Protein AF-A0A518DNT8-F1 (afdb_monomer)

Organism: NCBI:txid2528010

Foldseek 3Di:
DDDDDDWDWFADPPPRDIDTDGLVQAQPWDADPPPRDIDGGHHPPDPPPPDPDDDDDDDDDDDDDDDDDDDDDDDDDDDDDDDDDDDDDDDDLVVVQVVLVVCVVPPPFDLPPPPQDPVNVVVLVVVVVVVVVVVVVPDDDDDDDDDDDDDDDDDDDDDDDDDDDDDDDDDDDDDDDDDDDDDDDDDDDDDDDDDDDDDDDDDDDDDDDDDDDDDDDDDDDDDDDDDDDDDDDDDDDDDDDDDDDDDDDDDDDDDDDDDDDDDDDDDDDDDDDDDDDDDPPCVVVVVVVVVVVCVVPVPDPPVPDPAFWFKEWEPDDLVQCVVKWKDKQNRTDDDDSDDIDIDTHHFDWIWIWIGTPQWFIFTDIDGGDGPYYDYHYGDTHGPPPPPPPPPPDPPPPPPPPPLPDLPAPVQAAAALVVQLVVCVVVVAWAWEKEAESDPVRSVQVNVCRPCVNVVVNVVHHRHYYYYCDDPDPRNVVVVLLCLLQQDDPPVPRFMKIFIGHSVSQTQAIDGHDDDNVVVVVVSVVSVVLQVVLVVQCVPDDAVSNLSSLLSNLSSCVSSNNLLRCLVVLVVSLVVCCVRVVACPVVSNLSSVLSNLVSVLSCCLPPNVSCLVVSVVVVVVCVVRYDHPALQSLLVSLLSNLVSCVVVLVLVVSVVSLVVCVVRPHPDVSSVVSSSVSVVSSVVSVVVVVD

Structure (mmCIF, N/CA/C/O backbone):
data_AF-A0A518DNT8-F1
#
_entry.id   AF-A0A518DNT8-F1
#
loop_
_atom_site.group_PDB
_atom_site.id
_atom_site.type_symbol
_atom_site.label_atom_id
_atom_site.label_alt_id
_atom_site.label_comp_id
_atom_site.label_asym_id
_atom_site.label_entity_id
_atom_site.label_seq_id
_atom_site.pdbx_PDB_ins_code
_atom_site.Cartn_x
_atom_site.Cartn_y
_atom_site.Cartn_z
_atom_site.occupancy
_atom_site.B_iso_or_equiv
_atom_site.auth_seq_id
_atom_site.auth_comp_id
_atom_site.auth_asym_id
_atom_site.auth_atom_id
_atom_site.pdbx_PDB_model_num
ATOM 1 N N . MET A 1 1 ? 15.825 -54.892 6.677 1.00 40.75 1 MET A N 1
ATOM 2 C CA . MET A 1 1 ? 15.238 -53.640 7.204 1.00 40.75 1 MET A CA 1
ATOM 3 C C . MET A 1 1 ? 14.253 -53.142 6.165 1.00 40.75 1 MET A C 1
ATOM 5 O O . MET A 1 1 ? 14.609 -53.164 4.993 1.00 40.75 1 MET A O 1
ATOM 9 N N . SER A 1 2 ? 13.022 -52.812 6.550 1.00 39.59 2 SER A N 1
ATOM 10 C CA . SER A 1 2 ? 11.952 -52.527 5.584 1.00 39.59 2 SER A CA 1
ATOM 11 C C . SER A 1 2 ? 12.104 -51.141 4.963 1.00 39.59 2 SER A C 1
ATOM 13 O O . SER A 1 2 ? 12.266 -50.152 5.673 1.00 39.59 2 SER A O 1
ATOM 15 N N . THR A 1 3 ? 12.029 -51.069 3.637 1.00 53.88 3 THR A N 1
ATOM 16 C CA . THR A 1 3 ? 11.913 -49.817 2.890 1.00 53.88 3 THR A CA 1
ATOM 17 C C . THR A 1 3 ? 10.472 -49.321 2.957 1.00 53.88 3 THR A C 1
ATOM 19 O O . THR A 1 3 ? 9.574 -49.969 2.426 1.00 53.88 3 THR A O 1
ATOM 22 N N . THR A 1 4 ? 10.250 -48.161 3.581 1.00 45.34 4 THR A N 1
ATOM 23 C CA . THR A 1 4 ? 8.914 -47.553 3.720 1.00 45.34 4 THR A CA 1
ATOM 24 C C . THR A 1 4 ? 8.772 -46.290 2.857 1.00 45.34 4 THR A C 1
ATOM 26 O O . THR A 1 4 ? 8.894 -45.175 3.365 1.00 45.34 4 THR A O 1
ATOM 29 N N . PRO A 1 5 ? 8.511 -46.417 1.543 1.00 63.22 5 PRO A N 1
ATOM 30 C CA . PRO A 1 5 ? 7.794 -45.390 0.794 1.00 63.22 5 PRO A CA 1
ATOM 31 C C . PRO A 1 5 ? 6.286 -45.495 1.160 1.00 63.22 5 PRO A C 1
ATOM 33 O O . PRO A 1 5 ? 5.864 -46.462 1.787 1.00 63.22 5 PRO A O 1
ATOM 36 N N . THR A 1 6 ? 5.383 -44.567 0.847 1.00 72.50 6 THR A N 1
ATOM 37 C CA . THR A 1 6 ? 5.487 -43.307 0.094 1.00 72.50 6 THR A CA 1
ATOM 38 C C . THR A 1 6 ? 4.447 -42.314 0.640 1.00 72.50 6 THR A C 1
ATOM 40 O O . THR A 1 6 ? 3.620 -42.674 1.472 1.00 72.50 6 THR A O 1
ATOM 43 N N . LYS A 1 7 ? 4.464 -41.076 0.127 1.00 92.31 7 LYS A N 1
ATOM 44 C CA . LYS A 1 7 ? 3.457 -40.016 0.334 1.00 92.31 7 LYS A CA 1
ATOM 45 C C . LYS A 1 7 ? 2.012 -40.534 0.491 1.00 92.31 7 LYS A C 1
ATOM 47 O O . LYS A 1 7 ? 1.521 -41.235 -0.394 1.00 92.31 7 LYS A O 1
ATOM 52 N N . ILE A 1 8 ? 1.319 -40.113 1.552 1.00 94.06 8 ILE A N 1
ATOM 53 C CA . ILE A 1 8 ? -0.119 -40.362 1.748 1.00 94.06 8 ILE A CA 1
ATOM 54 C C . ILE A 1 8 ? -0.958 -39.355 0.949 1.00 94.06 8 ILE A C 1
ATOM 56 O O . ILE A 1 8 ? -0.511 -38.239 0.680 1.00 94.06 8 ILE A O 1
ATOM 60 N N . GLN A 1 9 ? -2.178 -39.738 0.569 1.00 95.94 9 GLN A N 1
ATOM 61 C CA . GLN A 1 9 ? -3.121 -38.867 -0.137 1.00 95.94 9 GLN A CA 1
ATOM 62 C C . GLN A 1 9 ? -4.184 -38.333 0.831 1.00 95.94 9 GLN A C 1
ATOM 64 O O . GLN A 1 9 ? -4.777 -39.096 1.589 1.00 95.94 9 GLN A O 1
ATOM 69 N N . VAL A 1 10 ? -4.411 -37.021 0.796 1.00 96.62 10 VAL A N 1
ATOM 70 C CA . VAL A 1 10 ? -5.258 -36.269 1.732 1.00 96.62 10 VAL A CA 1
ATOM 71 C C . VAL A 1 10 ? -6.164 -35.340 0.930 1.00 96.62 10 VAL A C 1
ATOM 73 O O . VAL A 1 10 ? -5.711 -34.749 -0.047 1.00 96.62 10 VAL A O 1
ATOM 76 N N . ALA A 1 11 ? -7.430 -35.202 1.326 1.00 97.00 11 ALA A N 1
ATOM 77 C CA . ALA A 1 11 ? -8.359 -34.233 0.747 1.00 97.00 11 ALA A CA 1
ATOM 78 C C . ALA A 1 11 ? -8.498 -33.000 1.651 1.00 97.00 11 ALA A C 1
ATOM 80 O O . ALA A 1 11 ? -8.465 -33.120 2.875 1.00 97.00 11 ALA A O 1
ATOM 81 N N . CYS A 1 12 ? -8.671 -31.819 1.056 1.00 97.00 12 CYS A N 1
ATOM 82 C CA . CYS A 1 12 ? -9.056 -30.619 1.798 1.00 97.00 12 CYS A CA 1
ATOM 83 C C . CYS A 1 12 ? -10.515 -30.733 2.284 1.00 97.00 12 CYS A C 1
ATOM 85 O O . CYS A 1 12 ? -11.381 -30.995 1.446 1.00 97.00 12 CYS A O 1
ATOM 87 N N . PRO A 1 13 ? -10.818 -30.481 3.573 1.00 96.44 13 PRO A N 1
ATOM 88 C CA . PRO A 1 13 ? -12.187 -30.558 4.087 1.00 96.44 13 PRO A CA 1
ATOM 89 C C . PRO A 1 13 ? -13.112 -29.469 3.519 1.00 96.44 13 PRO A C 1
ATOM 91 O O . PRO A 1 13 ? -14.302 -29.714 3.390 1.00 96.44 13 PRO A O 1
ATOM 94 N N . GLN A 1 14 ? -12.583 -28.299 3.130 1.00 96.50 14 GLN A N 1
ATOM 95 C CA . GLN A 1 14 ? -13.395 -27.192 2.600 1.00 96.50 14 GLN A CA 1
ATOM 96 C C . GLN A 1 14 ? -13.733 -27.334 1.103 1.00 96.50 14 GLN A C 1
ATOM 98 O O . GLN A 1 14 ? -14.835 -26.989 0.697 1.00 96.50 14 GLN A O 1
ATOM 103 N N . CYS A 1 15 ? -12.804 -27.811 0.261 1.00 96.00 15 CYS A N 1
ATOM 104 C CA . CYS A 1 15 ? -12.986 -27.817 -1.206 1.00 96.00 15 CYS A CA 1
ATOM 105 C C . CYS A 1 15 ? -12.768 -29.179 -1.894 1.00 96.00 15 CYS A C 1
ATOM 107 O O . CYS A 1 15 ? -12.677 -29.248 -3.122 1.00 96.00 15 CYS A O 1
ATOM 109 N N . GLY A 1 16 ? -12.601 -30.259 -1.124 1.00 97.06 16 GLY A N 1
ATOM 110 C CA . GLY A 1 16 ? -12.441 -31.631 -1.623 1.00 97.06 16 GLY A CA 1
ATOM 111 C C . GLY A 1 16 ? -11.143 -31.930 -2.390 1.00 97.06 16 GLY A C 1
ATOM 112 O O . GLY A 1 16 ? -10.883 -33.089 -2.707 1.00 97.06 16 GLY A O 1
ATOM 113 N N . SER A 1 17 ? -10.299 -30.931 -2.685 1.00 95.12 17 SER A N 1
ATOM 114 C CA . SER A 1 17 ? -9.087 -31.112 -3.496 1.00 95.12 17 SER A CA 1
ATOM 115 C C . SER A 1 17 ? -8.127 -32.121 -2.857 1.00 95.12 17 SER A C 1
ATOM 117 O O . SER A 1 17 ? -7.672 -31.902 -1.730 1.00 95.12 17 SER A O 1
ATOM 119 N N . ALA A 1 18 ? -7.786 -33.190 -3.578 1.00 95.62 18 ALA A N 1
ATOM 120 C CA . ALA A 1 18 ? -6.855 -34.206 -3.102 1.00 95.62 18 ALA A CA 1
ATOM 121 C C . ALA A 1 18 ? -5.400 -33.877 -3.472 1.00 95.62 18 ALA A C 1
ATOM 123 O O . ALA A 1 18 ? -5.093 -33.598 -4.629 1.00 95.62 18 ALA A O 1
ATOM 124 N N . PHE A 1 19 ? -4.492 -33.970 -2.502 1.00 93.88 19 PHE A N 1
ATOM 125 C CA . PHE A 1 19 ? -3.053 -33.761 -2.672 1.00 93.88 19 PHE A CA 1
ATOM 126 C C . PHE A 1 19 ? -2.235 -34.811 -1.898 1.00 93.88 19 PHE A C 1
ATOM 128 O O . PHE A 1 19 ? -2.777 -35.590 -1.113 1.00 93.88 19 PHE A O 1
ATOM 135 N N . ARG A 1 20 ? -0.925 -34.898 -2.174 1.00 96.12 20 ARG A N 1
ATOM 136 C CA . ARG A 1 20 ? -0.024 -35.927 -1.621 1.00 96.12 20 ARG A CA 1
ATOM 137 C C . ARG A 1 20 ? 1.029 -35.314 -0.693 1.00 96.12 20 ARG A C 1
ATOM 139 O O . ARG A 1 20 ? 1.917 -34.614 -1.173 1.00 96.12 20 ARG A O 1
ATOM 146 N N . VAL A 1 21 ? 0.957 -35.630 0.599 1.00 96.38 21 VAL A N 1
ATOM 147 C CA . VAL A 1 21 ? 1.889 -35.184 1.662 1.00 96.38 21 VAL A CA 1
ATOM 148 C C . VAL A 1 21 ? 2.762 -36.349 2.136 1.00 96.38 21 VAL A C 1
ATOM 150 O O . VAL A 1 21 ? 2.456 -37.504 1.837 1.00 96.38 21 VAL A O 1
ATOM 153 N N . MET A 1 22 ? 3.861 -36.104 2.851 1.00 95.00 22 MET A N 1
ATOM 154 C CA . MET A 1 22 ? 4.663 -37.202 3.401 1.00 95.00 22 MET A CA 1
ATOM 155 C C . MET A 1 22 ? 3.954 -37.833 4.608 1.00 95.00 22 MET A C 1
ATOM 157 O O . MET A 1 22 ? 3.210 -37.177 5.334 1.00 95.00 22 MET A O 1
ATOM 161 N N . ALA A 1 23 ? 4.208 -39.118 4.869 1.00 93.75 23 ALA A N 1
ATOM 162 C CA . ALA A 1 23 ? 3.662 -39.795 6.051 1.00 93.75 23 ALA A CA 1
ATOM 163 C C . ALA A 1 23 ? 4.170 -39.187 7.383 1.00 93.75 23 ALA A C 1
ATOM 165 O O . ALA A 1 23 ? 3.515 -39.329 8.411 1.00 93.75 23 ALA A O 1
ATOM 166 N N . SER A 1 24 ? 5.297 -38.464 7.351 1.00 93.69 24 SER A N 1
ATOM 167 C CA . SER A 1 24 ? 5.845 -37.655 8.453 1.00 93.69 24 SER A CA 1
ATOM 168 C C . SER A 1 24 ? 5.007 -36.427 8.825 1.00 93.69 24 SER A C 1
ATOM 170 O O . SER A 1 24 ? 5.237 -35.824 9.875 1.00 93.69 24 SER A O 1
ATOM 172 N N . ASP A 1 25 ? 4.075 -36.030 7.957 1.00 95.75 25 ASP A N 1
ATOM 173 C CA . ASP A 1 25 ? 3.344 -34.768 8.083 1.00 95.75 25 ASP A CA 1
ATOM 174 C C . ASP A 1 25 ? 1.993 -34.957 8.796 1.00 95.75 25 ASP A C 1
ATOM 176 O O . ASP A 1 25 ? 1.304 -33.986 9.102 1.00 95.75 25 ASP A O 1
ATOM 180 N N . VAL A 1 26 ? 1.631 -36.206 9.116 1.00 95.56 26 VAL A N 1
ATOM 181 C CA . VAL A 1 26 ? 0.451 -36.566 9.913 1.00 95.56 26 VAL A CA 1
ATOM 182 C C . VAL A 1 26 ? 0.424 -35.786 11.233 1.00 95.56 26 VAL A C 1
ATOM 184 O O . VAL A 1 26 ? 1.421 -35.685 11.944 1.00 95.56 26 VAL A O 1
ATOM 187 N N . GLY A 1 27 ? -0.735 -35.208 11.555 1.00 94.69 27 GLY A N 1
ATOM 188 C CA . GLY A 1 27 ? -0.961 -34.378 12.740 1.00 94.69 27 GLY A CA 1
ATOM 189 C C . GLY A 1 27 ? -0.485 -32.921 12.625 1.00 94.69 27 GLY A C 1
ATOM 190 O O . GLY A 1 27 ? -0.942 -32.083 13.413 1.00 94.69 27 GLY A O 1
ATOM 191 N N . ARG A 1 28 ? 0.372 -32.584 11.647 1.00 97.00 28 ARG A N 1
ATOM 192 C CA . ARG A 1 28 ? 0.832 -31.205 11.390 1.00 97.00 28 ARG A CA 1
ATOM 193 C C . ARG A 1 28 ? -0.261 -30.373 10.707 1.00 97.00 28 ARG A C 1
ATOM 195 O O . ARG A 1 28 ? -1.159 -30.921 10.066 1.00 97.00 28 ARG A O 1
ATOM 202 N N . LYS A 1 29 ? -0.175 -29.042 10.826 1.00 97.00 29 LYS A N 1
ATOM 203 C CA . LYS A 1 29 ? -0.981 -28.104 10.023 1.00 97.00 29 LYS A CA 1
ATOM 204 C C . LYS A 1 29 ? -0.502 -28.159 8.563 1.00 97.00 29 LYS A C 1
ATOM 206 O O . LYS A 1 29 ? 0.684 -27.972 8.310 1.00 97.00 29 LYS A O 1
ATOM 211 N N . GLY A 1 30 ? -1.414 -28.385 7.623 1.00 95.81 30 GLY A N 1
ATOM 212 C CA . GLY A 1 30 ? -1.196 -28.268 6.181 1.00 95.81 30 GLY A CA 1
ATOM 213 C C . GLY A 1 30 ? -2.120 -27.209 5.575 1.00 95.81 30 GLY A C 1
ATOM 214 O O . GLY A 1 30 ? -3.232 -27.005 6.061 1.00 95.81 30 GLY A O 1
ATOM 215 N N . ARG A 1 31 ? -1.663 -26.536 4.513 1.00 97.19 31 ARG A N 1
ATOM 216 C CA . ARG A 1 31 ? -2.423 -25.516 3.771 1.00 97.19 31 ARG A CA 1
ATOM 217 C C . ARG A 1 31 ? -2.900 -26.097 2.439 1.00 97.19 31 ARG A C 1
ATOM 219 O O . ARG A 1 31 ? -2.105 -26.677 1.704 1.00 97.19 31 ARG A O 1
ATOM 226 N N . CYS A 1 32 ? -4.182 -25.949 2.116 1.00 96.62 32 CYS A N 1
ATOM 227 C CA . CYS A 1 32 ? -4.719 -26.351 0.817 1.00 96.62 32 CYS A CA 1
ATOM 228 C C . CYS A 1 32 ? -4.175 -25.444 -0.298 1.00 96.62 32 CYS A C 1
ATOM 230 O O . CYS A 1 32 ? -4.311 -24.225 -0.229 1.00 96.62 32 CYS A O 1
ATOM 232 N N . ASN A 1 33 ? -3.634 -26.037 -1.364 1.00 94.25 33 ASN A N 1
ATOM 233 C CA . ASN A 1 33 ? -3.120 -25.308 -2.528 1.00 94.25 33 ASN A CA 1
ATOM 234 C C . ASN A 1 33 ? -4.211 -24.747 -3.466 1.00 94.25 33 ASN A C 1
ATOM 236 O O . ASN A 1 33 ? -3.873 -24.009 -4.382 1.00 94.25 33 ASN A O 1
ATOM 240 N N . ARG A 1 34 ? -5.491 -25.097 -3.263 1.00 94.69 34 ARG A N 1
ATOM 241 C CA . ARG A 1 34 ? -6.626 -24.626 -4.083 1.00 94.69 34 ARG A CA 1
ATOM 242 C C . ARG A 1 34 ? -7.471 -23.532 -3.420 1.00 94.69 34 ARG A C 1
ATOM 244 O O . ARG A 1 34 ? -7.990 -22.680 -4.123 1.00 94.69 34 ARG A O 1
ATOM 251 N N . CYS A 1 35 ? -7.639 -23.568 -2.096 1.00 95.19 35 CYS A N 1
ATOM 252 C CA . CYS A 1 35 ? -8.507 -22.632 -1.357 1.00 95.19 35 CYS A CA 1
ATOM 253 C C . CYS A 1 35 ? -7.843 -22.011 -0.116 1.00 95.19 35 CYS A C 1
ATOM 255 O O . CYS A 1 35 ? -8.533 -21.478 0.744 1.00 95.19 35 CYS A O 1
ATOM 257 N N . ALA A 1 36 ? -6.519 -22.138 0.028 1.00 93.62 36 ALA A N 1
ATOM 258 C CA . ALA A 1 36 ? -5.724 -21.647 1.160 1.00 93.62 36 ALA A CA 1
ATOM 259 C C . ALA A 1 36 ? -6.092 -22.166 2.572 1.00 93.62 36 ALA A C 1
ATOM 261 O O . ALA A 1 36 ? -5.316 -21.921 3.494 1.00 93.62 36 ALA A O 1
ATOM 262 N N . HIS A 1 37 ? -7.189 -22.914 2.749 1.00 97.25 37 HIS A N 1
ATOM 263 C CA . HIS A 1 37 ? -7.656 -23.456 4.032 1.00 97.25 37 HIS A CA 1
ATOM 264 C C . HIS A 1 37 ? -6.570 -24.237 4.790 1.00 97.25 37 HIS A C 1
ATOM 266 O O . HIS A 1 37 ? -5.903 -25.105 4.213 1.00 97.25 37 HIS A O 1
ATOM 272 N N . ILE A 1 38 ? -6.422 -23.963 6.090 1.00 96.50 38 ILE A N 1
ATOM 273 C CA . ILE A 1 38 ? -5.419 -24.582 6.968 1.00 96.50 38 ILE A CA 1
ATOM 274 C C . ILE A 1 38 ? -6.094 -25.624 7.863 1.00 96.50 38 ILE A C 1
ATOM 276 O O . ILE A 1 38 ? -6.949 -25.288 8.675 1.00 96.50 38 ILE A O 1
ATOM 280 N N . PHE A 1 39 ? -5.670 -26.883 7.765 1.00 97.12 39 PHE A N 1
ATOM 281 C CA . PHE A 1 39 ? -6.229 -27.997 8.539 1.00 97.12 39 PHE A CA 1
ATOM 282 C C . PHE A 1 39 ? -5.137 -28.962 9.014 1.00 97.12 39 PHE A C 1
ATOM 284 O O . PHE A 1 39 ? -4.021 -28.953 8.494 1.00 97.12 39 PHE A O 1
ATOM 291 N N . ARG A 1 40 ? -5.420 -29.799 10.021 1.00 97.31 40 ARG A N 1
ATOM 292 C CA . ARG A 1 40 ? -4.478 -30.854 10.435 1.00 97.31 40 ARG A CA 1
ATOM 293 C C . ARG A 1 40 ? -4.553 -32.043 9.481 1.00 97.31 40 ARG A C 1
ATOM 295 O O . ARG A 1 40 ? -5.641 -32.518 9.168 1.00 97.31 40 ARG A O 1
ATOM 302 N N . ILE A 1 41 ? -3.397 -32.554 9.064 1.00 97.19 41 ILE A N 1
ATOM 303 C CA . ILE A 1 41 ? -3.302 -33.747 8.214 1.00 97.19 41 ILE A CA 1
ATOM 304 C C . ILE A 1 41 ? -3.763 -34.978 9.023 1.00 97.19 41 ILE A C 1
ATOM 306 O O . ILE A 1 41 ? -3.150 -35.277 10.054 1.00 97.19 41 ILE A O 1
ATOM 310 N N . PRO A 1 42 ? -4.816 -35.703 8.598 1.00 94.69 42 PRO A N 1
ATOM 311 C CA . PRO A 1 42 ? -5.334 -36.851 9.337 1.00 94.69 42 PRO A CA 1
ATOM 312 C C . PRO A 1 42 ? -4.388 -38.057 9.261 1.00 94.69 42 PRO A C 1
ATOM 314 O O . PRO A 1 42 ? -3.653 -38.238 8.289 1.00 94.69 42 PRO A O 1
ATOM 317 N N . ALA A 1 43 ? -4.434 -38.917 10.280 1.00 91.88 43 ALA A N 1
ATOM 318 C CA . ALA A 1 43 ? -3.731 -40.196 10.252 1.00 91.88 43 ALA A CA 1
ATOM 319 C C . ALA A 1 43 ? -4.387 -41.155 9.236 1.00 91.88 43 ALA A C 1
ATOM 321 O O . ALA A 1 43 ? -5.615 -41.192 9.156 1.00 91.88 43 ALA A O 1
ATOM 322 N N . PRO A 1 44 ? -3.615 -41.977 8.497 1.00 83.62 44 PRO A N 1
ATOM 323 C CA . PRO A 1 44 ? -4.146 -42.809 7.409 1.00 83.62 44 PRO A CA 1
ATOM 324 C C . PRO A 1 44 ? -5.155 -43.886 7.849 1.00 83.62 44 PRO A C 1
ATOM 326 O O . PRO A 1 44 ? -5.904 -44.376 7.011 1.00 83.62 44 PRO A O 1
ATOM 329 N N . ASN A 1 45 ? -5.203 -44.216 9.146 1.00 79.31 45 ASN A N 1
ATOM 330 C CA . ASN A 1 45 ? -6.163 -45.155 9.740 1.00 79.31 45 ASN A CA 1
ATOM 331 C C . ASN A 1 45 ? -7.233 -44.463 10.611 1.00 79.31 45 ASN A C 1
ATOM 333 O O . ASN A 1 45 ? -7.935 -45.139 11.360 1.00 79.31 45 ASN A O 1
ATOM 337 N N . ALA A 1 46 ? -7.364 -43.132 10.556 1.00 71.38 46 ALA A N 1
ATOM 338 C CA . ALA A 1 46 ? -8.502 -42.464 11.181 1.00 71.38 46 ALA A CA 1
ATOM 339 C C . ALA A 1 46 ? -9.799 -42.950 10.498 1.00 71.38 46 ALA A C 1
ATOM 341 O O . ALA A 1 46 ? -9.861 -42.937 9.263 1.00 71.38 46 ALA A O 1
ATOM 342 N N . PRO A 1 47 ? -10.829 -43.393 11.246 1.00 66.06 47 PRO A N 1
ATOM 343 C CA . PRO A 1 47 ? -12.088 -43.801 10.636 1.00 66.06 47 PRO A CA 1
ATOM 344 C C . PRO A 1 47 ? -12.666 -42.619 9.855 1.00 66.06 47 PRO A C 1
ATOM 346 O O . PRO A 1 47 ? -12.686 -41.493 10.358 1.00 66.06 47 PRO A O 1
ATOM 349 N N . ARG A 1 48 ? -13.123 -42.862 8.618 1.00 56.41 48 ARG A N 1
ATOM 350 C CA . ARG A 1 48 ? -13.781 -41.822 7.816 1.00 56.41 48 ARG A CA 1
ATOM 351 C C . ARG A 1 48 ? -14.957 -41.269 8.613 1.00 56.41 48 ARG A C 1
ATOM 353 O O . ARG A 1 48 ? -15.935 -41.981 8.824 1.00 56.41 48 ARG A O 1
ATOM 360 N N . GLN A 1 49 ? -14.875 -39.999 9.001 1.00 52.28 49 GLN A N 1
ATOM 361 C CA . GLN A 1 49 ? -16.038 -39.259 9.467 1.00 52.28 49 GLN A CA 1
ATOM 362 C C . GLN A 1 49 ? -17.016 -39.172 8.293 1.00 52.28 49 GLN A C 1
ATOM 364 O O . GLN A 1 49 ? -16.775 -38.469 7.312 1.00 52.28 49 GLN A O 1
ATOM 369 N N . THR A 1 50 ? -18.086 -39.960 8.359 1.00 43.66 50 THR A N 1
ATOM 370 C CA . THR A 1 50 ? -19.217 -39.871 7.436 1.00 43.66 50 THR A CA 1
ATOM 371 C C . THR A 1 50 ? -19.857 -38.505 7.627 1.00 43.66 50 THR A C 1
ATOM 373 O O . THR A 1 50 ? -20.393 -38.236 8.703 1.00 43.66 50 THR A O 1
ATOM 376 N N . MET A 1 51 ? -19.765 -37.631 6.622 1.00 45.44 51 MET A N 1
ATOM 377 C CA . MET A 1 51 ? -20.337 -36.290 6.734 1.00 45.44 51 MET A CA 1
ATOM 378 C C . MET A 1 51 ? -21.864 -36.396 6.890 1.00 45.44 51 MET A C 1
ATOM 380 O O . MET A 1 51 ? -22.501 -37.088 6.092 1.00 45.44 51 MET A O 1
ATOM 384 N N . PRO A 1 52 ? -22.467 -35.751 7.903 1.00 42.16 52 PRO A N 1
ATOM 385 C CA . PRO A 1 52 ? -23.910 -35.784 8.085 1.00 42.16 52 PRO A CA 1
ATOM 386 C C . PRO A 1 52 ? -24.577 -34.901 7.022 1.00 42.16 52 PRO A C 1
ATOM 388 O O . PRO A 1 52 ? -24.469 -33.680 7.088 1.00 42.16 52 PRO A O 1
ATOM 391 N N . GLY A 1 53 ? -25.266 -35.502 6.045 1.00 44.72 53 GLY A N 1
ATOM 392 C CA . GLY A 1 53 ? -26.084 -34.730 5.098 1.00 44.72 53 GLY A CA 1
ATOM 393 C C . GLY A 1 53 ? -26.383 -35.346 3.729 1.00 44.72 53 GLY A C 1
ATOM 394 O O . GLY A 1 53 ? -27.242 -34.812 3.036 1.00 44.72 53 GLY A O 1
ATOM 395 N N . GLU A 1 54 ? -25.734 -36.438 3.311 1.00 37.16 54 GLU A N 1
ATOM 396 C CA . GLU A 1 54 ? -25.998 -37.032 1.988 1.00 37.16 54 GLU A CA 1
ATOM 397 C C . GLU A 1 54 ? -27.186 -38.025 2.042 1.00 37.16 54 GLU A C 1
ATOM 399 O O . GLU A 1 54 ? -27.102 -39.031 2.755 1.00 37.16 54 GLU A O 1
ATOM 404 N N . PRO A 1 55 ? -28.314 -37.763 1.346 1.00 49.72 55 PRO A N 1
ATOM 405 C CA . PRO A 1 55 ? -29.480 -38.647 1.362 1.00 49.72 55 PRO A CA 1
ATOM 406 C C . PRO A 1 55 ? -29.226 -39.939 0.560 1.00 49.72 55 PRO A C 1
ATOM 408 O O . PRO A 1 55 ? -28.456 -39.930 -0.403 1.00 49.72 55 PRO A O 1
ATOM 411 N N . PRO A 1 56 ? -29.873 -41.065 0.917 1.00 48.59 56 PRO A N 1
ATOM 412 C CA . PRO A 1 56 ? -29.576 -42.364 0.320 1.00 48.59 56 PRO A CA 1
ATOM 413 C C . PRO A 1 56 ? -29.934 -42.425 -1.172 1.00 48.59 56 PRO A C 1
ATOM 415 O O . PRO A 1 56 ? -31.069 -42.162 -1.569 1.00 48.59 56 PRO A O 1
ATOM 418 N N . PHE A 1 57 ? -28.964 -42.836 -1.991 1.00 42.91 57 PHE A N 1
ATOM 419 C CA . PHE A 1 57 ? -29.150 -43.058 -3.425 1.00 42.91 57 PHE A CA 1
ATOM 420 C C . PHE A 1 57 ? -29.983 -44.323 -3.681 1.00 42.91 57 PHE A C 1
ATOM 422 O O . PHE A 1 57 ? -29.608 -45.426 -3.281 1.00 42.91 57 PHE A O 1
ATOM 429 N N . ASP A 1 58 ? -31.109 -44.161 -4.372 1.00 44.25 58 ASP A N 1
ATOM 430 C CA . ASP A 1 58 ? -32.112 -45.211 -4.562 1.00 44.25 58 ASP A CA 1
ATOM 431 C C . ASP A 1 58 ? -31.646 -46.260 -5.597 1.00 44.25 58 ASP A C 1
ATOM 433 O O . ASP A 1 58 ? -31.505 -45.980 -6.794 1.00 44.25 58 ASP A O 1
ATOM 437 N N . ALA A 1 59 ? -31.378 -47.488 -5.144 1.00 43.84 59 ALA A N 1
ATOM 438 C CA . ALA A 1 59 ? -30.774 -48.543 -5.960 1.00 43.84 59 ALA A CA 1
ATOM 439 C C . ALA A 1 59 ? -31.791 -49.207 -6.912 1.00 43.84 59 ALA A C 1
ATOM 441 O O . ALA A 1 59 ? -32.385 -50.243 -6.604 1.00 43.84 59 ALA A O 1
ATOM 442 N N . ARG A 1 60 ? -31.981 -48.636 -8.108 1.00 39.12 60 ARG A N 1
ATOM 443 C CA . ARG A 1 60 ? -32.827 -49.243 -9.151 1.00 39.12 60 ARG A CA 1
ATOM 444 C C . ARG A 1 60 ? -32.122 -50.397 -9.871 1.00 39.12 60 ARG A C 1
ATOM 446 O O . ARG A 1 60 ? -31.119 -50.199 -10.550 1.00 39.12 60 ARG A O 1
ATOM 453 N N . SER A 1 61 ? -32.706 -51.591 -9.769 1.00 36.25 61 SER A N 1
ATOM 454 C CA . SER A 1 61 ? -32.299 -52.787 -10.521 1.00 36.25 61 SER A CA 1
ATOM 455 C C . SER A 1 61 ? -32.427 -52.612 -12.045 1.00 36.25 61 SER A C 1
ATOM 457 O O . SER A 1 61 ? -33.307 -51.875 -12.503 1.00 36.25 61 SER A O 1
ATOM 459 N N . PRO A 1 62 ? -31.610 -53.324 -12.847 1.00 50.19 62 PRO A N 1
ATOM 460 C CA . PRO A 1 62 ? -31.695 -53.288 -14.305 1.00 50.19 62 PRO A CA 1
ATOM 461 C C . PRO A 1 62 ? -32.987 -53.932 -14.836 1.00 50.19 62 PRO A C 1
ATOM 463 O O . PRO A 1 62 ? -33.601 -54.777 -14.181 1.00 50.19 62 PRO A O 1
ATOM 466 N N . ARG A 1 63 ? -33.370 -53.561 -16.064 1.00 38.19 63 ARG A N 1
ATOM 467 C CA . ARG A 1 63 ? -34.367 -54.268 -16.882 1.00 38.19 63 ARG A CA 1
ATOM 468 C C . ARG A 1 63 ? -33.785 -54.579 -18.258 1.00 38.19 63 ARG A C 1
ATOM 470 O O . ARG A 1 63 ? -33.174 -53.708 -18.873 1.00 38.19 63 ARG A O 1
ATOM 477 N N . ASP A 1 64 ? -34.025 -55.801 -18.717 1.00 36.38 64 ASP A N 1
ATOM 478 C CA . ASP A 1 64 ? -33.624 -56.302 -20.032 1.00 36.38 64 ASP A CA 1
ATOM 479 C C . ASP A 1 64 ? -34.504 -55.766 -21.188 1.00 36.38 64 ASP A C 1
ATOM 481 O O . ASP A 1 64 ? -35.607 -55.265 -20.940 1.00 36.38 64 ASP A O 1
ATOM 485 N N . PRO A 1 65 ? -34.034 -55.846 -22.453 1.00 57.09 65 PRO A N 1
ATOM 486 C CA . PRO A 1 65 ? -34.649 -55.143 -23.579 1.00 57.09 65 PRO A CA 1
ATOM 487 C C . PRO A 1 65 ? -35.633 -55.981 -24.419 1.00 57.09 65 PRO A C 1
ATOM 489 O O . PRO A 1 65 ? -35.304 -57.061 -24.905 1.00 57.09 65 PRO A O 1
ATOM 492 N N . ALA A 1 66 ? -36.805 -55.400 -24.685 1.00 36.75 66 ALA A N 1
ATOM 493 C CA . ALA A 1 66 ? -37.742 -55.705 -25.777 1.00 36.75 66 ALA A CA 1
ATOM 494 C C . ALA A 1 66 ? -38.810 -54.585 -25.815 1.00 36.75 66 ALA A C 1
ATOM 496 O O . ALA A 1 66 ? -39.077 -53.993 -24.772 1.00 36.75 66 ALA A O 1
ATOM 497 N N . ALA A 1 67 ? -39.511 -54.256 -26.901 1.00 41.41 67 ALA A N 1
ATOM 498 C CA . ALA A 1 67 ? -39.301 -54.391 -28.347 1.00 41.41 67 ALA A CA 1
ATOM 499 C C . ALA A 1 67 ? -40.386 -53.516 -29.039 1.00 41.41 67 ALA A C 1
ATOM 501 O O . ALA A 1 67 ? -41.282 -53.012 -28.366 1.00 41.41 67 ALA A O 1
ATOM 502 N N . ASP A 1 68 ? -40.316 -53.389 -30.364 1.00 37.31 68 ASP A N 1
ATOM 503 C CA . ASP A 1 68 ? -41.395 -52.971 -31.278 1.00 37.31 68 ASP A CA 1
ATOM 504 C C . ASP A 1 68 ? -41.977 -51.531 -31.247 1.00 37.31 68 ASP A C 1
ATOM 506 O O . ASP A 1 68 ? -42.461 -50.975 -30.266 1.00 37.31 68 ASP A O 1
ATOM 510 N N . SER A 1 69 ? -41.960 -50.959 -32.454 1.00 42.75 69 SER A N 1
ATOM 511 C CA . SER A 1 69 ? -42.716 -49.801 -32.975 1.00 42.75 69 SER A CA 1
ATOM 512 C C . SER A 1 69 ? -44.126 -50.268 -33.453 1.00 42.75 69 SER A C 1
ATOM 514 O O . SER A 1 69 ? -44.296 -51.486 -33.534 1.00 42.75 69 SER A O 1
ATOM 516 N N . PRO A 1 70 ? -45.126 -49.415 -33.841 1.00 56.19 70 PRO A N 1
ATOM 517 C CA . PRO A 1 70 ? -44.917 -48.173 -34.607 1.00 56.19 70 PRO A CA 1
ATOM 518 C C . PRO A 1 70 ? -45.916 -46.983 -34.508 1.00 56.19 70 PRO A C 1
ATOM 520 O O . PRO A 1 70 ? -47.013 -47.048 -33.968 1.00 56.19 70 PRO A O 1
ATOM 523 N N . ALA A 1 71 ? -45.463 -45.894 -35.142 1.00 38.28 71 ALA A N 1
ATOM 524 C CA . ALA A 1 71 ? -46.140 -44.756 -35.787 1.00 38.28 71 ALA A CA 1
ATOM 525 C C . ALA A 1 71 ? -47.679 -44.551 -35.733 1.00 38.28 71 ALA A C 1
ATOM 527 O O . ALA A 1 71 ? -48.456 -45.332 -36.274 1.00 38.28 71 ALA A O 1
ATOM 528 N N . SER A 1 72 ? -48.077 -43.343 -35.309 1.00 34.78 72 SER A N 1
ATOM 529 C CA . SER A 1 72 ? -48.866 -42.355 -36.093 1.00 34.78 72 SER A CA 1
ATOM 530 C C . SER A 1 72 ? -48.716 -40.984 -35.394 1.00 34.78 72 SER A C 1
ATOM 532 O O . SER A 1 72 ? -48.703 -40.933 -34.170 1.00 34.78 72 SER A O 1
ATOM 534 N N . GLU A 1 73 ? -48.349 -39.856 -36.009 1.00 33.06 73 GLU A N 1
ATOM 535 C CA . GLU A 1 73 ? -48.760 -39.162 -37.247 1.00 33.06 73 GLU A CA 1
ATOM 536 C C . GLU A 1 73 ? -49.816 -38.055 -37.006 1.00 33.06 73 GLU A C 1
ATOM 538 O O . GLU A 1 73 ? -51.015 -38.297 -36.925 1.00 33.06 73 GLU A O 1
ATOM 543 N N . SER A 1 74 ? -49.332 -36.805 -37.008 1.00 37.47 74 SER A N 1
ATOM 544 C CA . SER A 1 74 ? -50.066 -35.536 -37.185 1.00 37.47 74 SER A CA 1
ATOM 545 C C . SER A 1 74 ? -51.113 -35.082 -36.141 1.00 37.47 74 SER A C 1
ATOM 547 O O . SER A 1 74 ? -52.168 -35.685 -35.955 1.00 37.47 74 SER A O 1
ATOM 549 N N . LYS A 1 75 ? -50.913 -33.861 -35.617 1.00 33.97 75 LYS A N 1
ATOM 550 C CA . LYS A 1 75 ? -51.889 -32.766 -35.801 1.00 33.97 75 LYS A CA 1
ATOM 551 C C . LYS A 1 75 ? -51.304 -31.381 -35.521 1.00 33.97 75 LYS A C 1
ATOM 553 O O . LYS A 1 75 ? -50.376 -31.225 -34.738 1.00 33.97 75 LYS A O 1
ATOM 558 N N . SER A 1 76 ? -51.868 -30.391 -36.206 1.00 42.84 76 SER A N 1
ATOM 559 C CA . SER A 1 76 ? -51.510 -28.973 -36.162 1.00 42.84 76 SER A CA 1
ATOM 560 C C . SER A 1 76 ? -52.435 -28.164 -35.246 1.00 42.84 76 SER A C 1
ATOM 562 O O . SER A 1 76 ? -53.633 -28.435 -35.189 1.00 42.84 76 SER A O 1
ATOM 564 N N . GLY A 1 77 ? -51.887 -27.121 -34.624 1.00 32.16 77 GLY A N 1
ATOM 565 C CA . GLY A 1 77 ? -52.590 -26.063 -33.885 1.00 32.16 77 GLY A CA 1
ATOM 566 C C . GLY A 1 77 ? -51.532 -25.221 -33.164 1.00 32.16 77 GLY A C 1
ATOM 567 O O . GLY A 1 77 ? -50.846 -25.733 -32.292 1.00 32.16 77 GLY A O 1
ATOM 568 N N . GLU A 1 78 ? -51.153 -24.037 -33.642 1.00 37.47 78 GLU A N 1
ATOM 569 C CA . GLU A 1 78 ? -51.936 -22.790 -33.650 1.00 37.47 78 GLU A CA 1
ATOM 570 C C . GLU A 1 78 ? -52.268 -22.289 -32.234 1.00 37.47 78 GLU A C 1
ATOM 572 O O . GLU A 1 78 ? -53.277 -22.670 -31.644 1.00 37.47 78 GLU A O 1
ATOM 577 N N . SER A 1 79 ? -51.445 -21.369 -31.715 1.00 33.41 79 SER A N 1
ATOM 578 C CA . SER A 1 79 ? -51.880 -20.342 -30.757 1.00 33.41 79 SER A CA 1
ATOM 579 C C . SER A 1 79 ? -50.888 -19.179 -30.644 1.00 33.41 79 SER A C 1
ATOM 581 O O . SER A 1 79 ? -49.794 -19.327 -30.118 1.00 33.41 79 SER A O 1
ATOM 583 N N . LYS A 1 80 ? -51.344 -18.022 -31.137 1.00 33.72 80 LYS A N 1
ATOM 584 C CA . LYS A 1 80 ? -51.162 -16.650 -30.619 1.00 33.72 80 LYS A CA 1
ATOM 585 C C . LYS A 1 80 ? -49.820 -16.256 -29.977 1.00 33.72 80 LYS A C 1
ATOM 587 O O . LYS A 1 80 ? -49.494 -16.640 -28.860 1.00 33.72 80 LYS A O 1
ATOM 592 N N . SER A 1 81 ? -49.175 -15.287 -30.623 1.00 33.25 81 SER A N 1
ATOM 593 C CA . SER A 1 81 ? -48.225 -14.350 -30.017 1.00 33.25 81 SER A CA 1
ATOM 594 C C . SER A 1 81 ? -48.815 -13.632 -28.793 1.00 33.25 81 SER A C 1
ATOM 596 O O . SER A 1 81 ? -49.867 -12.996 -28.903 1.00 33.25 81 SER A O 1
ATOM 598 N N . GLY A 1 82 ? -48.110 -13.677 -27.662 1.00 31.16 82 GLY A N 1
ATOM 599 C CA . GLY A 1 82 ? -48.310 -12.770 -26.530 1.00 31.16 82 GLY A CA 1
ATOM 600 C C . GLY A 1 82 ? -47.268 -11.653 -26.566 1.00 31.16 82 GLY A C 1
ATOM 601 O O . GLY A 1 82 ? -46.073 -11.934 -26.547 1.00 31.16 82 GLY A O 1
ATOM 602 N N . GLU A 1 83 ? -47.712 -10.401 -26.655 1.00 35.56 83 GLU A N 1
ATOM 603 C CA . GLU A 1 83 ? -46.836 -9.226 -26.643 1.00 35.56 83 GLU A CA 1
ATOM 604 C C . GLU A 1 83 ? -46.417 -8.902 -25.200 1.00 35.56 83 GLU A C 1
ATOM 606 O O . GLU A 1 83 ? -47.252 -8.515 -24.383 1.00 35.56 83 GLU A O 1
ATOM 611 N N . SER A 1 84 ? -45.127 -9.051 -24.889 1.00 32.66 84 SER A N 1
ATOM 612 C CA . SER A 1 84 ? -44.560 -8.733 -23.573 1.00 32.66 84 SER A CA 1
ATOM 613 C C . SER A 1 84 ? -43.582 -7.572 -23.691 1.00 32.66 84 SER A C 1
ATOM 615 O O . SER A 1 84 ? -42.510 -7.712 -24.274 1.00 32.66 84 SER A O 1
ATOM 617 N N . LYS A 1 85 ? -43.943 -6.423 -23.113 1.00 35.59 85 LYS A N 1
ATOM 618 C CA . LYS A 1 85 ? -43.058 -5.257 -23.017 1.00 35.59 85 LYS A CA 1
ATOM 619 C C . LYS A 1 85 ? -42.020 -5.481 -21.920 1.00 35.59 85 LYS A C 1
ATOM 621 O O . LYS A 1 85 ? -42.358 -5.424 -20.740 1.00 35.59 85 LYS A O 1
ATOM 626 N N . SER A 1 86 ? -40.763 -5.683 -22.300 1.00 32.81 86 SER A N 1
ATOM 627 C CA . SER A 1 86 ? -39.629 -5.446 -21.406 1.00 32.81 86 SER A CA 1
ATOM 628 C C . SER A 1 86 ? -39.494 -3.940 -21.174 1.00 32.81 86 SER A C 1
ATOM 630 O O . SER A 1 86 ? -39.315 -3.190 -22.133 1.00 32.81 86 SER A O 1
ATOM 632 N N . GLY A 1 87 ? -39.607 -3.496 -19.921 1.00 30.91 87 GLY A N 1
ATOM 633 C CA . GLY A 1 87 ? -39.255 -2.127 -19.545 1.00 30.91 87 GLY A CA 1
ATOM 634 C C . GLY A 1 87 ? -37.745 -1.918 -19.656 1.00 30.91 87 GLY A C 1
ATOM 635 O O . GLY A 1 87 ? -36.974 -2.812 -19.313 1.00 30.91 87 GLY A O 1
ATOM 636 N N . GLU A 1 88 ? -37.333 -0.758 -20.155 1.00 35.72 88 GLU A N 1
ATOM 637 C CA . GLU A 1 88 ? -35.930 -0.427 -20.401 1.00 35.72 88 GLU A CA 1
ATOM 638 C C . GLU A 1 88 ? -35.405 0.468 -19.271 1.00 35.72 88 GLU A C 1
ATOM 640 O O . GLU A 1 88 ? -35.810 1.622 -19.146 1.00 35.72 88 GLU A O 1
ATOM 645 N N . SER A 1 89 ? -34.529 -0.078 -18.425 1.00 39.50 89 SER A N 1
ATOM 646 C CA . SER A 1 89 ? -33.861 0.638 -17.332 1.00 39.50 89 SER A CA 1
ATOM 647 C C . SER A 1 89 ? -32.349 0.672 -17.575 1.00 39.50 89 SER A C 1
ATOM 649 O O . SER A 1 89 ? -31.588 -0.104 -16.997 1.00 39.50 89 SER A O 1
ATOM 651 N N . LYS A 1 90 ? -31.930 1.558 -18.484 1.00 40.62 90 LYS A N 1
ATOM 652 C CA . LYS A 1 90 ? -30.531 1.924 -18.738 1.00 40.62 90 LYS A CA 1
ATOM 653 C C . LYS A 1 90 ? -30.407 3.449 -18.728 1.00 40.62 90 LYS A C 1
ATOM 655 O O . LYS A 1 90 ? -30.737 4.098 -19.714 1.00 40.62 90 LYS A O 1
ATOM 660 N N . SER A 1 91 ? -29.917 4.000 -17.624 1.00 42.53 91 SER A N 1
ATOM 661 C CA . SER A 1 91 ? -29.628 5.437 -17.484 1.00 42.53 91 SER A CA 1
ATOM 662 C C . SER A 1 91 ? -28.389 5.704 -16.630 1.00 42.53 91 SER A C 1
ATOM 664 O O . SER A 1 91 ? -27.567 6.538 -16.995 1.00 42.53 91 SER A O 1
ATOM 666 N N . ASP A 1 92 ? -28.218 4.960 -15.538 1.00 44.88 92 ASP A N 1
ATOM 667 C CA . ASP A 1 92 ? -27.385 5.445 -14.431 1.00 44.88 92 ASP A CA 1
ATOM 668 C C . ASP A 1 92 ? -25.898 5.062 -14.568 1.00 44.88 92 ASP A C 1
ATOM 670 O O . ASP A 1 92 ? -25.022 5.842 -14.203 1.00 44.88 92 ASP A O 1
ATOM 674 N N . ALA A 1 93 ? -25.592 3.912 -15.183 1.00 40.88 93 ALA A N 1
ATOM 675 C CA . ALA A 1 93 ? -24.212 3.451 -15.387 1.00 40.88 93 ALA A CA 1
ATOM 676 C C . ALA A 1 93 ? -23.414 4.308 -16.393 1.00 40.88 93 ALA A C 1
ATOM 678 O O . ALA A 1 93 ? -22.209 4.483 -16.238 1.00 40.88 93 ALA A O 1
ATOM 679 N N . ALA A 1 94 ? -24.072 4.881 -17.410 1.00 39.59 94 ALA A N 1
ATOM 680 C CA . ALA A 1 94 ? -23.393 5.674 -18.442 1.00 39.59 94 ALA A CA 1
ATOM 681 C C . ALA A 1 94 ? -22.791 6.978 -17.884 1.00 39.59 94 ALA A C 1
ATOM 683 O O . ALA A 1 94 ? -21.718 7.398 -18.310 1.00 39.59 94 ALA A O 1
ATOM 684 N N . ALA A 1 95 ? -23.436 7.572 -16.873 1.00 43.97 95 ALA A N 1
ATOM 685 C CA . ALA A 1 95 ? -22.964 8.790 -16.217 1.00 43.97 95 ALA A CA 1
ATOM 686 C C . ALA A 1 95 ? -21.644 8.604 -15.441 1.00 43.97 95 ALA A C 1
ATOM 688 O O . ALA A 1 95 ? -20.994 9.591 -15.102 1.00 43.97 95 ALA A O 1
ATOM 689 N N . ALA A 1 96 ? -21.229 7.360 -15.167 1.00 43.62 96 ALA A N 1
ATOM 690 C CA . ALA A 1 96 ? -19.926 7.078 -14.572 1.00 43.62 96 ALA A CA 1
ATOM 691 C C . ALA A 1 96 ? -18.774 7.206 -15.585 1.00 43.62 96 ALA A C 1
ATOM 693 O O . ALA A 1 96 ? -17.681 7.602 -15.192 1.00 43.62 96 ALA A O 1
ATOM 694 N N . ALA A 1 97 ? -19.006 6.905 -16.870 1.00 39.84 97 ALA A N 1
ATOM 695 C CA . ALA A 1 97 ? -17.960 6.883 -17.896 1.00 39.84 97 ALA A CA 1
ATOM 696 C C . ALA A 1 97 ? -17.571 8.292 -18.378 1.00 39.84 97 ALA A C 1
ATOM 698 O O . ALA A 1 97 ? -16.390 8.640 -18.339 1.00 39.84 97 ALA A O 1
ATOM 699 N N . ASP A 1 98 ? -18.558 9.127 -18.734 1.00 38.84 98 ASP A N 1
ATOM 700 C CA . ASP A 1 98 ? -18.347 10.511 -19.206 1.00 38.84 98 ASP A CA 1
ATOM 701 C C . ASP A 1 98 ? -17.611 11.396 -18.172 1.00 38.84 98 ASP A C 1
ATOM 703 O O . ASP A 1 98 ? -17.023 12.419 -18.519 1.00 38.84 98 ASP A O 1
ATOM 707 N N . GLY A 1 99 ? -17.618 11.009 -16.890 1.00 42.34 99 GLY A N 1
ATOM 708 C CA . GLY A 1 99 ? -16.888 11.704 -15.829 1.00 42.34 99 GLY A CA 1
ATOM 709 C C . GLY A 1 99 ? -15.379 11.426 -15.789 1.00 42.34 99 GLY A C 1
ATOM 710 O O . GLY A 1 99 ? -14.626 12.278 -15.312 1.00 42.34 99 GLY A O 1
ATOM 711 N N . VAL A 1 100 ? -14.903 10.268 -16.269 1.00 40.75 100 VAL A N 1
ATOM 712 C CA . VAL A 1 100 ? -13.489 9.871 -16.092 1.00 40.75 100 VAL A CA 1
ATOM 713 C C . VAL A 1 100 ? -12.562 10.620 -17.048 1.00 40.75 100 VAL A C 1
ATOM 715 O O . VAL A 1 100 ? -11.509 11.085 -16.619 1.00 40.75 100 VAL A O 1
ATOM 718 N N . GLU A 1 101 ? -12.965 10.813 -18.307 1.00 38.00 101 GLU A N 1
ATOM 719 C CA . GLU A 1 101 ? -12.153 11.529 -19.306 1.00 38.00 101 GLU A CA 1
ATOM 720 C C . GLU A 1 101 ? -11.918 12.996 -18.889 1.00 38.00 101 GLU A C 1
ATOM 722 O O . GLU A 1 101 ? -10.800 13.496 -18.978 1.00 38.00 101 GLU A O 1
ATOM 727 N N . ALA A 1 102 ? -12.926 13.645 -18.291 1.00 37.53 102 ALA A N 1
ATOM 728 C CA . ALA A 1 102 ? -12.787 14.978 -17.698 1.00 37.53 102 ALA A CA 1
ATOM 729 C C . ALA A 1 102 ? -11.978 14.998 -16.382 1.00 37.53 102 ALA A C 1
ATOM 731 O O . ALA A 1 102 ? -11.360 16.009 -16.060 1.00 37.53 102 ALA A O 1
ATOM 732 N N . THR A 1 103 ? -11.964 13.902 -15.615 1.00 44.69 103 THR A N 1
ATOM 733 C CA . THR A 1 103 ? -11.186 13.803 -14.362 1.00 44.69 103 THR A CA 1
ATOM 734 C C . THR A 1 103 ? -9.690 13.594 -14.635 1.00 44.69 103 THR A C 1
ATOM 736 O O . THR A 1 103 ? -8.853 14.039 -13.849 1.00 44.69 103 THR A O 1
ATOM 739 N N . LEU A 1 104 ? -9.346 12.958 -15.761 1.00 40.19 104 LEU A N 1
ATOM 740 C CA . LEU A 1 104 ? -7.971 12.681 -16.185 1.00 40.19 104 LEU A CA 1
ATOM 741 C 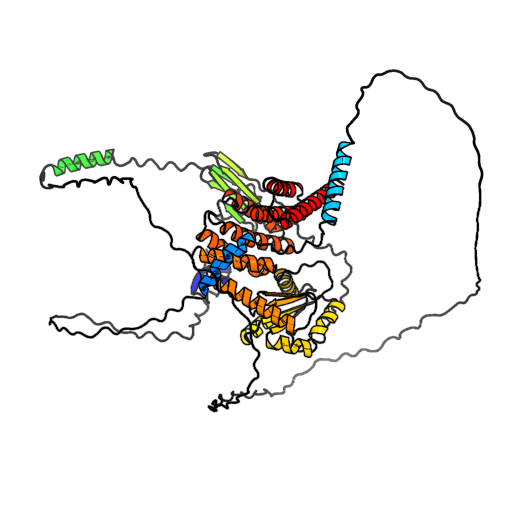C . LEU A 1 104 ? -7.151 13.950 -16.475 1.00 40.19 104 LEU A C 1
ATOM 743 O O . LEU A 1 104 ? -6.001 14.029 -16.046 1.00 40.19 104 LEU A O 1
ATOM 747 N N . GLU A 1 105 ? -7.725 14.961 -17.140 1.00 38.69 105 GLU A N 1
ATOM 748 C CA . GLU A 1 105 ? -7.003 16.212 -17.451 1.00 38.69 105 GLU A CA 1
ATOM 749 C C . GLU A 1 105 ? -6.775 17.125 -16.228 1.00 38.69 105 GLU A C 1
ATOM 751 O O . GLU A 1 105 ? -5.945 18.033 -16.291 1.00 38.69 105 GLU A O 1
ATOM 756 N N . THR A 1 106 ? -7.470 16.896 -15.105 1.00 41.03 106 THR A N 1
ATOM 757 C CA . THR A 1 106 ? -7.392 17.747 -13.898 1.00 41.03 106 THR A CA 1
ATOM 758 C C . THR A 1 106 ? -7.063 16.978 -12.613 1.00 41.03 106 THR A C 1
ATOM 760 O O . THR A 1 106 ? -7.475 17.391 -11.526 1.00 41.03 106 THR A O 1
ATOM 763 N N . TYR A 1 107 ? -6.330 15.860 -12.692 1.00 37.38 107 TYR A N 1
ATOM 764 C CA . TYR A 1 107 ? -5.888 15.133 -11.495 1.00 37.38 107 TYR A CA 1
ATOM 765 C C . TYR A 1 107 ? -4.715 15.836 -10.780 1.00 37.38 107 TYR A C 1
ATOM 767 O O . TYR A 1 107 ? -3.549 15.441 -10.864 1.00 37.38 107 TYR A O 1
ATOM 775 N N . GLU A 1 108 ? -5.044 16.874 -10.013 1.00 41.66 108 GLU A N 1
ATOM 776 C CA . GLU A 1 108 ? -4.204 17.379 -8.925 1.00 41.66 108 GLU A CA 1
ATOM 777 C C . GLU A 1 108 ? -4.289 16.398 -7.739 1.00 41.66 108 GLU A C 1
ATOM 779 O O . GLU A 1 108 ? -5.140 16.514 -6.854 1.00 41.66 108 GLU A O 1
ATOM 784 N N . GLY A 1 109 ? -3.435 15.368 -7.757 1.00 33.50 109 GLY A N 1
ATOM 785 C CA . GLY A 1 109 ? -3.324 14.403 -6.659 1.00 33.50 109 GLY A CA 1
ATOM 786 C C . GLY A 1 109 ? -2.882 15.066 -5.343 1.00 33.50 109 GLY A C 1
ATOM 787 O O . GLY A 1 109 ? -2.138 16.050 -5.378 1.00 33.50 109 GLY A O 1
ATOM 788 N N . PRO A 1 110 ? -3.308 14.555 -4.170 1.00 32.84 110 PRO A N 1
ATOM 789 C CA . PRO A 1 110 ? -3.028 15.201 -2.890 1.00 32.84 110 PRO A CA 1
ATOM 790 C C . PRO A 1 110 ? -1.551 15.070 -2.496 1.00 32.84 110 PRO A C 1
ATOM 792 O O . PRO A 1 110 ? -1.117 14.074 -1.920 1.00 32.84 110 PRO A O 1
ATOM 795 N N . GLY A 1 111 ? -0.776 16.118 -2.765 1.00 34.47 111 GLY A N 1
ATOM 796 C CA . GLY A 1 111 ? 0.574 16.263 -2.236 1.00 34.47 111 GLY A CA 1
ATOM 797 C C . GLY A 1 111 ? 0.555 16.560 -0.737 1.00 34.47 111 GLY A C 1
ATOM 798 O O . GLY A 1 111 ? 0.593 17.722 -0.347 1.00 34.47 111 GLY A O 1
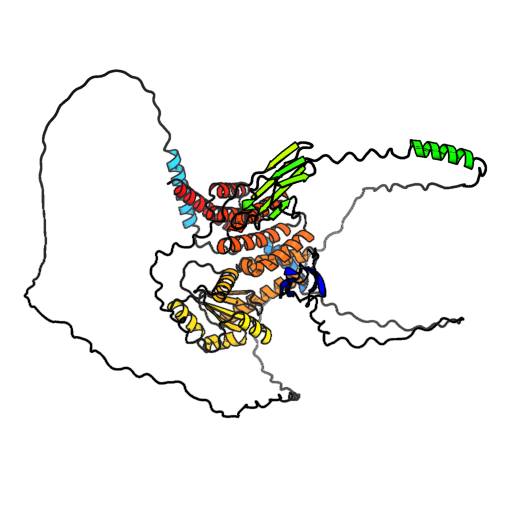ATOM 799 N N . PHE A 1 112 ? 0.581 15.527 0.111 1.00 32.38 112 PHE A N 1
ATOM 800 C CA . PHE A 1 112 ? 0.660 15.647 1.583 1.00 32.38 112 PHE A CA 1
ATOM 801 C C . PHE A 1 112 ? 1.979 16.282 2.105 1.00 32.38 112 PHE A C 1
ATOM 803 O O . PHE A 1 112 ? 2.235 16.308 3.302 1.00 32.38 112 PHE A O 1
ATOM 810 N N . LEU A 1 113 ? 2.828 16.807 1.213 1.00 34.62 113 LEU A N 1
ATOM 811 C CA . LEU A 1 113 ? 4.125 17.426 1.520 1.00 34.62 113 LEU A CA 1
ATOM 812 C C . LEU A 1 113 ? 4.187 18.933 1.184 1.00 34.62 113 LEU A C 1
ATOM 814 O O . LEU A 1 113 ? 5.179 19.592 1.490 1.00 34.62 113 LEU A O 1
ATOM 818 N N . SER A 1 114 ? 3.142 19.524 0.587 1.00 38.97 114 SER A N 1
ATOM 819 C CA . SER A 1 114 ? 3.180 20.917 0.108 1.00 38.97 114 SER A CA 1
ATOM 820 C C . SER A 1 114 ? 2.867 21.981 1.182 1.00 38.97 114 SER A C 1
ATOM 822 O O . SER A 1 114 ? 2.000 22.830 0.976 1.00 38.97 114 SER A O 1
ATOM 824 N N . GLU A 1 115 ? 3.601 21.986 2.302 1.00 39.56 115 GLU A N 1
ATOM 825 C CA . GLU A 1 115 ? 3.684 23.152 3.215 1.00 39.56 115 GLU A CA 1
ATOM 826 C C . GLU A 1 115 ? 4.878 24.085 2.903 1.00 39.56 115 GLU A C 1
ATOM 828 O O . GLU A 1 115 ? 5.086 25.106 3.564 1.00 39.56 115 GLU A O 1
ATOM 833 N N . LEU A 1 116 ? 5.656 23.793 1.853 1.00 40.09 116 LEU A N 1
ATOM 834 C CA . LEU A 1 116 ? 6.625 24.742 1.302 1.00 40.09 116 LEU A CA 1
ATOM 835 C C . LEU A 1 116 ? 5.928 25.719 0.350 1.00 40.09 116 LEU A C 1
ATOM 837 O O . LEU A 1 116 ? 5.558 25.376 -0.771 1.00 40.09 116 LEU A O 1
ATOM 841 N N . SER A 1 117 ? 5.784 26.969 0.787 1.00 61.56 117 SER A N 1
ATOM 842 C CA . SER A 1 117 ? 5.293 28.047 -0.070 1.00 61.56 117 SER A CA 1
ATOM 843 C C . SER A 1 117 ? 6.221 28.300 -1.265 1.00 61.56 117 SER A C 1
ATOM 845 O O . SER A 1 117 ? 7.430 28.051 -1.226 1.00 61.56 117 SER A O 1
ATOM 847 N N . ALA A 1 118 ? 5.678 28.938 -2.303 1.00 49.69 118 ALA A N 1
ATOM 848 C CA . ALA A 1 118 ? 6.457 29.432 -3.438 1.00 49.69 118 ALA A CA 1
ATOM 849 C C . ALA A 1 118 ? 7.494 30.521 -3.064 1.00 49.69 118 ALA A C 1
ATOM 851 O O . ALA A 1 118 ? 8.202 31.002 -3.946 1.00 49.69 118 ALA A O 1
ATOM 852 N N . GLU A 1 119 ? 7.579 30.952 -1.798 1.00 48.78 119 GLU A N 1
ATOM 853 C CA . GLU A 1 119 ? 8.686 31.749 -1.242 1.00 48.78 119 GLU A CA 1
ATOM 854 C C . GLU A 1 119 ? 9.828 30.822 -0.785 1.00 48.78 119 GLU A C 1
ATOM 856 O O . GLU A 1 119 ? 10.941 30.931 -1.291 1.00 48.78 119 GLU A O 1
ATOM 861 N N . GLN A 1 120 ? 9.524 29.821 0.053 1.00 52.28 120 GLN A N 1
ATOM 862 C CA . GLN A 1 120 ? 10.496 28.831 0.548 1.00 52.28 120 GLN A CA 1
ATOM 863 C C . GLN A 1 120 ? 11.181 28.058 -0.590 1.00 52.28 120 GLN A C 1
ATOM 865 O O . GLN A 1 120 ? 12.382 27.810 -0.519 1.00 52.28 120 GLN A O 1
ATOM 870 N N . LEU A 1 121 ? 10.457 27.728 -1.667 1.00 46.34 121 LEU A N 1
ATOM 871 C CA . LEU A 1 121 ? 11.047 27.094 -2.856 1.00 46.34 121 LEU A CA 1
ATOM 872 C C . LEU A 1 121 ? 12.033 28.014 -3.601 1.00 46.34 121 LEU A C 1
ATOM 874 O O . LEU A 1 121 ? 13.040 27.535 -4.122 1.00 46.34 121 LEU A O 1
ATOM 878 N N . ARG A 1 122 ? 11.793 29.335 -3.621 1.00 62.75 122 ARG A N 1
ATOM 879 C CA . ARG A 1 122 ? 12.736 30.311 -4.198 1.00 62.75 122 ARG A CA 1
ATOM 880 C C . ARG A 1 122 ? 13.990 30.455 -3.338 1.00 62.75 122 ARG A C 1
ATOM 882 O O . ARG A 1 122 ? 15.084 30.522 -3.895 1.00 62.75 122 ARG A O 1
ATOM 889 N N . ASP A 1 123 ? 13.846 30.440 -2.015 1.00 62.28 123 ASP A N 1
ATOM 890 C CA . ASP A 1 123 ? 14.980 30.490 -1.087 1.00 62.28 123 ASP A CA 1
ATOM 891 C 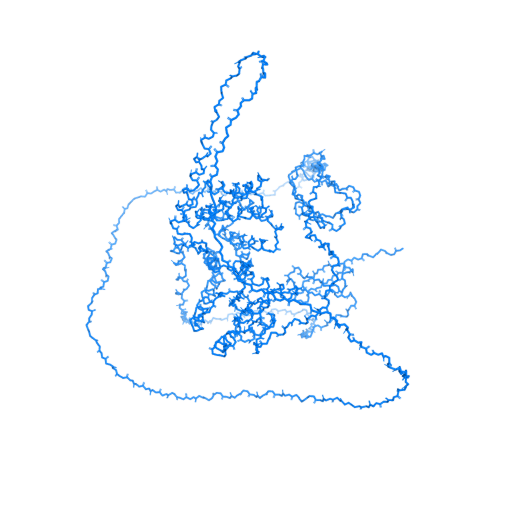C . ASP A 1 123 ? 15.840 29.213 -1.163 1.00 62.28 123 ASP A C 1
ATOM 893 O O . ASP A 1 123 ? 17.071 29.296 -1.186 1.00 62.28 123 ASP A O 1
ATOM 897 N N . LEU A 1 124 ? 15.213 28.033 -1.294 1.00 49.28 124 LEU A N 1
ATOM 898 C CA . LEU A 1 124 ? 15.916 26.759 -1.493 1.00 49.28 124 LEU A CA 1
ATOM 899 C C . LEU A 1 124 ? 16.736 26.771 -2.795 1.00 49.28 124 LEU A C 1
ATOM 901 O O . LEU A 1 124 ? 17.932 26.468 -2.786 1.00 49.28 124 LEU A O 1
ATOM 905 N N . GLN A 1 125 ? 16.107 27.190 -3.899 1.00 56.94 125 GLN A N 1
ATOM 906 C CA . GLN A 1 125 ? 16.744 27.310 -5.211 1.00 56.94 125 GLN A CA 1
ATOM 907 C C . GLN A 1 125 ? 17.926 28.294 -5.175 1.00 56.94 125 GLN A C 1
ATOM 909 O O . GLN A 1 125 ? 19.015 27.969 -5.652 1.00 56.94 125 GLN A O 1
ATOM 914 N N . ALA A 1 126 ? 17.752 29.463 -4.547 1.00 71.25 126 ALA A N 1
ATOM 915 C CA . ALA A 1 126 ? 18.813 30.458 -4.396 1.00 71.25 126 ALA A CA 1
ATOM 916 C C . ALA A 1 126 ? 20.016 29.918 -3.599 1.00 71.25 126 ALA A C 1
ATOM 918 O O . ALA A 1 126 ? 21.163 30.140 -3.993 1.00 71.25 126 ALA A O 1
ATOM 919 N N . GLY A 1 127 ? 19.773 29.154 -2.526 1.00 68.06 127 GLY A N 1
ATOM 920 C CA . GLY A 1 127 ? 20.830 28.492 -1.754 1.00 68.06 127 GLY A CA 1
ATOM 921 C C . GLY A 1 127 ? 21.597 27.427 -2.553 1.00 68.06 127 GLY A C 1
ATOM 922 O O . GLY A 1 127 ? 22.817 27.297 -2.405 1.00 68.06 127 GLY A O 1
ATOM 923 N N . MET A 1 128 ? 20.917 26.696 -3.444 1.00 53.75 128 MET A N 1
ATOM 924 C CA . MET A 1 128 ? 21.561 25.745 -4.362 1.00 53.75 128 MET A CA 1
ATOM 925 C C . MET A 1 128 ? 22.421 26.458 -5.416 1.00 53.75 128 MET A C 1
ATOM 927 O O . MET A 1 128 ? 23.560 26.043 -5.658 1.00 53.75 128 MET A O 1
ATOM 931 N N . ASP A 1 129 ? 21.931 27.557 -5.993 1.00 63.06 129 ASP A N 1
ATOM 932 C CA . ASP A 1 129 ? 22.680 28.362 -6.964 1.00 63.06 129 ASP A CA 1
ATOM 933 C C . ASP A 1 129 ? 23.908 29.046 -6.335 1.00 63.06 129 ASP A C 1
ATOM 935 O O . ASP A 1 129 ? 24.991 29.033 -6.931 1.00 63.06 129 ASP A O 1
ATOM 939 N N . GLU A 1 130 ? 23.805 29.559 -5.102 1.00 62.47 130 GLU A N 1
ATOM 940 C CA . GLU A 1 130 ? 24.943 30.134 -4.369 1.00 62.47 130 GLU A CA 1
ATOM 941 C C . GLU A 1 130 ? 25.999 29.066 -4.025 1.00 62.47 130 GLU A C 1
ATOM 943 O O . GLU A 1 130 ? 27.196 29.269 -4.261 1.00 62.47 130 GLU A O 1
ATOM 948 N N . ALA A 1 131 ? 25.581 27.872 -3.586 1.00 43.44 131 ALA A N 1
ATOM 949 C CA . ALA A 1 131 ? 26.488 26.738 -3.394 1.00 43.44 131 ALA A CA 1
ATOM 950 C C . ALA A 1 131 ? 27.157 26.290 -4.715 1.00 43.44 131 ALA A C 1
ATOM 952 O O . ALA A 1 131 ? 28.343 25.938 -4.736 1.00 43.44 131 ALA A O 1
ATOM 953 N N . GLY A 1 132 ? 26.428 26.346 -5.834 1.00 48.62 132 GLY A N 1
ATOM 954 C CA . GLY A 1 132 ? 26.939 26.087 -7.184 1.00 48.62 132 GLY A CA 1
ATOM 955 C C . GLY A 1 132 ? 27.865 27.186 -7.726 1.00 48.62 132 GLY A C 1
ATOM 956 O O . GLY A 1 132 ? 28.713 26.914 -8.585 1.00 48.62 132 GLY A O 1
ATOM 957 N N . ALA A 1 133 ? 27.746 28.421 -7.239 1.00 53.22 133 ALA A N 1
ATOM 958 C CA . ALA A 1 133 ? 28.678 29.513 -7.518 1.00 53.22 133 ALA A CA 1
ATOM 959 C C . ALA A 1 133 ? 29.968 29.366 -6.692 1.00 53.22 133 ALA A C 1
ATOM 961 O O . ALA A 1 133 ? 31.065 29.451 -7.247 1.00 53.22 133 ALA A O 1
ATOM 962 N N . ALA A 1 134 ? 29.853 29.035 -5.401 1.00 46.41 134 ALA A N 1
ATOM 963 C CA . ALA A 1 134 ? 30.988 28.820 -4.500 1.00 46.41 134 ALA A CA 1
ATOM 964 C C . ALA A 1 134 ? 31.918 27.673 -4.949 1.00 46.41 134 ALA A C 1
ATOM 966 O O . ALA A 1 134 ? 33.129 27.749 -4.757 1.00 46.41 134 ALA A O 1
ATOM 967 N N . ARG A 1 135 ? 31.392 26.634 -5.618 1.00 47.09 135 ARG A N 1
ATOM 968 C CA . ARG A 1 135 ? 32.226 25.576 -6.228 1.00 47.09 135 ARG A CA 1
ATOM 969 C C . ARG A 1 135 ? 33.003 26.035 -7.473 1.00 47.09 135 ARG A C 1
ATOM 971 O O . ARG A 1 135 ? 33.991 25.399 -7.825 1.00 47.09 135 ARG A O 1
ATOM 978 N N . ARG A 1 136 ? 32.591 27.121 -8.142 1.00 47.22 136 ARG A N 1
ATOM 979 C CA . ARG A 1 136 ? 33.220 27.626 -9.382 1.00 47.22 136 ARG A CA 1
ATOM 980 C C . ARG A 1 136 ? 34.333 28.656 -9.151 1.00 47.22 136 ARG A C 1
ATOM 982 O O . ARG A 1 136 ? 35.088 28.927 -10.079 1.00 47.22 136 ARG A O 1
ATOM 989 N N . SER A 1 137 ? 34.481 29.190 -7.937 1.00 43.06 137 SER A N 1
ATOM 990 C CA . SER A 1 137 ? 35.565 30.124 -7.584 1.00 43.06 137 SER A CA 1
ATOM 991 C C . SER A 1 137 ? 36.876 29.441 -7.165 1.00 43.06 137 SER A C 1
ATOM 993 O O . SER A 1 137 ? 37.918 30.093 -7.151 1.00 43.06 137 SER A O 1
ATOM 995 N N . VAL A 1 138 ? 36.872 28.132 -6.883 1.00 42.19 138 VAL A N 1
ATOM 996 C CA . VAL A 1 138 ? 38.074 27.361 -6.502 1.00 42.19 138 VAL A CA 1
ATOM 997 C C . VAL A 1 138 ? 38.760 26.768 -7.744 1.00 42.19 138 VAL A C 1
ATOM 999 O O . VAL A 1 138 ? 38.880 25.555 -7.906 1.00 42.19 138 VAL A O 1
ATOM 1002 N N . SER A 1 139 ? 39.201 27.644 -8.652 1.00 34.84 139 SER A N 1
ATOM 1003 C CA . SER A 1 139 ? 39.995 27.276 -9.834 1.00 34.84 139 SER A CA 1
ATOM 1004 C C . SER A 1 139 ? 41.484 27.526 -9.579 1.00 34.84 139 SER A C 1
ATOM 1006 O O . SER A 1 139 ? 41.878 28.612 -9.163 1.00 34.84 139 SER A O 1
ATOM 1008 N N . VAL A 1 140 ? 42.314 26.504 -9.792 1.00 40.84 140 VAL A N 1
ATOM 1009 C CA . VAL A 1 140 ? 43.722 26.474 -9.362 1.00 40.84 140 VAL A CA 1
ATOM 1010 C C . VAL A 1 140 ? 44.621 27.377 -10.214 1.00 40.84 140 VAL A C 1
ATOM 1012 O O . VAL A 1 140 ? 44.935 27.039 -11.355 1.00 40.84 140 VAL A O 1
ATOM 1015 N N . ASP A 1 141 ? 45.168 28.432 -9.607 1.00 34.53 141 ASP A N 1
ATOM 1016 C CA . ASP A 1 141 ? 46.380 29.089 -10.108 1.00 34.53 141 ASP A CA 1
ATOM 1017 C C . ASP A 1 141 ? 47.607 28.184 -9.888 1.00 34.53 141 ASP A C 1
ATOM 1019 O O . ASP A 1 141 ? 47.947 27.808 -8.763 1.00 34.53 141 ASP A O 1
ATOM 1023 N N . ARG A 1 142 ? 48.298 27.832 -10.978 1.00 41.03 142 ARG A N 1
ATOM 1024 C CA . ARG A 1 142 ? 49.528 27.021 -10.966 1.00 41.03 142 ARG A CA 1
ATOM 1025 C C . ARG A 1 142 ? 50.611 27.681 -11.818 1.00 41.03 142 ARG A C 1
ATOM 1027 O O . ARG A 1 142 ? 50.697 27.443 -13.020 1.00 41.03 142 ARG A O 1
ATOM 1034 N N . HIS A 1 143 ? 51.477 28.464 -11.176 1.00 33.97 143 HIS A N 1
ATOM 1035 C CA . HIS A 1 143 ? 52.742 28.914 -11.768 1.00 33.97 143 HIS A CA 1
ATOM 1036 C C . HIS A 1 143 ? 53.909 27.964 -11.400 1.00 33.97 143 HIS A C 1
ATOM 1038 O O . HIS A 1 143 ? 53.858 27.313 -10.354 1.00 33.97 143 HIS A O 1
ATOM 1044 N N . PRO A 1 144 ? 54.937 27.819 -12.262 1.00 47.06 144 PRO A N 1
ATOM 1045 C CA . PRO A 1 144 ? 55.943 26.759 -12.149 1.00 47.06 144 PRO A CA 1
ATOM 1046 C C . PRO A 1 144 ? 57.142 27.119 -11.255 1.00 47.06 144 PRO A C 1
ATOM 1048 O O . PRO A 1 144 ? 57.439 28.287 -11.015 1.00 47.06 144 PRO A O 1
ATOM 1051 N N . LEU A 1 145 ? 57.871 26.088 -10.809 1.00 39.25 145 LEU A N 1
ATOM 1052 C CA . LEU A 1 145 ? 59.031 26.208 -9.920 1.00 39.25 145 LEU A CA 1
ATOM 1053 C C . LEU A 1 145 ? 60.374 26.322 -10.664 1.00 39.25 145 LEU A C 1
ATOM 1055 O O . LEU A 1 145 ? 60.763 25.419 -11.400 1.00 39.25 145 LEU A O 1
ATOM 1059 N N . ALA A 1 146 ? 61.123 27.376 -10.339 1.00 36.78 146 ALA A N 1
ATOM 1060 C CA . ALA A 1 146 ? 62.586 27.477 -10.372 1.00 36.78 146 ALA A CA 1
ATOM 1061 C C . ALA A 1 146 ? 62.992 28.628 -9.419 1.00 36.78 146 ALA A C 1
ATOM 1063 O O . ALA A 1 146 ? 62.271 29.618 -9.349 1.00 36.78 146 ALA A O 1
ATOM 1064 N N . GLY A 1 147 ? 64.085 28.589 -8.654 1.00 32.44 147 GLY A N 1
ATOM 1065 C CA . GLY A 1 147 ? 65.058 27.524 -8.396 1.00 32.44 147 GLY A CA 1
ATOM 1066 C C . GLY A 1 147 ? 66.112 27.994 -7.367 1.00 32.44 147 GLY A C 1
ATOM 1067 O O . GLY A 1 147 ? 66.104 29.154 -6.979 1.00 32.44 147 GLY A O 1
ATOM 1068 N N . GLU A 1 148 ? 67.020 27.092 -6.980 1.00 31.56 148 GLU A N 1
ATOM 1069 C CA . GLU A 1 148 ? 68.324 27.353 -6.323 1.00 31.56 148 GLU A CA 1
ATOM 1070 C C . GLU A 1 148 ? 68.428 27.936 -4.878 1.00 31.56 148 GLU A C 1
ATOM 1072 O O . GLU A 1 148 ? 67.890 28.971 -4.515 1.00 31.56 148 GLU A O 1
ATOM 1077 N N . SER A 1 149 ? 69.319 27.291 -4.104 1.00 31.50 149 SER A N 1
ATOM 1078 C CA . SER A 1 149 ? 70.371 27.901 -3.256 1.00 31.50 149 SER A CA 1
ATOM 1079 C C . SER A 1 149 ? 70.067 28.695 -1.954 1.00 31.50 149 SER A C 1
ATOM 1081 O O . SER A 1 149 ? 70.205 29.912 -1.907 1.00 31.50 149 SER A O 1
ATOM 1083 N N . ALA A 1 150 ? 70.019 27.935 -0.847 1.00 33.59 150 ALA A N 1
ATOM 1084 C CA . ALA A 1 150 ? 70.944 28.040 0.311 1.00 33.59 150 ALA A CA 1
ATOM 1085 C C . ALA A 1 150 ? 70.892 29.206 1.348 1.00 33.59 150 ALA A C 1
ATOM 1087 O O . ALA A 1 150 ? 70.327 30.268 1.147 1.00 33.59 150 ALA A O 1
ATOM 1088 N N . ALA A 1 151 ? 71.604 28.946 2.463 1.00 32.88 151 ALA A N 1
ATOM 1089 C CA . ALA A 1 151 ? 72.094 29.854 3.520 1.00 32.88 151 ALA A CA 1
ATOM 1090 C C . ALA A 1 151 ? 71.113 30.451 4.567 1.00 32.88 151 ALA A C 1
ATOM 1092 O O . ALA A 1 151 ? 70.494 31.488 4.381 1.00 32.88 151 ALA A O 1
ATOM 1093 N N . SER A 1 152 ? 71.112 29.819 5.750 1.00 33.59 152 SER A N 1
ATOM 1094 C CA . SER A 1 152 ? 71.370 30.427 7.077 1.00 33.59 152 SER A CA 1
ATOM 1095 C C . SER A 1 152 ? 71.230 31.953 7.258 1.00 33.59 152 SER A C 1
ATOM 1097 O O . SER A 1 152 ? 72.083 32.683 6.767 1.00 33.59 152 SER A O 1
ATOM 1099 N N . GLU A 1 153 ? 70.420 32.375 8.243 1.00 31.11 153 GLU A N 1
ATOM 1100 C CA . GLU A 1 153 ? 70.986 32.991 9.464 1.00 31.11 153 GLU A CA 1
ATOM 1101 C C . GLU A 1 153 ? 70.053 32.952 10.693 1.00 31.11 153 GLU A C 1
ATOM 1103 O O . GLU A 1 153 ? 68.876 32.604 10.602 1.00 31.11 153 GLU A O 1
ATOM 1108 N N . LYS A 1 154 ? 70.611 33.271 11.872 1.00 42.19 154 LYS A N 1
ATOM 1109 C CA . LYS A 1 154 ? 69.874 33.511 13.125 1.00 42.19 154 LYS A CA 1
ATOM 1110 C C . LYS A 1 154 ? 69.835 35.010 13.409 1.00 42.19 154 LYS A C 1
ATOM 1112 O O . LYS A 1 154 ? 70.859 35.674 13.288 1.00 42.19 154 LYS A O 1
ATOM 1117 N N . THR A 1 155 ? 68.741 35.509 13.976 1.00 30.86 155 THR A N 1
ATOM 1118 C CA . THR A 1 155 ? 68.779 36.713 14.829 1.00 30.86 155 THR A CA 1
ATOM 1119 C C . THR A 1 155 ? 67.620 36.697 15.827 1.00 30.86 155 THR A C 1
ATOM 1121 O O . THR A 1 155 ? 66.732 35.849 15.741 1.00 30.86 155 THR A O 1
ATOM 1124 N N . SER A 1 156 ? 67.672 37.559 16.842 1.00 36.38 156 SER A N 1
ATOM 1125 C CA . SER A 1 156 ? 66.790 37.520 18.014 1.00 36.38 156 SER A CA 1
ATOM 1126 C C . SER A 1 156 ? 66.525 38.922 18.579 1.00 36.38 156 SER A C 1
ATOM 1128 O O . SER A 1 156 ? 67.270 39.848 18.268 1.00 36.38 156 SER A O 1
ATOM 1130 N N . LEU A 1 157 ? 65.527 39.024 19.478 1.00 34.06 157 LEU A N 1
ATOM 1131 C CA . LEU A 1 157 ? 65.146 40.226 20.257 1.00 34.06 157 LEU A CA 1
ATOM 1132 C C . LEU A 1 157 ? 64.410 41.308 19.403 1.00 34.06 157 LEU A C 1
ATOM 1134 O O . LEU A 1 157 ? 64.513 41.295 18.185 1.00 34.06 157 LEU A O 1
ATOM 1138 N N . THR A 1 158 ? 63.582 42.232 19.932 1.00 30.39 158 THR A N 1
ATOM 1139 C CA . THR A 1 158 ? 63.342 42.654 21.337 1.00 30.39 158 THR A CA 1
ATOM 1140 C C . THR A 1 158 ? 61.942 43.295 21.557 1.00 30.39 158 THR A C 1
ATOM 1142 O O . THR A 1 158 ? 61.448 43.965 20.663 1.00 30.39 158 THR A O 1
ATOM 1145 N N . SER A 1 159 ? 61.393 43.172 22.783 1.00 31.22 159 SER A N 1
ATOM 1146 C CA . SER A 1 159 ? 60.569 44.145 23.574 1.00 31.22 159 SER A CA 1
ATOM 1147 C C . SER A 1 159 ? 59.312 44.889 23.041 1.00 31.22 159 SER A C 1
ATOM 1149 O O . SER A 1 159 ? 59.349 45.528 21.999 1.00 31.22 159 SER A O 1
ATOM 1151 N N . GLY A 1 160 ? 58.288 44.988 23.916 1.00 29.08 160 GLY A N 1
ATOM 1152 C CA . GLY A 1 160 ? 57.160 45.953 23.888 1.00 29.08 160 GLY A CA 1
ATOM 1153 C C . GLY A 1 160 ? 55.893 45.391 24.578 1.00 29.08 160 GLY A C 1
ATOM 1154 O O . GLY A 1 160 ? 55.189 44.599 23.971 1.00 29.08 160 GLY A O 1
ATOM 1155 N N . GLU A 1 161 ? 55.716 45.481 25.907 1.00 30.94 161 GLU A N 1
ATOM 1156 C CA . GLU A 1 161 ? 55.040 46.576 26.663 1.00 30.94 161 GLU A CA 1
ATOM 1157 C C . GLU A 1 161 ? 53.494 46.582 26.462 1.00 30.94 161 GLU A C 1
ATOM 1159 O O . GLU A 1 161 ? 53.023 46.752 25.348 1.00 30.94 161 GLU A O 1
ATOM 1164 N N . LYS A 1 162 ? 52.666 46.102 27.418 1.00 35.44 162 LYS A N 1
ATOM 1165 C CA . LYS A 1 162 ? 52.014 46.812 28.566 1.00 35.44 162 LYS A CA 1
ATOM 1166 C C . LYS A 1 162 ? 51.178 48.053 28.140 1.00 35.44 162 LYS A C 1
ATOM 1168 O O . LYS A 1 162 ? 51.606 48.798 27.279 1.00 35.44 162 LYS A O 1
ATOM 1173 N N . THR A 1 163 ? 49.987 48.357 28.691 1.00 32.50 163 THR A N 1
ATOM 1174 C CA . THR A 1 163 ? 49.463 48.092 30.057 1.00 32.50 163 THR A CA 1
ATOM 1175 C C . THR A 1 163 ? 47.916 48.174 30.159 1.00 32.50 163 THR A C 1
ATOM 1177 O O . THR A 1 163 ? 47.378 49.204 29.777 1.00 32.50 163 THR A O 1
ATOM 1180 N N . SER A 1 164 ? 47.252 47.202 30.827 1.00 34.28 164 SER A N 1
ATOM 1181 C CA . SER A 1 164 ? 45.997 47.335 31.646 1.00 34.28 164 SER A CA 1
ATOM 1182 C C . SER A 1 164 ? 44.756 48.054 31.025 1.00 34.28 164 SER A C 1
ATOM 1184 O O . SER A 1 164 ? 44.761 48.283 29.827 1.00 34.28 164 SER A O 1
ATOM 1186 N N . LEU A 1 165 ? 43.608 48.391 31.661 1.00 32.44 165 LEU A N 1
ATOM 1187 C CA . LEU A 1 165 ? 42.910 48.181 32.973 1.00 32.44 165 LEU A CA 1
ATOM 1188 C C . LEU A 1 165 ? 41.444 47.688 32.653 1.00 32.44 165 LEU A C 1
ATOM 1190 O O . LEU A 1 165 ? 41.166 47.477 31.479 1.00 32.44 165 LEU A O 1
ATOM 1194 N N . THR A 1 166 ? 40.420 47.468 33.508 1.00 31.08 166 THR A N 1
ATOM 1195 C CA . THR A 1 166 ? 40.142 47.592 34.970 1.00 31.08 166 THR A CA 1
ATOM 1196 C C . THR A 1 166 ? 39.016 46.594 35.386 1.00 31.08 166 THR A C 1
ATOM 1198 O O . THR A 1 166 ? 38.492 45.868 34.548 1.00 31.08 166 THR A O 1
ATOM 1201 N N . SER A 1 167 ? 38.610 46.575 36.665 1.00 34.41 167 SER A N 1
ATOM 1202 C CA . SER A 1 167 ? 37.384 45.955 37.236 1.00 34.41 167 SER A CA 1
ATOM 1203 C C . SER A 1 167 ? 36.243 47.006 37.416 1.00 34.41 167 SER A C 1
ATOM 1205 O O . SER A 1 167 ? 36.399 48.096 36.878 1.00 34.41 167 SER A O 1
ATOM 1207 N N . SER A 1 168 ? 35.105 46.867 38.133 1.00 37.22 168 SER A N 1
ATOM 1208 C CA . SER A 1 168 ? 34.535 45.899 39.117 1.00 37.22 168 SER A CA 1
ATOM 1209 C C . SER A 1 168 ? 33.090 46.296 39.507 1.00 37.22 168 SER A C 1
ATOM 1211 O O . SER A 1 168 ? 32.855 47.491 39.582 1.00 37.22 168 SER A O 1
ATOM 1213 N N . GLU A 1 169 ? 32.225 45.346 39.915 1.00 32.97 169 GLU A N 1
ATOM 1214 C CA . GLU A 1 169 ? 31.299 45.351 41.097 1.00 32.97 169 GLU A CA 1
ATOM 1215 C C . GLU A 1 169 ? 30.409 44.074 41.035 1.00 32.97 169 GLU A C 1
ATOM 1217 O O . GLU A 1 169 ? 30.103 43.637 39.932 1.00 32.97 169 GLU A O 1
ATOM 1222 N N . LYS A 1 170 ? 30.037 43.275 42.057 1.00 43.03 170 LYS A N 1
ATOM 1223 C CA . LYS A 1 170 ? 29.901 43.290 43.542 1.00 43.03 170 LYS A CA 1
ATOM 1224 C C . LYS A 1 170 ? 28.577 43.794 44.154 1.00 43.03 170 LYS A C 1
ATOM 1226 O O . LYS A 1 170 ? 28.392 44.981 44.369 1.00 43.03 170 LYS A O 1
ATOM 1231 N N . SER A 1 171 ? 27.801 42.848 44.695 1.00 31.84 171 SER A N 1
ATOM 1232 C CA . SER A 1 171 ? 27.040 42.997 45.951 1.00 31.84 171 SER A CA 1
ATOM 1233 C C . SER A 1 171 ? 27.077 41.670 46.746 1.00 31.84 171 SER A C 1
ATOM 1235 O O . SER A 1 171 ? 27.527 40.652 46.216 1.00 31.84 171 SER A O 1
ATOM 1237 N N . SER A 1 172 ? 26.743 41.674 48.046 1.00 33.69 172 SER A N 1
ATOM 1238 C CA . SER A 1 172 ? 26.893 40.501 48.935 1.00 33.69 172 SER A CA 1
ATOM 1239 C C . SER A 1 172 ? 26.149 40.673 50.268 1.00 33.69 172 SER A C 1
ATOM 1241 O O . SER A 1 172 ? 26.230 41.746 50.865 1.00 33.69 172 SER A O 1
ATOM 1243 N N . VAL A 1 173 ? 25.506 39.610 50.782 1.00 34.81 173 VAL A N 1
ATOM 1244 C CA . VAL A 1 173 ? 25.002 39.528 52.171 1.00 34.81 173 VAL A CA 1
ATOM 1245 C C . VAL A 1 173 ? 25.276 38.134 52.778 1.00 34.81 173 VAL A C 1
ATOM 1247 O O . VAL A 1 173 ? 25.288 37.125 52.080 1.00 34.81 173 VAL A O 1
ATOM 1250 N N . LYS A 1 174 ? 25.556 38.121 54.089 1.00 39.34 174 LYS A N 1
ATOM 1251 C CA . LYS A 1 174 ? 25.923 36.990 54.980 1.00 39.34 174 LYS A CA 1
ATOM 1252 C C . LYS A 1 174 ? 24.675 36.194 55.438 1.00 39.34 174 LYS A C 1
ATOM 1254 O O . LYS A 1 174 ? 23.580 36.727 55.332 1.00 39.34 174 LYS A O 1
ATOM 1259 N N . GLY A 1 175 ? 24.740 34.997 56.043 1.00 30.81 175 GLY A N 1
ATOM 1260 C CA . GLY A 1 175 ? 25.859 34.115 56.447 1.00 30.81 175 GLY A CA 1
ATOM 1261 C C . GLY A 1 175 ? 25.638 33.490 57.853 1.00 30.81 175 GLY A C 1
ATOM 1262 O O . GLY A 1 175 ? 24.690 33.885 58.520 1.00 30.81 175 GLY A O 1
ATOM 1263 N N . SER A 1 176 ? 26.558 32.622 58.332 1.00 31.77 176 SER A N 1
ATOM 1264 C CA . SER A 1 176 ? 26.643 32.045 59.713 1.00 31.77 176 SER A CA 1
ATOM 1265 C C . SER A 1 176 ? 25.591 30.970 60.108 1.00 31.77 176 SER A C 1
ATOM 1267 O O . SER A 1 176 ? 24.439 31.113 59.730 1.00 31.77 176 SER A O 1
ATOM 1269 N N . SER A 1 177 ? 25.842 29.919 60.922 1.00 33.22 177 SER A N 1
ATOM 1270 C CA . SER A 1 177 ? 27.062 29.200 61.399 1.00 33.22 177 SER A CA 1
ATOM 1271 C C . SER A 1 177 ? 26.675 27.882 62.132 1.00 33.22 177 SER A C 1
ATOM 1273 O O . SER A 1 177 ? 25.527 27.734 62.537 1.00 33.22 177 SER A O 1
ATOM 1275 N N . ALA A 1 178 ? 27.685 27.049 62.450 1.00 32.97 178 ALA A N 1
ATOM 1276 C CA . ALA A 1 178 ? 27.785 26.123 63.605 1.00 32.97 178 ALA A CA 1
ATOM 1277 C C . ALA A 1 178 ? 27.297 24.652 63.505 1.00 32.97 178 ALA A C 1
ATOM 1279 O O . ALA A 1 178 ? 26.441 24.274 62.713 1.00 32.97 178 ALA A O 1
ATOM 1280 N N . GLU A 1 179 ? 27.938 23.815 64.333 1.00 35.81 179 GLU A N 1
ATOM 1281 C CA . GLU A 1 179 ? 27.901 22.342 64.380 1.00 35.81 179 GLU A CA 1
ATOM 1282 C C . GLU A 1 179 ? 26.728 21.765 65.210 1.00 35.81 179 GLU A C 1
ATOM 1284 O O . GLU A 1 179 ? 26.372 22.362 66.227 1.00 35.81 179 GLU A O 1
ATOM 1289 N N . LYS A 1 180 ? 26.286 20.516 64.936 1.00 32.50 180 LYS A N 1
ATOM 1290 C CA . LYS A 1 180 ? 26.587 19.369 65.840 1.00 32.50 180 LYS A CA 1
ATOM 1291 C C . LYS A 1 180 ? 26.114 17.962 65.413 1.00 32.50 180 LYS A C 1
ATOM 1293 O O . LYS A 1 180 ? 25.036 17.741 64.888 1.00 32.50 180 LYS A O 1
ATOM 1298 N N . THR A 1 181 ? 26.979 17.023 65.790 1.00 33.00 181 THR A N 1
ATOM 1299 C CA . THR A 1 181 ? 26.879 15.573 66.062 1.00 33.00 181 THR A CA 1
ATOM 1300 C C . THR A 1 181 ? 25.521 14.862 66.317 1.00 33.00 181 THR A C 1
ATOM 1302 O O . THR A 1 181 ? 24.735 15.313 67.144 1.00 33.00 181 THR A O 1
ATOM 1305 N N . LEU A 1 182 ? 25.475 13.588 65.871 1.00 33.81 182 LEU A N 1
ATOM 1306 C CA . LEU A 1 182 ? 24.924 12.373 66.542 1.00 33.81 182 LEU A CA 1
ATOM 1307 C C . LEU A 1 182 ? 23.424 11.967 66.425 1.00 33.81 182 LEU A C 1
ATOM 1309 O O . LEU A 1 182 ? 22.590 12.457 67.176 1.00 33.81 182 LEU A O 1
ATOM 1313 N N . ALA A 1 183 ? 23.143 10.907 65.641 1.00 32.56 183 ALA A N 1
ATOM 1314 C CA . ALA A 1 183 ? 22.267 9.741 65.948 1.00 32.56 183 ALA A CA 1
ATOM 1315 C C . ALA A 1 183 ? 22.307 8.757 64.745 1.00 32.56 183 ALA A C 1
ATOM 1317 O O . ALA A 1 183 ? 22.098 9.184 63.619 1.00 32.56 183 ALA A O 1
ATOM 1318 N N . LYS A 1 184 ? 22.795 7.508 64.839 1.00 33.47 184 LYS A N 1
ATOM 1319 C CA . LYS A 1 184 ? 22.188 6.274 65.402 1.00 33.47 184 LYS A CA 1
ATOM 1320 C C . LYS A 1 184 ? 20.868 5.822 64.746 1.00 33.47 184 LYS A C 1
ATOM 1322 O O . LYS A 1 184 ? 19.803 6.320 65.087 1.00 33.47 184 LYS A O 1
ATOM 1327 N N . SER A 1 185 ? 20.963 4.795 63.897 1.00 36.66 185 SER A N 1
ATOM 1328 C CA . SER A 1 185 ? 19.839 4.047 63.313 1.00 36.66 185 SER A CA 1
ATOM 1329 C C . SER A 1 185 ? 19.100 3.174 64.349 1.00 36.66 185 SER A C 1
ATOM 1331 O O . SER A 1 185 ? 19.746 2.669 65.274 1.00 36.66 185 SER A O 1
ATOM 1333 N N . PRO A 1 186 ? 17.784 2.932 64.191 1.00 48.34 186 PRO A N 1
ATOM 1334 C CA . PRO A 1 186 ? 17.033 1.962 64.991 1.00 48.34 186 PRO A CA 1
ATOM 1335 C C . PRO A 1 186 ? 17.200 0.515 64.466 1.00 48.34 186 PRO A C 1
ATOM 1337 O O . PRO A 1 186 ? 17.377 0.326 63.262 1.00 48.34 186 PRO A O 1
ATOM 1340 N N . PRO A 1 187 ? 17.121 -0.517 65.330 1.00 49.59 187 PRO A N 1
ATOM 1341 C CA . PRO A 1 187 ? 17.124 -1.923 64.920 1.00 49.59 187 PRO A CA 1
ATOM 1342 C C . PRO A 1 187 ? 15.706 -2.479 64.681 1.00 49.59 187 PRO A C 1
ATOM 1344 O O . PRO A 1 187 ? 14.786 -2.196 65.448 1.00 49.59 187 PRO A O 1
ATOM 1347 N N . GLY A 1 188 ? 15.551 -3.334 63.665 1.00 36.38 188 GLY A N 1
ATOM 1348 C CA . GLY A 1 188 ? 14.386 -4.218 63.506 1.00 36.38 188 GLY A CA 1
ATOM 1349 C C . GLY A 1 188 ? 14.523 -5.511 64.338 1.00 36.38 188 GLY A C 1
ATOM 1350 O O . GLY A 1 188 ? 15.653 -5.921 64.618 1.00 36.38 188 GLY A O 1
ATOM 1351 N N . PRO A 1 189 ? 13.413 -6.140 64.774 1.00 52.19 189 PRO A N 1
ATOM 1352 C CA . PRO A 1 189 ? 13.434 -7.273 65.704 1.00 52.19 189 PRO A CA 1
ATOM 1353 C C . PRO A 1 189 ? 13.700 -8.636 65.037 1.00 52.19 189 PRO A C 1
ATOM 1355 O O . PRO A 1 189 ? 13.774 -8.762 63.818 1.00 52.19 189 PRO A O 1
ATOM 1358 N N . LYS A 1 190 ? 13.834 -9.662 65.884 1.00 43.38 190 LYS A N 1
ATOM 1359 C CA . LYS A 1 190 ? 14.217 -11.042 65.558 1.00 43.38 190 LYS A CA 1
ATOM 1360 C C . LYS A 1 190 ? 13.153 -12.063 65.980 1.00 43.38 190 LYS A C 1
ATOM 1362 O O . LYS A 1 190 ? 12.484 -11.866 66.988 1.00 43.38 190 LYS A O 1
ATOM 1367 N N . ASP A 1 191 ? 13.146 -13.181 65.257 1.00 41.59 191 ASP A N 1
ATOM 1368 C CA . ASP A 1 191 ? 12.899 -14.559 65.712 1.00 41.59 191 ASP A CA 1
ATOM 1369 C C . ASP A 1 191 ? 11.608 -14.884 66.508 1.00 41.59 191 ASP A C 1
ATOM 1371 O O . ASP A 1 191 ? 11.598 -14.940 67.737 1.00 41.59 191 ASP A O 1
ATOM 1375 N N . SER A 1 192 ? 10.567 -15.304 65.782 1.00 36.62 192 SER A N 1
ATOM 1376 C CA . SER A 1 192 ? 9.677 -16.431 66.133 1.00 36.62 192 SER A CA 1
ATOM 1377 C C . SER A 1 192 ? 9.008 -16.950 64.845 1.00 36.62 192 SER A C 1
ATOM 1379 O O . SER A 1 192 ? 8.918 -16.216 63.866 1.00 36.62 192 SER A O 1
ATOM 1381 N N . GLY A 1 193 ? 8.556 -18.197 64.717 1.00 32.53 193 GLY A N 1
ATOM 1382 C CA . GLY A 1 193 ? 8.698 -19.391 65.553 1.00 32.53 193 GLY A CA 1
ATOM 1383 C C . GLY A 1 193 ? 8.030 -20.550 64.800 1.00 32.53 193 GLY A C 1
ATOM 1384 O O . GLY A 1 193 ? 6.912 -20.391 64.322 1.00 32.53 193 GLY A O 1
ATOM 1385 N N . GLY A 1 194 ? 8.727 -21.669 64.589 1.00 36.69 194 GLY A N 1
ATOM 1386 C CA . GLY A 1 194 ? 8.275 -22.689 63.633 1.00 36.69 194 GLY A CA 1
ATOM 1387 C C . GLY A 1 194 ? 7.104 -23.548 64.121 1.00 36.69 194 GLY A C 1
ATOM 1388 O O . GLY A 1 194 ? 7.013 -23.858 65.306 1.00 36.69 194 GLY A O 1
ATOM 1389 N N . HIS A 1 195 ? 6.278 -24.019 63.183 1.00 36.56 195 HIS A N 1
ATOM 1390 C CA . HIS A 1 195 ? 5.429 -25.192 63.383 1.00 36.56 195 HIS A CA 1
ATOM 1391 C C . HIS A 1 195 ? 5.410 -26.066 62.125 1.00 36.56 195 HIS A C 1
ATOM 1393 O O . HIS A 1 195 ? 5.226 -25.573 61.016 1.00 36.56 195 HIS A O 1
ATOM 1399 N N . VAL A 1 196 ? 5.603 -27.369 62.324 1.00 41.53 196 VAL A N 1
ATOM 1400 C CA . VAL A 1 196 ? 5.370 -28.420 61.327 1.00 41.53 196 VAL A CA 1
ATOM 1401 C C . VAL A 1 196 ? 4.039 -29.081 61.674 1.00 41.53 196 VAL A C 1
ATOM 1403 O O . VAL A 1 196 ? 3.763 -29.292 62.857 1.00 41.53 196 VAL A O 1
ATOM 1406 N N . LEU A 1 197 ? 3.241 -29.420 60.662 1.00 38.25 197 LEU A N 1
ATOM 1407 C CA . LEU A 1 197 ? 2.097 -30.325 60.769 1.00 38.25 197 LEU A CA 1
ATOM 1408 C C . LEU A 1 197 ? 2.093 -31.289 59.577 1.00 38.25 197 LEU A C 1
ATOM 1410 O O . LEU A 1 197 ? 2.644 -30.981 58.519 1.00 38.25 197 LEU A O 1
ATOM 1414 N N . HIS A 1 198 ? 1.521 -32.469 59.797 1.00 39.31 198 HIS A N 1
ATOM 1415 C CA . HIS A 1 198 ? 1.371 -33.530 58.803 1.00 39.31 198 HIS A CA 1
ATOM 1416 C C . HIS A 1 198 ? 0.178 -33.269 57.866 1.00 39.31 198 HIS A C 1
ATOM 1418 O O . HIS A 1 198 ? -0.772 -32.597 58.272 1.00 39.31 198 HIS A O 1
ATOM 1424 N N . PRO A 1 199 ? 0.188 -33.848 56.654 1.00 47.12 199 PRO A N 1
ATOM 1425 C CA . PRO A 1 199 ? -1.016 -34.231 55.933 1.00 47.12 199 PRO A CA 1
ATOM 1426 C C . PRO A 1 199 ? -1.397 -35.683 56.280 1.00 47.12 199 PRO A C 1
ATOM 1428 O O . PRO A 1 199 ? -0.610 -36.593 56.029 1.00 47.12 199 PRO A O 1
ATOM 1431 N N . ASP A 1 200 ? -2.604 -35.894 56.795 1.00 38.62 200 ASP A N 1
ATOM 1432 C CA . ASP A 1 200 ? -3.233 -37.209 56.973 1.00 38.62 200 ASP A CA 1
ATOM 1433 C C . ASP A 1 200 ? -4.708 -37.102 56.527 1.00 38.62 200 ASP A C 1
ATOM 1435 O O . ASP A 1 200 ? -5.316 -36.063 56.776 1.00 38.62 200 ASP A O 1
ATOM 1439 N N . GLU A 1 201 ? -5.217 -38.167 55.886 1.00 40.53 201 GLU A N 1
ATOM 1440 C CA . GLU A 1 201 ? -6.637 -38.558 55.663 1.00 40.53 201 GLU A CA 1
ATOM 1441 C C . GLU A 1 201 ? -7.550 -37.530 54.921 1.00 40.53 201 GLU A C 1
ATOM 1443 O O . GLU A 1 201 ? -7.643 -36.356 55.261 1.00 40.53 201 GLU A O 1
ATOM 1448 N N . GLU A 1 202 ? -8.141 -37.822 53.753 1.00 44.25 202 GLU A N 1
ATOM 1449 C CA . GLU A 1 202 ? -9.167 -38.845 53.433 1.00 44.25 202 GLU A CA 1
ATOM 1450 C C . GLU A 1 202 ? -10.451 -38.736 54.277 1.00 44.25 202 GLU A C 1
ATOM 1452 O O . GLU A 1 202 ? -10.507 -39.271 55.376 1.00 44.25 202 GLU A O 1
ATOM 1457 N N . GLU A 1 203 ? -11.499 -38.108 53.723 1.00 40.06 203 GLU A N 1
ATOM 1458 C CA . GLU A 1 203 ? -12.841 -38.712 53.575 1.00 40.06 203 GLU A CA 1
ATOM 1459 C C . GLU A 1 203 ? -13.716 -37.889 52.596 1.00 40.06 203 GLU A C 1
ATOM 1461 O O . GLU A 1 203 ? -13.317 -36.806 52.153 1.00 40.06 203 GLU A O 1
ATOM 1466 N N . ASP A 1 204 ? -14.845 -38.467 52.174 1.00 46.81 204 ASP A N 1
ATOM 1467 C CA . ASP A 1 204 ? -15.705 -38.007 51.071 1.00 46.81 204 ASP A CA 1
ATOM 1468 C C . ASP A 1 204 ? -16.587 -36.782 51.401 1.00 46.81 204 ASP A C 1
ATOM 1470 O O . ASP A 1 204 ? -16.894 -36.517 52.560 1.00 46.81 204 ASP A O 1
ATOM 1474 N N . ASP A 1 205 ? -17.113 -36.120 50.361 1.00 42.69 205 ASP A N 1
ATOM 1475 C CA . ASP A 1 205 ? -18.521 -35.684 50.359 1.00 42.69 205 ASP A CA 1
ATOM 1476 C C . ASP A 1 205 ? -19.056 -35.528 48.918 1.00 42.69 205 ASP A C 1
ATOM 1478 O O . ASP A 1 205 ? -18.311 -35.205 47.987 1.00 42.69 205 ASP A O 1
ATOM 1482 N N . ASP A 1 206 ? -20.348 -35.807 48.736 1.00 40.91 206 ASP A N 1
ATOM 1483 C CA . ASP A 1 206 ? -21.035 -35.932 47.437 1.00 40.91 206 ASP A CA 1
ATOM 1484 C C . ASP A 1 206 ? -21.871 -34.670 47.087 1.00 40.91 206 ASP A C 1
ATOM 1486 O O . ASP A 1 206 ? -22.014 -33.762 47.901 1.00 40.91 206 ASP A O 1
ATOM 1490 N N . GLU A 1 207 ? -22.484 -34.639 45.892 1.00 41.66 207 GLU A N 1
ATOM 1491 C CA . GLU A 1 207 ? -23.401 -33.580 45.386 1.00 41.66 207 GLU A CA 1
ATOM 1492 C C . GLU A 1 207 ? -22.766 -32.175 45.158 1.00 41.66 207 GLU A C 1
ATOM 1494 O O . GLU A 1 207 ? -22.185 -31.542 46.028 1.00 41.66 207 GLU A O 1
ATOM 1499 N N . ASN A 1 208 ? -22.874 -31.537 43.985 1.00 37.47 208 ASN A N 1
ATOM 1500 C CA . ASN A 1 208 ? -24.098 -30.875 43.513 1.00 37.47 208 ASN A CA 1
ATOM 1501 C C . ASN A 1 208 ? -23.844 -30.260 42.112 1.00 37.47 208 ASN A C 1
ATOM 1503 O O . ASN A 1 208 ? -22.970 -29.404 41.958 1.00 37.47 208 ASN A O 1
ATOM 1507 N N . ILE A 1 209 ? -24.606 -30.664 41.086 1.00 35.34 209 ILE A N 1
ATOM 1508 C CA . ILE A 1 209 ? -24.499 -30.116 39.718 1.00 35.34 209 ILE A CA 1
ATOM 1509 C C . ILE A 1 209 ? -25.690 -29.177 39.447 1.00 35.34 209 ILE A C 1
ATOM 1511 O O . ILE A 1 209 ? -26.816 -29.665 39.314 1.00 35.34 209 ILE A O 1
ATOM 1515 N N . PRO A 1 210 ? -25.485 -27.853 39.294 1.00 38.34 210 PRO A N 1
ATOM 1516 C CA . PRO A 1 210 ? -26.573 -26.927 38.998 1.00 38.34 210 PRO A CA 1
ATOM 1517 C C . PRO A 1 210 ? -27.049 -27.061 37.542 1.00 38.34 210 PRO A C 1
ATOM 1519 O O . PRO A 1 210 ? -26.338 -26.724 36.593 1.00 38.34 210 PRO A O 1
ATOM 1522 N N . THR A 1 211 ? -28.286 -27.518 37.353 1.00 34.00 211 THR A N 1
ATOM 1523 C CA . THR A 1 211 ? -28.966 -27.513 36.051 1.00 34.00 211 THR A CA 1
ATOM 1524 C C . THR A 1 211 ? -29.355 -26.096 35.630 1.00 34.00 211 THR A C 1
ATOM 1526 O O . THR A 1 211 ? -30.174 -25.439 36.272 1.00 34.00 211 THR A O 1
ATOM 1529 N N . PHE A 1 212 ? -28.824 -25.637 34.496 1.00 40.62 212 PHE A N 1
ATOM 1530 C CA . PHE A 1 212 ? -29.264 -24.393 33.860 1.00 40.62 212 PHE A CA 1
ATOM 1531 C C . PHE A 1 212 ? -30.626 -24.582 33.160 1.00 40.62 212 PHE A C 1
ATOM 1533 O O . PHE A 1 212 ? -30.799 -25.564 32.430 1.00 40.62 212 PHE A O 1
ATOM 1540 N N . PRO A 1 213 ? -31.594 -23.660 33.324 1.00 41.06 213 PRO A N 1
ATOM 1541 C CA . PRO A 1 213 ? -32.864 -23.715 32.607 1.00 41.06 213 PRO A CA 1
ATOM 1542 C C . PRO A 1 213 ? -32.693 -23.292 31.140 1.00 41.06 213 PRO A C 1
ATOM 1544 O O . PRO A 1 213 ? -32.109 -22.252 30.839 1.00 41.06 213 PRO A O 1
ATOM 1547 N N . ILE A 1 214 ? -33.252 -24.078 30.217 1.00 35.25 214 ILE A N 1
ATOM 1548 C CA . ILE A 1 214 ? -33.286 -23.742 28.786 1.00 35.25 214 ILE A CA 1
ATOM 1549 C C . ILE A 1 214 ? -34.332 -22.645 28.560 1.00 35.25 214 ILE A C 1
ATOM 1551 O O . ILE A 1 214 ? -35.525 -22.872 28.763 1.00 35.25 214 ILE A O 1
ATOM 1555 N N . VAL A 1 215 ? -33.897 -21.470 28.102 1.00 40.66 215 VAL A N 1
ATOM 1556 C CA . VAL A 1 215 ? -34.790 -20.369 27.712 1.00 40.66 215 VAL A CA 1
ATOM 1557 C C . VAL A 1 215 ? -35.160 -20.513 26.236 1.00 40.66 215 VAL A C 1
ATOM 1559 O O . VAL A 1 215 ? -34.325 -20.326 25.354 1.00 40.66 215 VAL A O 1
ATOM 1562 N N . THR A 1 216 ? -36.423 -20.827 25.952 1.00 41.72 216 THR A N 1
ATOM 1563 C CA . THR A 1 216 ? -36.982 -20.763 24.592 1.00 41.72 216 THR A CA 1
ATOM 1564 C C . THR A 1 216 ? -37.393 -19.326 24.244 1.00 41.72 216 THR A C 1
ATOM 1566 O O . THR A 1 216 ? -38.096 -18.710 25.051 1.00 41.72 216 THR A O 1
ATOM 1569 N N . PRO A 1 217 ? -37.033 -18.788 23.064 1.00 46.53 217 PRO A N 1
ATOM 1570 C CA . PRO A 1 217 ? -37.450 -17.449 22.653 1.00 46.53 217 PRO A CA 1
ATOM 1571 C C . PRO A 1 217 ? -38.962 -17.384 22.349 1.00 46.53 217 PRO A C 1
ATOM 1573 O O . PRO A 1 217 ? -39.544 -18.384 21.917 1.00 46.53 217 PRO A O 1
ATOM 1576 N N . PRO A 1 218 ? -39.614 -16.222 22.544 1.00 51.50 218 PRO A N 1
ATOM 1577 C CA . PRO A 1 218 ? -41.010 -16.021 22.163 1.00 51.50 218 PRO A CA 1
ATOM 1578 C C . PRO A 1 218 ? -41.176 -15.923 20.631 1.00 51.50 218 PRO A C 1
ATOM 1580 O O . PRO A 1 218 ? -40.253 -15.487 19.940 1.00 51.50 218 PRO A O 1
ATOM 1583 N N . PRO A 1 219 ? -42.349 -16.290 20.078 1.00 44.53 219 PRO A N 1
ATOM 1584 C CA . PRO A 1 219 ? -42.644 -16.116 18.656 1.00 44.53 219 PRO A CA 1
ATOM 1585 C C . PRO A 1 219 ? -42.830 -14.629 18.285 1.00 44.53 219 PRO A C 1
ATOM 1587 O O . PRO A 1 219 ? -43.226 -13.833 19.140 1.00 44.53 219 PRO A O 1
ATOM 1590 N N . PRO A 1 220 ? -42.586 -14.241 17.018 1.00 44.03 220 PRO A N 1
ATOM 1591 C CA . PRO A 1 220 ? -42.746 -12.861 16.563 1.00 44.03 220 PRO A CA 1
ATOM 1592 C C . PRO A 1 220 ? -44.220 -12.430 16.518 1.00 44.03 220 PRO A C 1
ATOM 1594 O O . PRO A 1 220 ? -45.086 -13.180 16.066 1.00 44.03 220 PRO A O 1
ATOM 1597 N N . SER A 1 221 ? -44.493 -11.198 16.950 1.00 43.56 221 SER A N 1
ATOM 1598 C CA . SER A 1 221 ? -45.829 -10.591 16.915 1.00 43.56 221 SER A CA 1
ATOM 1599 C C . SER A 1 221 ? -46.238 -10.156 15.504 1.00 43.56 221 SER A C 1
ATOM 1601 O O . SER A 1 221 ? -45.434 -9.595 14.760 1.00 43.56 221 SER A O 1
ATOM 1603 N N . GLU A 1 222 ? -47.514 -10.338 15.160 1.00 32.66 222 GLU A N 1
ATOM 1604 C CA . GLU A 1 222 ? -48.094 -9.836 13.909 1.00 32.66 222 GLU A CA 1
ATOM 1605 C C . GLU A 1 222 ? -48.116 -8.297 13.870 1.00 32.66 222 GLU A C 1
ATOM 1607 O O . GLU A 1 222 ? -48.575 -7.639 14.807 1.00 32.66 222 GLU A O 1
ATOM 1612 N N . VAL A 1 223 ? -47.670 -7.709 12.755 1.00 38.69 223 VAL A N 1
ATOM 1613 C CA . VAL A 1 223 ? -47.769 -6.262 12.515 1.00 38.69 223 VAL A CA 1
ATOM 1614 C C . VAL A 1 223 ? -49.155 -5.938 11.958 1.00 38.69 223 VAL A C 1
ATOM 1616 O O . VAL A 1 223 ? -49.466 -6.243 10.807 1.00 38.69 223 VAL A O 1
ATOM 1619 N N . ALA A 1 224 ? -49.996 -5.302 12.772 1.00 35.09 224 ALA A N 1
ATOM 1620 C CA . ALA A 1 224 ? -51.321 -4.856 12.353 1.00 35.09 224 ALA A CA 1
ATOM 1621 C C . ALA A 1 224 ? -51.243 -3.657 11.388 1.00 35.09 224 ALA A C 1
ATOM 1623 O O . ALA A 1 224 ? -50.531 -2.684 11.637 1.00 35.09 224 ALA A O 1
ATOM 1624 N N . ALA A 1 225 ? -52.026 -3.693 10.307 1.00 40.28 225 ALA A N 1
ATOM 1625 C CA . ALA A 1 225 ? -52.130 -2.579 9.366 1.00 40.28 225 ALA A CA 1
ATOM 1626 C C . ALA A 1 225 ? -52.924 -1.401 9.969 1.00 40.28 225 ALA A C 1
ATOM 1628 O O . ALA A 1 225 ? -54.070 -1.568 10.390 1.00 40.28 225 ALA A O 1
ATOM 1629 N N . GLY A 1 226 ? -52.335 -0.200 9.964 1.00 30.88 226 GLY A N 1
ATOM 1630 C CA . GLY A 1 226 ? -52.960 1.048 10.417 1.00 30.88 226 GLY A CA 1
ATOM 1631 C C . GLY A 1 226 ? -53.073 2.073 9.286 1.00 30.88 226 GLY A C 1
ATOM 1632 O O . GLY A 1 226 ? -52.102 2.322 8.577 1.00 30.88 226 GLY A O 1
ATOM 1633 N N . SER A 1 227 ? -54.259 2.660 9.100 1.00 33.94 227 SER A N 1
ATOM 1634 C CA . SER A 1 227 ? -54.514 3.648 8.037 1.00 33.94 227 SER A CA 1
ATOM 1635 C C . SER A 1 227 ? -54.078 5.062 8.441 1.00 33.94 227 SER A C 1
ATOM 1637 O O . SER A 1 227 ? -54.206 5.445 9.603 1.00 33.94 227 SER A O 1
ATOM 1639 N N . GLY A 1 228 ? -53.566 5.833 7.478 1.00 32.91 228 GLY A N 1
ATOM 1640 C CA . GLY A 1 228 ? -52.923 7.129 7.714 1.00 32.91 228 GLY A CA 1
ATOM 1641 C C . GLY A 1 228 ? -53.860 8.326 7.930 1.00 32.91 228 GLY A C 1
ATOM 1642 O O . GLY A 1 228 ? -55.086 8.226 7.875 1.00 32.91 228 GLY A O 1
ATOM 1643 N N . ILE A 1 229 ? -53.242 9.495 8.129 1.00 34.81 229 ILE A N 1
ATOM 1644 C CA . ILE A 1 229 ? -53.893 10.804 8.287 1.00 34.81 229 ILE A CA 1
ATOM 1645 C C . ILE A 1 229 ? -53.239 11.812 7.327 1.00 34.81 229 ILE A C 1
ATOM 1647 O O . ILE A 1 229 ? -52.017 11.847 7.194 1.00 34.81 229 ILE A O 1
ATOM 1651 N N . ARG A 1 230 ? -54.058 12.641 6.666 1.00 38.78 230 ARG A N 1
ATOM 1652 C CA . ARG A 1 230 ? -53.621 13.853 5.948 1.00 38.78 230 ARG A CA 1
ATOM 1653 C C . ARG A 1 230 ? -53.480 15.027 6.917 1.00 38.78 230 ARG A C 1
ATOM 1655 O O . ARG A 1 230 ? -54.347 15.184 7.771 1.00 38.78 230 ARG A O 1
ATOM 1662 N N . SER A 1 231 ? -52.542 15.929 6.632 1.00 36.53 231 SER A N 1
ATOM 1663 C CA . SER A 1 231 ? -52.619 17.334 7.055 1.00 36.53 231 SER A CA 1
ATOM 1664 C C . SER A 1 231 ? -52.124 18.250 5.936 1.00 36.53 231 SER A C 1
ATOM 1666 O O . SER A 1 231 ? -50.952 18.199 5.572 1.00 36.53 231 SER A O 1
ATOM 1668 N N . ASP A 1 232 ? -53.012 19.086 5.402 1.00 35.75 232 ASP A N 1
ATOM 1669 C CA . ASP A 1 232 ? -52.674 20.173 4.479 1.00 35.75 232 ASP A CA 1
ATOM 1670 C C . ASP A 1 232 ? -52.173 21.407 5.263 1.00 35.75 232 ASP A C 1
ATOM 1672 O O . ASP A 1 232 ? -52.733 21.742 6.309 1.00 35.75 232 ASP A O 1
ATOM 1676 N N . VAL A 1 233 ? -51.167 22.128 4.749 1.00 39.72 233 VAL A N 1
ATOM 1677 C CA . VAL A 1 233 ? -50.749 23.461 5.240 1.00 39.72 233 VAL A CA 1
ATOM 1678 C C . VAL A 1 233 ? -50.463 24.371 4.038 1.00 39.72 233 VAL A C 1
ATOM 1680 O O . VAL A 1 233 ? -49.909 23.921 3.038 1.00 39.72 233 VAL A O 1
ATOM 1683 N N . THR A 1 234 ? -50.881 25.641 4.100 1.00 41.47 234 THR A N 1
ATOM 1684 C CA . THR A 1 234 ? -51.051 26.502 2.912 1.00 41.47 234 THR A CA 1
ATOM 1685 C C . THR A 1 234 ? -50.267 27.821 2.936 1.00 41.47 234 THR A C 1
ATOM 1687 O O . THR A 1 234 ? -50.514 28.660 3.802 1.00 41.47 234 THR A O 1
ATOM 1690 N N . GLY A 1 235 ? -49.489 28.076 1.874 1.00 29.44 235 GLY A N 1
ATOM 1691 C CA . GLY A 1 235 ? -49.020 29.413 1.454 1.00 29.44 235 GLY A CA 1
ATOM 1692 C C . GLY A 1 235 ? -47.856 30.019 2.260 1.00 29.44 235 GLY A C 1
ATOM 1693 O O . GLY A 1 235 ? -47.396 29.393 3.213 1.00 29.44 235 GLY A O 1
ATOM 1694 N N . PRO A 1 236 ? -47.382 31.240 1.912 1.00 47.66 236 PRO A N 1
ATOM 1695 C CA . PRO A 1 236 ? -47.856 32.170 0.866 1.00 47.66 236 PRO A CA 1
ATOM 1696 C C . PRO A 1 236 ? -46.891 32.297 -0.353 1.00 47.66 236 PRO A C 1
ATOM 1698 O O . PRO A 1 236 ? -45.817 31.699 -0.336 1.00 47.66 236 PRO A O 1
ATOM 1701 N N . PRO A 1 237 ? -47.246 33.044 -1.426 1.00 55.53 237 PRO A N 1
ATOM 1702 C CA . PRO A 1 237 ? -46.446 33.131 -2.659 1.00 55.53 237 PRO A CA 1
ATOM 1703 C C . PRO A 1 237 ? -45.455 34.314 -2.714 1.00 55.53 237 PRO A C 1
ATOM 1705 O O . PRO A 1 237 ? -45.617 35.313 -2.014 1.00 55.53 237 PRO A O 1
ATOM 1708 N N . ALA A 1 238 ? -44.495 34.226 -3.642 1.00 40.94 238 ALA A N 1
ATOM 1709 C CA . ALA A 1 238 ? -43.656 35.323 -4.143 1.00 40.94 238 ALA A CA 1
ATOM 1710 C C . ALA A 1 238 ? -43.634 35.301 -5.690 1.00 40.94 238 ALA A C 1
ATOM 1712 O O . ALA A 1 238 ? -43.998 34.287 -6.287 1.00 40.94 238 ALA A O 1
ATOM 1713 N N . ASP A 1 239 ? -43.266 36.416 -6.331 1.00 38.97 239 ASP A N 1
ATOM 1714 C CA . ASP A 1 239 ? -43.585 36.717 -7.741 1.00 38.97 239 ASP A CA 1
ATOM 1715 C C . ASP A 1 239 ? -42.388 37.306 -8.531 1.00 38.97 239 ASP A C 1
ATOM 1717 O O . ASP A 1 239 ? -41.488 37.899 -7.940 1.00 38.97 239 ASP A O 1
ATOM 1721 N N . MET A 1 240 ? -42.456 37.195 -9.866 1.00 34.44 240 MET A N 1
ATOM 1722 C CA . MET A 1 240 ? -41.578 37.745 -10.922 1.00 34.44 240 MET A CA 1
ATOM 1723 C C . MET A 1 240 ? -40.116 37.242 -11.013 1.00 34.44 240 MET A C 1
ATOM 1725 O O . MET A 1 240 ? -39.405 37.143 -10.020 1.00 34.44 240 MET A O 1
ATOM 1729 N N . GLY A 1 241 ? -39.626 36.992 -12.244 1.00 32.19 241 GLY A N 1
ATOM 1730 C CA . GLY A 1 241 ? -38.227 36.565 -12.473 1.00 32.19 241 GLY A CA 1
ATOM 1731 C C . GLY A 1 241 ? -37.846 36.058 -13.880 1.00 32.19 241 GLY A C 1
ATOM 1732 O O . GLY A 1 241 ? -37.243 35.001 -13.993 1.00 32.19 241 GLY A O 1
ATOM 1733 N N . SER A 1 242 ? -38.236 36.783 -14.932 1.00 34.19 242 SER A N 1
ATOM 1734 C CA . SER A 1 242 ? -37.752 36.734 -16.337 1.00 34.19 242 SER A CA 1
ATOM 1735 C C . SER A 1 242 ? -36.652 35.734 -16.793 1.00 34.19 242 SER A C 1
ATOM 1737 O O . SER A 1 242 ? -35.504 35.811 -16.367 1.00 34.19 242 SER A O 1
ATOM 1739 N N . GLU A 1 243 ? -36.986 34.979 -17.847 1.00 36.56 243 GLU A N 1
ATOM 1740 C CA . GLU A 1 243 ? -36.216 34.827 -19.1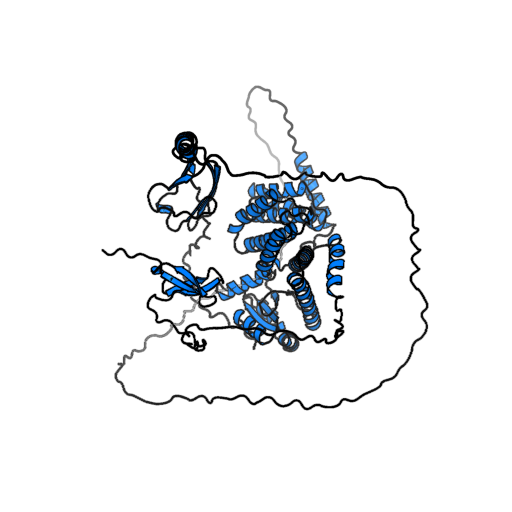05 1.00 36.56 243 GLU A CA 1
ATOM 1741 C C . GLU A 1 243 ? -34.700 34.507 -19.084 1.00 36.56 243 GLU A C 1
ATOM 1743 O O . GLU A 1 243 ? -33.857 35.388 -18.937 1.00 36.56 243 GLU A O 1
ATOM 1748 N N . THR A 1 244 ? -34.336 33.293 -19.523 1.00 38.56 244 THR A N 1
ATOM 1749 C CA . THR A 1 244 ? -33.448 33.093 -20.699 1.00 38.56 244 THR A CA 1
ATOM 1750 C C . THR A 1 244 ? -33.461 31.628 -21.154 1.00 38.56 244 THR A C 1
ATOM 1752 O O . THR A 1 244 ? -33.086 30.733 -20.405 1.00 38.56 244 THR A O 1
ATOM 1755 N N . GLY A 1 245 ? -33.896 31.365 -22.391 1.00 40.66 245 GLY A N 1
ATOM 1756 C CA . GLY A 1 245 ? -33.802 30.037 -23.015 1.00 40.66 245 GLY A CA 1
ATOM 1757 C C . GLY A 1 245 ? -32.560 29.921 -23.914 1.00 40.66 245 GLY A C 1
ATOM 1758 O O . GLY A 1 245 ? -32.182 30.922 -24.528 1.00 40.66 245 GLY A O 1
ATOM 1759 N N . PRO A 1 246 ? -31.924 28.739 -24.031 1.00 52.78 246 PRO A N 1
ATOM 1760 C CA . PRO A 1 246 ? -30.772 28.552 -24.912 1.00 52.78 246 PRO A CA 1
ATOM 1761 C C . PRO A 1 246 ? -31.164 28.659 -26.403 1.00 52.78 246 PRO A C 1
ATOM 1763 O O . PRO A 1 246 ? -32.275 28.273 -26.779 1.00 52.78 246 PRO A O 1
ATOM 1766 N N . PRO A 1 247 ? -30.275 29.177 -27.274 1.00 54.75 247 PRO A N 1
ATOM 1767 C CA . PRO A 1 247 ? -30.577 29.402 -28.688 1.00 54.75 247 PRO A CA 1
ATOM 1768 C C . PRO A 1 247 ? -30.612 28.098 -29.515 1.00 54.75 247 PRO A C 1
ATOM 1770 O O . PRO A 1 247 ? -29.918 27.135 -29.186 1.00 54.75 247 PRO A O 1
ATOM 1773 N N . PRO A 1 248 ? -31.379 28.055 -30.623 1.00 50.38 248 PRO A N 1
ATOM 1774 C CA . PRO A 1 248 ? -31.509 26.865 -31.462 1.00 50.38 248 PRO A CA 1
ATOM 1775 C C . PRO A 1 248 ? -30.278 26.611 -32.347 1.00 50.38 248 PRO A C 1
ATOM 1777 O O . PRO A 1 248 ? -29.698 27.531 -32.925 1.00 50.38 248 PRO A O 1
ATOM 1780 N N . ILE A 1 249 ? -29.936 25.332 -32.517 1.00 51.59 249 ILE A N 1
ATOM 1781 C CA . ILE A 1 249 ? -28.843 24.860 -33.380 1.00 51.59 249 ILE A CA 1
ATOM 1782 C C . ILE A 1 249 ? -29.252 24.982 -34.867 1.00 51.59 249 ILE A C 1
ATOM 1784 O O . ILE A 1 249 ? -30.343 24.530 -35.229 1.00 51.59 249 ILE A O 1
ATOM 1788 N N . PRO A 1 250 ? -28.413 25.554 -35.755 1.00 56.00 250 PRO A N 1
ATOM 1789 C CA . PRO A 1 250 ? -28.705 25.639 -37.187 1.00 56.00 250 PRO A CA 1
ATOM 1790 C C . PRO A 1 250 ? -28.504 24.288 -37.911 1.00 56.00 250 PRO A C 1
ATOM 1792 O O . PRO A 1 250 ? -27.637 23.502 -37.527 1.00 56.00 250 PRO A O 1
ATOM 1795 N N . PRO A 1 251 ? -29.258 24.004 -38.992 1.00 52.91 251 PRO A N 1
ATOM 1796 C CA . PRO A 1 251 ? -29.169 22.732 -39.708 1.00 52.91 251 PRO A CA 1
ATOM 1797 C C . PRO A 1 251 ? -27.885 22.611 -40.544 1.00 52.91 251 PRO A C 1
ATOM 1799 O O . PRO A 1 251 ? -27.529 23.514 -41.303 1.00 52.91 251 PRO A O 1
ATOM 1802 N N . VAL A 1 252 ? -27.226 21.452 -40.464 1.00 47.84 252 VAL A N 1
ATOM 1803 C CA . VAL A 1 252 ? -26.046 21.123 -41.281 1.00 47.84 252 VAL A CA 1
ATOM 1804 C C . VAL A 1 252 ? -26.451 20.928 -42.748 1.00 47.84 252 VAL A C 1
ATOM 1806 O O . VAL A 1 252 ? -27.345 20.145 -43.067 1.00 47.84 252 VAL A O 1
ATOM 1809 N N . VAL A 1 253 ? -25.776 21.639 -43.654 1.00 46.59 253 VAL A N 1
ATOM 1810 C CA . VAL A 1 253 ? -26.033 21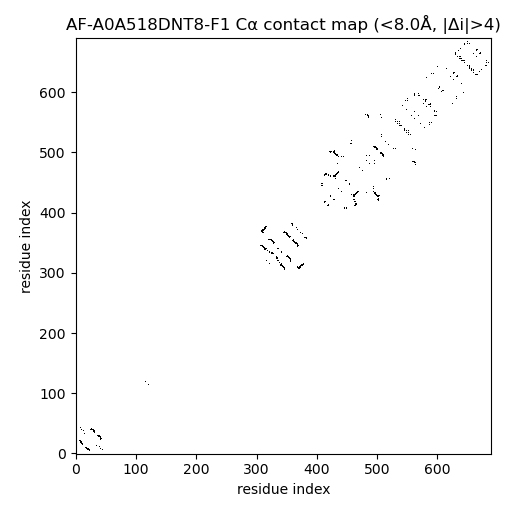.594 -45.103 1.00 46.59 253 VAL A CA 1
ATOM 1811 C C . VAL A 1 253 ? -25.378 20.363 -45.736 1.00 46.59 253 VAL A C 1
ATOM 1813 O O . VAL A 1 253 ? -24.209 20.077 -45.495 1.00 46.59 253 VAL A O 1
ATOM 1816 N N . ALA A 1 254 ? -26.119 19.654 -46.590 1.00 45.75 254 ALA A N 1
ATOM 1817 C CA . ALA A 1 254 ? -25.638 18.455 -47.270 1.00 45.75 254 ALA A CA 1
ATOM 1818 C C . ALA A 1 254 ? -24.906 18.753 -48.595 1.00 45.75 254 ALA A C 1
ATOM 1820 O O . ALA A 1 254 ? -25.430 19.443 -49.470 1.00 45.75 254 ALA A O 1
ATOM 1821 N N . GLY A 1 255 ? -23.737 18.132 -48.778 1.00 37.25 255 GLY A N 1
ATOM 1822 C CA . GLY A 1 255 ? -23.003 18.045 -50.047 1.00 37.25 255 GLY A CA 1
ATOM 1823 C C . GLY A 1 255 ? -21.507 17.768 -49.825 1.00 37.25 255 GLY A C 1
ATOM 1824 O O . GLY A 1 255 ? -20.926 18.312 -48.898 1.00 37.25 255 GLY A O 1
ATOM 1825 N N . GLY A 1 256 ? -20.815 16.942 -50.613 1.00 36.09 256 GLY A N 1
ATOM 1826 C CA . GLY A 1 256 ? -21.270 16.065 -51.700 1.00 36.09 256 GLY A CA 1
ATOM 1827 C C . GLY A 1 256 ? -20.181 15.870 -52.765 1.00 36.09 256 GLY A C 1
ATOM 1828 O O . GLY A 1 256 ? -19.564 16.857 -53.152 1.00 36.09 256 GLY A O 1
ATOM 1829 N N . LYS A 1 257 ? -20.034 14.635 -53.291 1.00 35.25 257 LYS A N 1
ATOM 1830 C CA . LYS A 1 257 ? -19.027 14.188 -54.298 1.00 35.25 257 LYS A CA 1
ATOM 1831 C C . LYS A 1 257 ? -17.583 14.072 -53.763 1.00 35.25 257 LYS A C 1
ATOM 1833 O O . LYS A 1 257 ? -17.233 14.749 -52.809 1.00 35.25 257 LYS A O 1
ATOM 1838 N N . ASP A 1 258 ? -16.694 13.230 -54.305 1.00 38.41 258 ASP A N 1
ATOM 1839 C CA . ASP A 1 258 ? -16.811 12.181 -55.349 1.00 38.41 258 ASP A CA 1
ATOM 1840 C C . ASP A 1 258 ? -15.831 11.002 -55.032 1.00 38.41 258 ASP A C 1
ATOM 1842 O O . ASP A 1 258 ? -15.128 11.067 -54.021 1.00 38.41 258 ASP A O 1
ATOM 1846 N N . PRO A 1 259 ? -15.802 9.879 -55.790 1.00 57.25 259 PRO A N 1
ATOM 1847 C CA . PRO A 1 259 ? -15.405 8.575 -55.238 1.00 57.25 259 PRO A CA 1
ATOM 1848 C C . PRO A 1 259 ? -14.042 8.015 -55.694 1.00 57.25 259 PRO A C 1
ATOM 1850 O O . PRO A 1 259 ? -13.511 8.370 -56.744 1.00 57.25 259 PRO A O 1
ATOM 1853 N N . GLY A 1 260 ? -13.602 6.943 -55.015 1.00 34.34 260 GLY A N 1
ATOM 1854 C CA . GLY A 1 260 ? -13.080 5.767 -55.728 1.00 34.34 260 GLY A CA 1
ATOM 1855 C C . GLY A 1 260 ? -11.812 5.095 -55.190 1.00 34.34 260 GLY A C 1
ATOM 1856 O O . GLY A 1 260 ? -10.698 5.511 -55.496 1.00 34.34 260 GLY A O 1
ATOM 1857 N N . ARG A 1 261 ? -11.967 3.912 -54.577 1.00 35.75 261 ARG A N 1
ATOM 1858 C CA . ARG A 1 261 ? -10.945 2.848 -54.617 1.00 35.75 261 ARG A CA 1
ATOM 1859 C C . ARG A 1 261 ? -11.592 1.480 -54.837 1.00 35.75 261 ARG A C 1
ATOM 1861 O O . ARG A 1 261 ? -12.425 1.038 -54.056 1.00 35.75 261 ARG A O 1
ATOM 1868 N N . ARG A 1 262 ? -11.207 0.806 -55.926 1.00 36.69 262 ARG A N 1
ATOM 1869 C CA . ARG A 1 262 ? -11.639 -0.564 -56.246 1.00 36.69 262 ARG A CA 1
ATOM 1870 C C . ARG A 1 262 ? -10.793 -1.568 -55.461 1.00 36.69 262 ARG A C 1
ATOM 1872 O O . ARG A 1 262 ? -9.599 -1.671 -55.733 1.00 36.69 262 ARG A O 1
ATOM 1879 N N . HIS A 1 263 ? -11.403 -2.372 -54.593 1.00 37.44 263 HIS A N 1
ATOM 1880 C CA . HIS A 1 263 ? -10.795 -3.643 -54.189 1.00 37.44 263 HIS A CA 1
ATOM 1881 C C . HIS A 1 263 ? -11.008 -4.692 -55.287 1.00 37.44 263 HIS A C 1
ATOM 1883 O O . HIS A 1 263 ? -12.120 -4.865 -55.783 1.00 37.44 263 HIS A O 1
ATOM 1889 N N . GLN A 1 264 ? -9.938 -5.386 -55.680 1.00 37.16 264 GLN A N 1
ATOM 1890 C CA . GLN A 1 264 ? -10.008 -6.518 -56.607 1.00 37.16 264 GLN A CA 1
ATOM 1891 C C . GLN A 1 264 ? -10.136 -7.825 -55.820 1.00 37.16 264 GLN A C 1
ATOM 1893 O O . GLN A 1 264 ? -9.228 -8.194 -55.076 1.00 37.16 264 GLN A O 1
ATOM 1898 N N . SER A 1 265 ? -11.234 -8.554 -56.010 1.00 35.25 265 SER A N 1
ATOM 1899 C CA . SER A 1 265 ? -11.394 -9.916 -55.499 1.00 35.25 265 SER A CA 1
ATOM 1900 C C . SER A 1 265 ? -10.669 -10.918 -56.408 1.00 35.25 265 SER A C 1
ATOM 1902 O O . SER A 1 265 ? -10.976 -11.050 -57.592 1.00 35.25 265 SER A O 1
ATOM 1904 N N . ARG A 1 266 ? -9.690 -11.656 -55.865 1.00 43.28 266 ARG A N 1
ATOM 1905 C CA . ARG A 1 266 ? -9.038 -12.764 -56.585 1.00 43.28 266 ARG A CA 1
ATOM 1906 C C . ARG A 1 266 ? -9.885 -14.034 -56.490 1.00 43.28 266 ARG A C 1
ATOM 1908 O O . ARG A 1 266 ? -9.998 -14.629 -55.423 1.00 43.28 266 ARG A O 1
ATOM 1915 N N . VAL A 1 267 ? -10.421 -14.473 -57.625 1.00 40.84 267 VAL A N 1
ATOM 1916 C CA . VAL A 1 267 ? -11.096 -15.772 -57.772 1.00 40.84 267 VAL A CA 1
ATOM 1917 C C . VAL A 1 267 ? -10.063 -16.909 -57.744 1.00 40.84 267 VAL A C 1
ATOM 1919 O O . VAL A 1 267 ? -9.018 -16.812 -58.388 1.00 40.84 267 VAL A O 1
ATOM 1922 N N . ARG A 1 268 ? -10.362 -18.004 -57.031 1.00 37.38 268 ARG A N 1
ATOM 1923 C CA . ARG A 1 268 ? -9.642 -19.289 -57.133 1.00 37.38 268 ARG A CA 1
ATOM 1924 C C . ARG A 1 268 ? -10.470 -20.277 -57.976 1.00 37.38 268 ARG A C 1
ATOM 1926 O O . ARG A 1 268 ? -11.666 -20.390 -57.715 1.00 37.38 268 ARG A O 1
ATOM 1933 N N . PRO A 1 269 ? -9.880 -21.004 -58.942 1.00 42.56 269 PRO A N 1
ATOM 1934 C CA . PRO A 1 269 ? -10.569 -22.077 -59.657 1.00 42.56 269 PRO A CA 1
ATOM 1935 C C . PRO A 1 269 ? -10.572 -23.394 -58.847 1.00 42.56 269 PRO A C 1
ATOM 1937 O O . PRO A 1 269 ? -9.638 -23.631 -58.076 1.00 42.56 269 PRO A O 1
ATOM 1940 N N . PRO A 1 270 ? -11.574 -24.274 -59.028 1.00 45.66 270 PRO A N 1
ATOM 1941 C CA . PRO A 1 270 ? -11.579 -25.618 -58.453 1.00 45.66 270 PRO A CA 1
ATOM 1942 C C . PRO A 1 270 ? -10.741 -26.600 -59.290 1.00 45.66 270 PRO A C 1
ATOM 1944 O O . PRO A 1 270 ? -10.694 -26.498 -60.516 1.00 45.66 270 PRO A O 1
ATOM 1947 N N . ALA A 1 271 ? -10.131 -27.591 -58.636 1.00 38.19 271 ALA A N 1
ATOM 1948 C CA . ALA A 1 271 ? -9.480 -28.726 -59.295 1.00 38.19 271 ALA A CA 1
ATOM 1949 C C . ALA A 1 271 ? -10.418 -29.946 -59.312 1.00 38.19 271 ALA A C 1
ATOM 1951 O O . ALA A 1 271 ? -11.069 -30.245 -58.311 1.00 38.19 271 ALA A O 1
ATOM 1952 N N . SER A 1 272 ? -10.491 -30.649 -60.443 1.00 39.16 272 SER A N 1
ATOM 1953 C CA . SER A 1 272 ? -11.354 -31.819 -60.640 1.00 39.16 272 SER A CA 1
ATOM 1954 C C . SER A 1 272 ? -10.615 -33.142 -60.409 1.00 39.16 272 SER A C 1
ATOM 1956 O O . SER A 1 272 ? -9.466 -33.312 -60.808 1.00 39.16 272 SER A O 1
ATOM 1958 N N . VAL A 1 273 ? -11.310 -34.106 -59.800 1.00 45.41 273 VAL A N 1
ATOM 1959 C CA . VAL A 1 273 ? -10.857 -35.497 -59.631 1.00 45.41 273 VAL A CA 1
ATOM 1960 C C . VAL A 1 273 ? -11.537 -36.383 -60.675 1.00 45.41 273 VAL A C 1
ATOM 1962 O O . VAL A 1 273 ? -12.755 -36.287 -60.841 1.00 45.41 273 VAL A O 1
ATOM 1965 N N . PRO A 1 274 ? -10.787 -37.275 -61.344 1.00 52.72 274 PRO A N 1
ATOM 1966 C CA . PRO A 1 274 ? -11.373 -38.566 -61.710 1.00 52.72 274 PRO A CA 1
ATOM 1967 C C . PRO A 1 274 ? -10.424 -39.781 -61.597 1.00 52.72 274 PRO A C 1
ATOM 1969 O O . PRO A 1 274 ? -9.205 -39.663 -61.623 1.00 52.72 274 PRO A O 1
ATOM 1972 N N . MET A 1 275 ? -11.053 -40.963 -61.595 1.00 37.72 275 MET A N 1
ATOM 1973 C CA . MET A 1 275 ? -10.513 -42.290 -61.948 1.00 37.72 275 MET A CA 1
ATOM 1974 C C . MET A 1 275 ? -9.421 -42.930 -61.071 1.00 37.72 275 MET A C 1
ATOM 1976 O O . MET A 1 275 ? -8.224 -42.877 -61.337 1.00 37.72 275 MET A O 1
ATOM 1980 N N . LEU A 1 276 ? -9.912 -43.727 -60.118 1.00 43.59 276 LEU A N 1
ATOM 1981 C CA . LEU A 1 276 ? -9.294 -44.987 -59.691 1.00 43.59 276 LEU A CA 1
ATOM 1982 C C . LEU A 1 276 ? -9.729 -46.127 -60.656 1.00 43.59 276 LEU A C 1
ATOM 1984 O O . LEU A 1 276 ? -10.613 -45.920 -61.485 1.00 43.59 276 LEU A O 1
ATOM 1988 N N . VAL A 1 277 ? -9.178 -47.338 -60.481 1.00 48.62 277 VAL A N 1
ATOM 1989 C CA . VAL A 1 277 ? -9.484 -48.611 -61.193 1.00 48.62 277 VAL A CA 1
ATOM 1990 C C . VAL A 1 277 ? -8.700 -48.863 -62.494 1.00 48.62 277 VAL A C 1
ATOM 1992 O O . VAL A 1 277 ? -9.204 -48.698 -63.600 1.00 48.62 277 VAL A O 1
ATOM 1995 N N . LEU A 1 278 ? -7.482 -49.397 -62.333 1.00 46.62 278 LEU A N 1
ATOM 1996 C CA . LEU A 1 278 ? -6.841 -50.399 -63.206 1.00 46.62 278 LEU A CA 1
ATOM 1997 C C . LEU A 1 278 ? -5.609 -50.998 -62.477 1.00 46.62 278 LEU A C 1
ATOM 1999 O O . LEU A 1 278 ? -5.285 -50.574 -61.372 1.00 46.62 278 LEU A O 1
ATOM 2003 N N . MET A 1 279 ? -4.922 -51.979 -63.083 1.00 45.91 279 MET A N 1
ATOM 2004 C CA . MET A 1 279 ? -3.659 -52.592 -62.599 1.00 45.91 279 MET A CA 1
ATOM 2005 C C . MET A 1 279 ? -3.707 -53.556 -61.390 1.00 45.91 279 MET A C 1
ATOM 2007 O O . MET A 1 279 ? -2.733 -53.670 -60.645 1.00 45.91 279 MET A O 1
ATOM 2011 N N . GLY A 1 280 ? -4.741 -54.398 -61.283 1.00 45.97 280 GLY A N 1
ATOM 2012 C CA . GLY A 1 280 ? -4.799 -55.532 -60.334 1.00 45.97 280 GLY A CA 1
ATOM 2013 C C . GLY A 1 280 ? -3.761 -56.664 -60.525 1.00 45.97 280 GLY A C 1
ATOM 2014 O O . GLY A 1 280 ? -3.945 -57.745 -59.981 1.00 45.97 280 GLY A O 1
ATOM 2015 N N . ALA A 1 281 ? -2.693 -56.443 -61.301 1.00 47.53 281 ALA A N 1
ATOM 2016 C CA . ALA A 1 281 ? -1.625 -57.415 -61.581 1.00 47.53 281 ALA A CA 1
ATOM 2017 C C . ALA A 1 281 ? -0.196 -56.848 -61.421 1.00 47.53 281 ALA A C 1
ATOM 2019 O O . ALA A 1 281 ? 0.748 -57.614 -61.253 1.00 47.53 281 ALA A O 1
ATOM 2020 N N . ALA A 1 282 ? -0.017 -55.520 -61.408 1.00 48.16 282 ALA A N 1
ATOM 2021 C CA . ALA A 1 282 ? 1.288 -54.898 -61.146 1.00 48.16 282 ALA A CA 1
ATOM 2022 C C . ALA A 1 282 ? 1.643 -54.863 -59.642 1.00 48.16 282 ALA A C 1
ATOM 2024 O O . ALA A 1 282 ? 2.798 -54.647 -59.277 1.00 48.16 282 ALA A O 1
ATOM 2025 N N . GLY A 1 283 ? 0.651 -55.088 -58.770 1.00 48.12 283 GLY A N 1
ATOM 2026 C CA . GLY A 1 283 ? 0.734 -54.860 -57.327 1.00 48.12 283 GLY A CA 1
ATOM 2027 C C . GLY A 1 283 ? 1.871 -55.587 -56.605 1.00 48.12 283 GLY A C 1
ATOM 2028 O O . GLY A 1 283 ? 2.479 -54.994 -55.727 1.00 48.12 283 GLY A O 1
ATOM 2029 N N . LEU A 1 284 ? 2.220 -56.824 -56.975 1.00 50.09 284 LEU A N 1
ATOM 2030 C CA . LEU A 1 284 ? 3.294 -57.562 -56.287 1.00 50.09 284 LEU A CA 1
ATOM 2031 C C . LEU A 1 284 ? 4.697 -57.033 -56.621 1.00 50.09 284 LEU A C 1
ATOM 2033 O O . LEU A 1 284 ? 5.526 -56.897 -55.724 1.00 50.09 284 LEU A O 1
ATOM 2037 N N . ALA A 1 285 ? 4.948 -56.665 -57.881 1.00 54.88 285 ALA A N 1
ATOM 2038 C CA . ALA A 1 285 ? 6.191 -55.993 -58.259 1.00 54.88 285 ALA A CA 1
ATOM 2039 C C . ALA A 1 285 ? 6.261 -54.584 -57.648 1.00 54.88 285 ALA A C 1
ATOM 2041 O O . ALA A 1 285 ? 7.305 -54.192 -57.134 1.00 54.88 285 ALA A O 1
ATOM 2042 N N . ALA A 1 286 ? 5.133 -53.863 -57.641 1.00 57.44 286 ALA A N 1
ATOM 2043 C CA . ALA A 1 286 ? 5.020 -52.543 -57.031 1.00 57.44 286 ALA A CA 1
ATOM 2044 C C . ALA A 1 286 ? 5.209 -52.573 -55.506 1.00 57.44 286 ALA A C 1
ATOM 2046 O O . ALA A 1 286 ? 5.875 -51.697 -54.981 1.00 57.44 286 ALA A O 1
ATOM 2047 N N . VAL A 1 287 ? 4.692 -53.572 -54.783 1.00 59.88 287 VAL A N 1
ATOM 2048 C CA . VAL A 1 287 ? 4.918 -53.712 -53.332 1.00 59.88 287 VAL A CA 1
ATOM 2049 C C . VAL A 1 287 ? 6.376 -54.066 -53.033 1.00 59.88 287 VAL A C 1
ATOM 2051 O O . VAL A 1 287 ? 6.931 -53.535 -52.076 1.00 59.88 287 VAL A O 1
ATOM 2054 N N . ALA A 1 288 ? 7.034 -54.882 -53.862 1.00 63.59 288 ALA A N 1
ATOM 2055 C CA . ALA A 1 288 ? 8.460 -55.167 -53.702 1.00 63.59 288 ALA A CA 1
ATOM 2056 C C . ALA A 1 288 ? 9.336 -53.920 -53.938 1.00 63.59 288 ALA A C 1
ATOM 2058 O O . ALA A 1 288 ? 10.209 -53.621 -53.122 1.00 63.59 288 ALA A O 1
ATOM 2059 N N . THR A 1 289 ? 9.091 -53.148 -55.005 1.00 66.88 289 THR A N 1
ATOM 2060 C CA . THR A 1 289 ? 9.836 -51.900 -55.248 1.00 66.88 289 THR A CA 1
ATOM 2061 C C . THR A 1 289 ? 9.450 -50.787 -54.282 1.00 66.88 289 THR A C 1
ATOM 2063 O O . THR A 1 289 ? 10.331 -50.030 -53.890 1.00 66.88 289 THR A O 1
ATOM 2066 N N . LEU A 1 290 ? 8.194 -50.712 -53.827 1.00 68.06 290 LEU A N 1
ATOM 2067 C CA . LEU A 1 290 ? 7.770 -49.784 -52.777 1.00 68.06 290 LEU A CA 1
ATOM 2068 C C . LEU A 1 290 ? 8.402 -50.147 -51.432 1.00 68.06 290 LEU A C 1
ATOM 2070 O O . LEU A 1 290 ? 8.786 -49.238 -50.718 1.00 68.06 290 LEU A O 1
ATOM 2074 N N . ALA A 1 291 ? 8.579 -51.429 -51.096 1.00 67.75 291 ALA A N 1
ATOM 2075 C CA . ALA A 1 291 ? 9.281 -51.850 -49.881 1.00 67.75 291 ALA A CA 1
ATOM 2076 C C . ALA A 1 291 ? 10.784 -51.526 -49.938 1.00 67.75 291 ALA A C 1
ATOM 2078 O O . ALA A 1 291 ? 11.340 -51.043 -48.955 1.00 67.75 291 ALA A O 1
ATOM 2079 N N . VAL A 1 292 ? 11.440 -51.716 -51.090 1.00 74.00 292 VAL A N 1
ATOM 2080 C CA . VAL A 1 292 ? 12.842 -51.296 -51.286 1.00 74.00 292 VAL A CA 1
ATOM 2081 C C . VAL A 1 292 ? 12.970 -49.769 -51.269 1.00 74.00 292 VAL A C 1
ATOM 2083 O O . VAL A 1 292 ? 13.875 -49.247 -50.624 1.00 74.00 292 VAL A O 1
ATOM 2086 N N . LEU A 1 293 ? 12.039 -49.040 -51.892 1.00 70.19 293 LEU A N 1
ATOM 2087 C CA . LEU A 1 293 ? 11.958 -47.583 -51.771 1.00 70.19 293 LEU A CA 1
ATOM 2088 C C . LEU A 1 293 ? 11.676 -47.159 -50.329 1.00 70.19 293 LEU A C 1
ATOM 2090 O O . LEU A 1 293 ? 12.287 -46.200 -49.887 1.00 70.19 293 LEU A O 1
ATOM 2094 N N . LEU A 1 294 ? 10.852 -47.881 -49.565 1.00 66.31 294 LEU A N 1
ATOM 2095 C CA . LEU A 1 294 ? 10.653 -47.612 -48.142 1.00 66.31 294 LEU A CA 1
ATOM 2096 C C . LEU A 1 294 ? 11.940 -47.862 -47.353 1.00 66.31 294 LEU A C 1
ATOM 2098 O O . LEU A 1 294 ? 12.231 -47.102 -46.456 1.00 66.31 294 LEU A O 1
ATOM 2102 N N . ILE A 1 295 ? 12.760 -48.856 -47.688 1.00 67.19 295 ILE A N 1
ATOM 2103 C CA . ILE A 1 295 ? 14.059 -49.067 -47.019 1.00 67.19 295 ILE A CA 1
ATOM 2104 C C . ILE A 1 295 ? 15.083 -47.967 -47.385 1.00 67.19 295 ILE A C 1
ATOM 2106 O O . ILE A 1 295 ? 16.016 -47.721 -46.625 1.00 67.19 295 ILE A O 1
ATOM 2110 N N . ILE A 1 296 ? 14.895 -47.272 -48.513 1.00 71.38 296 ILE A N 1
ATOM 2111 C CA . ILE A 1 296 ? 15.740 -46.152 -48.970 1.00 71.38 296 ILE A CA 1
ATOM 2112 C C . ILE A 1 296 ? 15.220 -44.779 -48.484 1.00 71.38 296 ILE A C 1
ATOM 2114 O O . ILE A 1 296 ? 16.027 -43.881 -48.253 1.00 71.38 296 ILE A O 1
ATOM 2118 N N . PHE A 1 297 ? 13.901 -44.616 -48.326 1.00 61.12 297 PHE A N 1
ATOM 2119 C CA . PHE A 1 297 ? 13.209 -43.370 -47.948 1.00 61.12 297 PHE A CA 1
ATOM 2120 C C . PHE A 1 297 ? 12.565 -43.386 -46.555 1.00 61.12 297 PHE A C 1
ATOM 2122 O O . PHE A 1 297 ? 12.086 -42.344 -46.107 1.00 61.12 297 PHE A O 1
ATOM 2129 N N . LEU A 1 298 ? 12.573 -44.514 -45.835 1.00 55.66 298 LEU A N 1
ATOM 2130 C CA . LEU A 1 298 ? 12.512 -44.485 -44.376 1.00 55.66 298 LEU A CA 1
ATOM 2131 C C . LEU A 1 298 ? 13.620 -43.521 -43.956 1.00 55.66 298 LEU A C 1
ATOM 2133 O O . LEU A 1 298 ? 14.767 -43.731 -44.372 1.00 55.66 298 LEU A O 1
ATOM 2137 N N . PRO A 1 299 ? 13.312 -42.464 -43.183 1.00 48.94 299 PRO A N 1
ATOM 2138 C CA . PRO A 1 299 ? 14.367 -41.628 -42.656 1.00 48.94 299 PRO A CA 1
ATOM 2139 C C . PRO A 1 299 ? 15.317 -42.568 -41.928 1.00 48.94 299 PRO A C 1
ATOM 2141 O O . PRO A 1 299 ? 14.885 -43.367 -41.089 1.00 48.94 299 PRO A O 1
ATOM 2144 N N . ARG A 1 300 ? 16.609 -42.507 -42.275 1.00 53.94 300 ARG A N 1
ATOM 2145 C CA . ARG A 1 300 ? 17.623 -43.090 -41.403 1.00 53.94 300 ARG A CA 1
ATOM 2146 C C . ARG A 1 300 ? 17.307 -42.535 -40.028 1.00 53.94 300 ARG A C 1
ATOM 2148 O O . ARG A 1 300 ? 17.213 -41.320 -39.880 1.00 53.94 300 ARG A O 1
ATOM 2155 N N . THR A 1 301 ? 17.089 -43.415 -39.059 1.00 48.69 301 THR A N 1
ATOM 2156 C CA . THR A 1 301 ? 17.028 -43.007 -37.664 1.00 48.69 301 THR A CA 1
ATOM 2157 C C . THR A 1 301 ? 18.435 -42.552 -37.323 1.00 48.69 301 THR A C 1
ATOM 2159 O O . THR A 1 301 ? 19.272 -43.360 -36.914 1.00 48.69 301 THR A O 1
ATOM 2162 N N . GLU A 1 302 ? 18.715 -41.285 -37.624 1.00 55.34 302 GLU A N 1
ATOM 2163 C CA . GLU A 1 302 ? 19.891 -40.573 -37.164 1.00 55.34 302 GLU A CA 1
ATOM 2164 C C . GLU A 1 302 ? 19.931 -40.839 -35.668 1.00 55.34 302 GLU A C 1
ATOM 2166 O O . GLU A 1 302 ? 18.972 -40.527 -34.958 1.00 55.34 302 GLU A O 1
ATOM 2171 N N . VAL A 1 303 ? 20.963 -41.574 -35.237 1.00 59.66 303 VAL A N 1
ATOM 2172 C CA . VAL A 1 303 ? 21.134 -41.953 -33.833 1.00 59.66 303 VAL A CA 1
ATOM 2173 C C . VAL A 1 303 ? 21.036 -40.643 -33.073 1.00 59.66 303 VAL A C 1
ATOM 2175 O O . VAL A 1 303 ? 21.867 -39.783 -33.366 1.00 59.66 303 VAL A O 1
ATOM 2178 N N . PRO A 1 304 ? 19.998 -40.445 -32.234 1.00 66.88 304 PRO A N 1
ATOM 2179 C CA . PRO A 1 304 ? 19.585 -39.112 -31.831 1.00 66.88 304 PRO A CA 1
ATOM 2180 C C . PRO A 1 304 ? 20.771 -38.457 -31.154 1.00 66.88 304 PRO A C 1
ATOM 2182 O O . PRO A 1 304 ? 21.172 -38.871 -30.065 1.00 66.88 304 PRO A O 1
ATOM 2185 N N . VAL A 1 305 ? 21.380 -37.509 -31.870 1.00 76.06 305 VAL A N 1
ATOM 2186 C CA . VAL A 1 305 ? 22.550 -36.791 -31.390 1.00 76.06 305 VAL A CA 1
ATOM 2187 C C . VAL A 1 305 ? 22.059 -36.110 -30.133 1.00 76.06 305 VAL A C 1
ATOM 2189 O O . VAL A 1 305 ? 21.101 -35.335 -30.201 1.00 76.06 305 VAL A O 1
ATOM 2192 N N . ALA A 1 306 ? 22.629 -36.499 -28.989 1.00 76.56 306 ALA A N 1
ATOM 2193 C CA . ALA A 1 306 ? 22.241 -35.923 -27.714 1.00 76.56 306 ALA A CA 1
ATOM 2194 C C . ALA A 1 306 ? 22.287 -34.400 -27.887 1.00 76.56 306 ALA A C 1
ATOM 2196 O O . ALA A 1 306 ? 23.266 -33.910 -28.465 1.00 76.56 306 ALA A O 1
ATOM 2197 N N . PRO A 1 307 ? 21.215 -33.673 -27.519 1.00 82.81 307 PRO A N 1
ATOM 2198 C CA . PRO A 1 307 ? 21.182 -32.241 -27.746 1.00 82.81 307 PRO A CA 1
ATOM 2199 C C . PRO A 1 307 ? 22.428 -31.621 -27.106 1.00 82.81 307 PRO A C 1
ATOM 2201 O O . PRO A 1 307 ? 22.863 -32.118 -26.063 1.00 82.81 307 PRO A O 1
ATOM 2204 N N . PRO A 1 308 ? 23.016 -30.585 -27.729 1.00 86.19 308 PRO A N 1
ATOM 2205 C CA . PRO A 1 308 ? 24.153 -29.890 -27.145 1.00 86.19 308 PRO A CA 1
ATOM 2206 C C . PRO A 1 308 ? 23.835 -29.518 -25.694 1.00 86.19 308 PRO A C 1
ATOM 2208 O O . PRO A 1 308 ? 22.722 -29.067 -25.410 1.00 86.19 308 PRO A O 1
ATOM 2211 N N . VAL A 1 309 ? 24.792 -29.732 -24.792 1.00 93.94 309 VAL A N 1
ATOM 2212 C CA . VAL A 1 309 ? 24.653 -29.433 -23.362 1.00 93.94 309 VAL A CA 1
ATOM 2213 C C . VAL A 1 309 ? 25.839 -28.617 -22.869 1.00 93.94 309 VAL A C 1
ATOM 2215 O O . VAL A 1 309 ? 26.989 -28.898 -23.207 1.00 93.94 309 VAL A O 1
ATOM 2218 N N . GLY A 1 310 ? 25.549 -27.603 -22.061 1.00 96.31 310 GLY A N 1
ATOM 2219 C CA . GLY A 1 310 ? 26.518 -26.946 -21.195 1.00 96.31 310 GLY A CA 1
ATOM 2220 C C . GLY A 1 310 ? 26.395 -27.495 -19.774 1.00 96.31 310 GLY A C 1
ATOM 2221 O O . GLY A 1 310 ? 25.298 -27.779 -19.292 1.00 96.31 310 GLY A O 1
ATOM 2222 N N . GLY A 1 311 ? 27.526 -27.663 -19.094 1.00 97.44 311 GLY A N 1
ATOM 2223 C CA . GLY A 1 311 ? 27.558 -28.067 -17.692 1.00 97.44 311 GLY A CA 1
ATOM 2224 C C . GLY A 1 311 ? 27.554 -26.848 -16.774 1.00 97.44 311 GLY A C 1
ATOM 2225 O O . GLY A 1 311 ? 28.472 -26.034 -16.833 1.00 97.44 311 GLY A O 1
ATOM 2226 N N . LEU A 1 312 ? 26.577 -26.741 -15.879 1.00 97.94 312 LEU A N 1
ATOM 2227 C CA . LEU A 1 312 ? 26.610 -25.796 -14.765 1.00 97.94 312 LEU A CA 1
ATOM 2228 C C . LEU A 1 312 ? 27.129 -26.504 -13.511 1.00 97.94 312 LEU A C 1
ATOM 2230 O O . LEU A 1 312 ? 26.515 -27.465 -13.046 1.00 97.94 312 LEU A O 1
ATOM 2234 N N . VAL A 1 313 ? 28.220 -26.007 -12.926 1.00 98.19 313 VAL A N 1
ATOM 2235 C CA . VAL A 1 313 ? 28.732 -26.461 -11.622 1.00 98.19 313 VAL A CA 1
ATOM 2236 C C . VAL A 1 313 ? 28.539 -25.359 -10.587 1.00 98.19 313 VAL A C 1
ATOM 2238 O O . VAL A 1 313 ? 29.021 -24.249 -10.780 1.00 98.19 313 VAL A O 1
ATOM 2241 N N . ILE A 1 314 ? 27.870 -25.660 -9.471 1.00 98.12 314 ILE A N 1
ATOM 2242 C CA . ILE A 1 314 ? 27.624 -24.689 -8.393 1.00 98.12 314 ILE A CA 1
ATOM 2243 C C . ILE A 1 314 ? 28.492 -25.020 -7.170 1.00 98.12 314 ILE A C 1
ATOM 2245 O O . ILE A 1 314 ? 28.291 -26.033 -6.489 1.00 98.12 314 ILE A O 1
ATOM 2249 N N . GLU A 1 315 ? 29.438 -24.137 -6.848 1.00 97.88 315 GLU A N 1
ATOM 2250 C CA . GLU A 1 315 ? 30.342 -24.230 -5.693 1.00 97.88 315 GLU A CA 1
ATOM 2251 C C . GLU A 1 315 ? 29.676 -23.794 -4.377 1.00 97.88 315 GLU A C 1
ATOM 2253 O O . GLU A 1 315 ? 30.190 -22.961 -3.639 1.00 97.88 315 GLU A O 1
ATOM 2258 N N . TRP A 1 316 ? 28.532 -24.393 -4.042 1.00 97.50 316 TRP A N 1
ATOM 2259 C CA . TRP A 1 316 ? 27.899 -24.240 -2.728 1.00 97.50 316 TRP A CA 1
ATOM 2260 C C . TRP A 1 316 ? 28.478 -25.285 -1.752 1.00 97.50 316 TRP A C 1
ATOM 2262 O O . TRP A 1 316 ? 28.263 -26.485 -1.977 1.00 97.50 316 TRP A O 1
ATOM 2272 N N . PRO A 1 317 ? 29.198 -24.911 -0.676 1.00 96.75 317 PRO A N 1
ATOM 2273 C CA . PRO A 1 317 ? 29.743 -25.863 0.296 1.00 96.75 317 PRO A CA 1
ATOM 2274 C C . PRO A 1 317 ? 28.671 -26.751 0.942 1.00 96.75 317 PRO A C 1
ATOM 2276 O O . PRO A 1 317 ? 27.601 -26.286 1.324 1.00 96.75 317 PRO A O 1
ATOM 2279 N N . VAL A 1 318 ? 28.956 -28.050 1.102 1.00 97.06 318 VAL A N 1
ATOM 2280 C CA . VAL A 1 318 ? 27.976 -29.052 1.586 1.00 97.06 318 VAL A CA 1
ATOM 2281 C C . VAL A 1 318 ? 27.393 -28.699 2.962 1.00 97.06 318 VAL A C 1
ATOM 2283 O O . VAL A 1 318 ? 26.200 -28.896 3.185 1.00 97.06 318 VAL A O 1
ATOM 2286 N N . SER A 1 319 ? 28.207 -28.132 3.856 1.00 95.12 319 SER A N 1
ATOM 2287 C CA . SER A 1 319 ? 27.804 -27.657 5.189 1.00 95.12 319 SER A CA 1
ATOM 2288 C C . SER A 1 319 ? 26.754 -26.542 5.166 1.00 95.12 319 SER A C 1
ATOM 2290 O O . SER A 1 319 ? 26.052 -26.351 6.152 1.00 95.12 319 SER A O 1
ATOM 2292 N N . GLU A 1 320 ? 26.627 -25.822 4.052 1.00 96.12 320 GLU A N 1
ATOM 2293 C CA . GLU A 1 320 ? 25.775 -24.637 3.910 1.00 96.12 320 GLU A CA 1
ATOM 2294 C C . GLU A 1 320 ? 24.479 -24.921 3.134 1.00 96.12 320 GLU A C 1
ATOM 2296 O O . GLU A 1 320 ? 23.618 -24.052 3.026 1.00 96.12 320 GLU A O 1
ATOM 2301 N N . ARG A 1 321 ? 24.322 -26.141 2.601 1.00 97.12 321 ARG A N 1
ATOM 2302 C CA . ARG A 1 321 ? 23.126 -26.584 1.857 1.00 97.12 321 ARG A CA 1
ATOM 2303 C C . ARG A 1 321 ? 21.968 -27.011 2.766 1.00 97.12 321 ARG A C 1
ATOM 2305 O O . ARG A 1 321 ? 20.870 -27.282 2.281 1.00 97.12 321 ARG A O 1
ATOM 2312 N N . ALA A 1 322 ? 22.196 -27.133 4.073 1.00 94.12 322 ALA A N 1
ATOM 2313 C CA . ALA A 1 322 ? 21.191 -27.602 5.023 1.00 94.12 322 ALA A CA 1
ATOM 2314 C C . ALA A 1 322 ? 20.019 -26.607 5.121 1.00 94.12 322 ALA A C 1
ATOM 2316 O O . ALA A 1 322 ? 20.191 -25.467 5.534 1.00 94.12 322 ALA A O 1
ATOM 2317 N N . GLY A 1 323 ? 18.821 -27.042 4.718 1.00 91.94 323 GLY A N 1
ATOM 2318 C CA . GLY A 1 323 ? 17.624 -26.191 4.668 1.00 91.94 323 GLY A CA 1
ATOM 2319 C C . GLY A 1 323 ? 17.569 -25.212 3.487 1.00 91.94 323 GLY A C 1
ATOM 2320 O O . GLY A 1 323 ? 16.551 -24.547 3.319 1.00 91.94 323 GLY A O 1
ATOM 2321 N N . GLY A 1 324 ? 18.615 -25.142 2.657 1.00 95.88 324 GLY A N 1
ATOM 2322 C CA . GLY A 1 324 ? 18.633 -24.304 1.461 1.00 95.88 324 GLY A CA 1
ATOM 2323 C C . GLY A 1 324 ? 17.798 -24.867 0.309 1.00 95.88 324 GLY A C 1
ATOM 2324 O O . GLY A 1 324 ? 17.386 -26.032 0.314 1.00 95.88 324 GLY A O 1
ATOM 2325 N N . SER A 1 325 ? 17.564 -24.047 -0.716 1.00 96.50 325 SER A N 1
ATOM 2326 C CA . SER A 1 325 ? 16.950 -24.497 -1.966 1.00 96.50 325 SER A CA 1
ATOM 2327 C C . SER A 1 325 ? 17.554 -23.832 -3.201 1.00 96.50 325 SER A C 1
ATOM 2329 O O . SER A 1 325 ? 18.148 -22.763 -3.108 1.00 96.50 325 SER A O 1
ATOM 2331 N N . LEU A 1 326 ? 17.405 -24.503 -4.342 1.00 97.62 326 LEU A N 1
ATOM 2332 C CA . LEU A 1 326 ? 17.897 -24.091 -5.652 1.00 97.62 326 LEU A CA 1
ATOM 2333 C C . LEU A 1 326 ? 16.717 -24.051 -6.628 1.00 97.62 326 LEU A C 1
ATOM 2335 O O . LEU A 1 326 ? 15.889 -24.968 -6.630 1.00 97.62 326 LEU A O 1
ATOM 2339 N N . LEU A 1 327 ? 16.670 -23.022 -7.466 1.00 96.50 327 LEU A N 1
ATOM 2340 C CA . LEU A 1 327 ? 15.852 -22.975 -8.669 1.00 96.50 327 LEU A CA 1
ATOM 2341 C C . LEU A 1 327 ? 16.760 -22.693 -9.872 1.00 96.50 327 LEU A C 1
ATOM 2343 O O . LEU A 1 327 ? 17.696 -21.905 -9.760 1.00 96.50 327 LEU A O 1
ATOM 2347 N N . ILE A 1 328 ? 16.467 -23.329 -11.005 1.00 97.56 328 ILE A N 1
ATOM 2348 C CA . ILE A 1 328 ? 17.035 -22.989 -12.316 1.00 97.56 328 ILE A CA 1
ATOM 2349 C C . ILE A 1 328 ? 15.853 -22.816 -13.266 1.00 97.56 328 ILE A C 1
ATOM 2351 O O . ILE A 1 328 ? 14.957 -23.658 -13.277 1.00 97.56 328 ILE A O 1
ATOM 2355 N N . ASP A 1 329 ? 15.795 -21.697 -13.987 1.00 96.31 329 ASP A N 1
ATOM 2356 C CA . ASP A 1 329 ? 14.702 -21.340 -14.908 1.00 96.31 329 ASP A CA 1
ATOM 2357 C C . ASP A 1 329 ? 13.308 -21.420 -14.255 1.00 96.31 329 ASP A C 1
ATOM 2359 O O . ASP A 1 329 ? 12.301 -21.757 -14.880 1.00 96.31 329 ASP A O 1
ATOM 2363 N N . LYS A 1 330 ? 13.262 -21.097 -12.954 1.00 89.94 330 LYS A N 1
ATOM 2364 C CA . LYS A 1 330 ? 12.106 -21.207 -12.039 1.00 89.94 330 LYS A CA 1
ATOM 2365 C C . LYS A 1 330 ? 11.679 -22.648 -11.699 1.00 89.94 330 LYS A C 1
ATOM 2367 O O . LYS A 1 330 ? 10.806 -22.818 -10.845 1.00 89.94 330 LYS A O 1
ATOM 2372 N N . GLU A 1 331 ? 12.306 -23.692 -12.251 1.00 95.00 331 GLU A N 1
ATOM 2373 C CA . GLU A 1 331 ? 12.118 -25.069 -11.776 1.00 95.00 331 GLU A CA 1
ATOM 2374 C C . GLU A 1 331 ? 12.929 -25.317 -10.493 1.00 95.00 331 GLU A C 1
ATOM 2376 O O . GLU A 1 331 ? 14.141 -25.106 -10.430 1.00 95.00 331 GLU A O 1
ATOM 2381 N N . ARG A 1 332 ? 12.258 -25.789 -9.433 1.00 94.25 332 ARG A N 1
ATOM 2382 C CA . ARG A 1 332 ? 12.890 -26.035 -8.130 1.00 94.25 332 ARG A CA 1
ATOM 2383 C C . ARG A 1 332 ? 13.599 -27.388 -8.090 1.00 94.25 332 ARG A C 1
ATOM 2385 O O . ARG A 1 332 ? 12.983 -28.417 -7.801 1.00 94.25 332 ARG A O 1
ATOM 2392 N N . LEU A 1 333 ? 14.909 -27.372 -8.311 1.00 96.69 333 LEU A N 1
ATOM 2393 C CA . LEU A 1 333 ? 15.739 -28.572 -8.320 1.00 96.69 333 LEU A CA 1
ATOM 2394 C C . LEU A 1 333 ? 16.017 -29.110 -6.907 1.00 96.69 333 LEU A C 1
ATOM 2396 O O . LEU A 1 333 ? 16.085 -28.385 -5.910 1.00 96.69 333 LEU A O 1
ATOM 2400 N N . LYS A 1 334 ? 16.201 -30.431 -6.808 1.00 94.44 334 LYS A N 1
ATOM 2401 C CA . LYS A 1 334 ? 16.491 -31.100 -5.534 1.00 94.44 334 LYS A CA 1
ATOM 2402 C C . LYS A 1 334 ? 17.966 -30.926 -5.160 1.00 94.44 334 LYS A C 1
ATOM 2404 O O . LYS A 1 334 ? 18.818 -31.678 -5.627 1.00 94.44 334 LYS A O 1
ATOM 2409 N N . LEU A 1 335 ? 18.238 -29.995 -4.249 1.00 95.75 335 LEU A N 1
ATOM 2410 C CA . LEU A 1 335 ? 19.572 -29.738 -3.707 1.00 95.75 335 LEU A CA 1
ATOM 2411 C C . LEU A 1 335 ? 20.204 -31.013 -3.108 1.00 95.75 335 LEU A C 1
ATOM 2413 O O . LEU A 1 335 ? 19.638 -31.647 -2.211 1.00 95.75 335 LEU A O 1
ATOM 2417 N N . ALA A 1 336 ? 21.378 -31.407 -3.608 1.00 95.25 336 ALA A N 1
ATOM 2418 C CA . ALA A 1 336 ? 22.103 -32.573 -3.109 1.00 95.25 336 ALA A CA 1
ATOM 2419 C C . ALA A 1 336 ? 22.895 -32.217 -1.841 1.00 95.25 336 ALA A C 1
ATOM 2421 O O . ALA A 1 336 ? 23.738 -31.323 -1.858 1.00 95.25 336 ALA A O 1
ATOM 2422 N N . LEU A 1 337 ? 22.670 -32.948 -0.746 1.00 94.62 337 LEU A N 1
ATOM 2423 C CA . LEU A 1 337 ? 23.353 -32.742 0.545 1.00 94.62 337 LEU A CA 1
ATOM 2424 C C . LEU A 1 337 ? 24.737 -33.426 0.626 1.00 94.62 337 LEU A C 1
ATOM 2426 O O . LEU A 1 337 ? 25.255 -33.673 1.710 1.00 94.62 337 LEU A O 1
ATOM 2430 N N . SER A 1 338 ? 25.327 -33.770 -0.519 1.00 94.31 338 SER A N 1
ATOM 2431 C CA . SER A 1 338 ? 26.660 -34.363 -0.655 1.00 94.31 338 SER A CA 1
ATOM 2432 C C . SER A 1 338 ? 27.170 -34.189 -2.091 1.00 94.31 338 SER A C 1
ATOM 2434 O O . SER A 1 338 ? 26.377 -33.992 -3.010 1.00 94.31 338 SER A O 1
ATOM 2436 N N . GLY A 1 339 ? 28.492 -34.249 -2.289 1.00 94.44 339 GLY A N 1
ATOM 2437 C CA . GLY A 1 339 ? 29.121 -34.120 -3.611 1.00 94.44 339 GLY A CA 1
ATOM 2438 C C . GLY A 1 339 ? 29.043 -32.713 -4.221 1.00 94.44 339 GLY A C 1
ATOM 2439 O O . GLY A 1 339 ? 28.632 -31.751 -3.568 1.00 94.44 339 GLY A O 1
ATOM 2440 N N . HIS A 1 340 ? 29.453 -32.589 -5.482 1.00 93.19 340 HIS A N 1
ATOM 2441 C CA . HIS A 1 340 ? 29.305 -31.354 -6.258 1.00 93.19 340 HIS A CA 1
ATOM 2442 C C . HIS A 1 340 ? 27.858 -31.197 -6.742 1.00 93.19 340 HIS A C 1
ATOM 2444 O O . HIS A 1 340 ? 27.161 -32.188 -6.956 1.00 93.19 340 HIS A O 1
ATOM 2450 N N . LEU A 1 341 ? 27.408 -29.954 -6.909 1.00 97.38 341 LEU A N 1
ATOM 2451 C CA . LEU A 1 341 ? 26.177 -29.655 -7.635 1.00 97.38 341 LEU A CA 1
ATOM 2452 C C . LEU A 1 341 ? 26.570 -29.460 -9.099 1.00 97.38 341 LEU A C 1
ATOM 2454 O O . LEU A 1 341 ? 27.204 -28.459 -9.416 1.00 97.38 341 LEU A O 1
ATOM 2458 N N . GLN A 1 342 ? 26.244 -30.428 -9.952 1.00 97.69 342 GLN A N 1
ATOM 2459 C CA . GLN A 1 342 ? 26.416 -30.334 -11.400 1.00 97.69 342 GLN A CA 1
ATOM 2460 C C . GLN A 1 342 ? 25.067 -30.581 -12.074 1.00 97.69 342 GLN A C 1
ATOM 2462 O O . GLN A 1 342 ? 24.347 -31.507 -11.690 1.00 97.69 342 GLN A O 1
ATOM 2467 N N . PHE A 1 343 ? 24.754 -29.766 -13.077 1.00 97.25 343 PHE A N 1
ATOM 2468 C CA . PHE A 1 343 ? 23.560 -29.875 -13.906 1.00 97.25 343 PHE A CA 1
ATOM 2469 C C . PHE A 1 343 ? 23.968 -29.762 -15.372 1.00 97.25 343 PHE A C 1
ATOM 2471 O O . PHE A 1 343 ? 24.638 -28.803 -15.747 1.00 97.25 343 PHE A O 1
ATOM 2478 N N . ASP A 1 344 ? 23.561 -30.729 -16.187 1.00 97.19 344 ASP A N 1
ATOM 2479 C CA . ASP A 1 344 ? 23.754 -30.674 -17.633 1.00 97.19 344 ASP A CA 1
ATOM 2480 C C . ASP A 1 344 ? 22.481 -30.055 -18.238 1.00 97.19 344 ASP A C 1
ATOM 2482 O O . ASP A 1 344 ? 21.383 -30.599 -18.089 1.00 97.19 344 ASP A O 1
ATOM 2486 N N . LEU A 1 345 ? 22.619 -28.879 -18.847 1.00 96.81 345 LEU A N 1
ATOM 2487 C CA . LEU A 1 345 ? 21.529 -28.014 -19.314 1.00 96.81 345 LEU A CA 1
ATOM 2488 C C . LEU A 1 345 ? 21.728 -27.683 -20.805 1.00 96.81 345 LEU A C 1
ATOM 2490 O O . LEU A 1 345 ? 22.844 -27.821 -21.308 1.00 96.81 345 LEU A O 1
ATOM 2494 N N . PRO A 1 346 ? 20.693 -27.253 -21.551 1.00 96.38 346 PRO A N 1
ATOM 2495 C CA . PRO A 1 346 ? 20.881 -26.730 -22.908 1.00 96.38 346 PRO A CA 1
ATOM 2496 C C . PRO A 1 346 ? 21.859 -25.535 -22.930 1.00 96.38 346 PRO A C 1
ATOM 2498 O O . PRO A 1 346 ? 22.002 -24.857 -21.919 1.00 96.38 346 PRO A O 1
ATOM 2501 N N . PRO A 1 347 ? 22.526 -25.223 -24.055 1.00 96.06 347 PRO A N 1
ATOM 2502 C CA . PRO A 1 347 ? 23.256 -23.968 -24.191 1.00 96.06 347 PRO A CA 1
ATOM 2503 C C . PRO A 1 347 ? 22.284 -22.783 -24.300 1.00 96.06 347 PRO A C 1
ATOM 2505 O O . PRO A 1 347 ? 21.334 -22.825 -25.088 1.00 96.06 347 PRO A O 1
ATOM 2508 N N . GLY A 1 348 ? 22.542 -21.716 -23.547 1.00 95.88 348 GLY A N 1
ATOM 2509 C CA . GLY A 1 348 ? 21.659 -20.554 -23.440 1.00 95.88 348 GLY A CA 1
ATOM 2510 C C . GLY A 1 348 ? 21.929 -19.711 -22.194 1.00 95.88 348 GLY A C 1
ATOM 2511 O O . GLY A 1 348 ? 22.921 -19.914 -21.498 1.00 95.88 348 GLY A O 1
ATOM 2512 N N . GLU A 1 349 ? 21.042 -18.754 -21.926 1.00 95.88 349 GLU A N 1
ATOM 2513 C CA . GLU A 1 349 ? 20.978 -18.010 -20.663 1.00 95.88 349 GLU A CA 1
ATOM 2514 C C . GLU A 1 349 ? 20.046 -18.736 -19.684 1.00 95.88 349 GLU A C 1
ATOM 2516 O O . GLU A 1 349 ? 18.942 -19.118 -20.075 1.00 95.88 349 GLU A O 1
ATOM 2521 N N . HIS A 1 350 ? 20.465 -18.883 -18.424 1.00 97.69 350 HIS A N 1
ATOM 2522 C CA . HIS A 1 350 ? 19.690 -19.548 -17.371 1.00 97.69 350 HIS A CA 1
ATOM 2523 C C . HIS A 1 350 ? 19.554 -18.675 -16.119 1.00 97.69 350 HIS A C 1
ATOM 2525 O O . HIS A 1 350 ? 20.553 -18.146 -15.628 1.00 97.69 350 HIS A O 1
ATOM 2531 N N . ASP A 1 351 ? 18.337 -18.568 -15.576 1.00 92.88 351 ASP A N 1
ATOM 2532 C CA . ASP A 1 351 ? 18.054 -17.855 -14.317 1.00 92.88 351 ASP A CA 1
ATOM 2533 C C . ASP A 1 351 ? 18.364 -18.794 -13.131 1.00 92.88 351 ASP A C 1
ATOM 2535 O O . ASP A 1 351 ? 17.599 -19.732 -12.881 1.00 92.88 351 ASP A O 1
ATOM 2539 N N . VAL A 1 352 ? 19.449 -18.565 -12.378 1.00 97.69 352 VAL A N 1
ATOM 2540 C CA . VAL A 1 352 ? 19.837 -19.405 -11.225 1.00 97.69 352 VAL A CA 1
ATOM 2541 C C . VAL A 1 352 ? 19.576 -18.677 -9.904 1.00 97.69 352 VAL A C 1
ATOM 2543 O O . VAL A 1 352 ? 20.134 -17.614 -9.651 1.00 97.69 352 VAL A O 1
ATOM 2546 N N . ILE A 1 353 ? 18.757 -19.276 -9.031 1.00 93.44 353 ILE A N 1
ATOM 2547 C CA . ILE A 1 353 ? 18.388 -18.717 -7.717 1.00 93.44 353 ILE A CA 1
ATOM 2548 C C . ILE A 1 353 ? 18.777 -19.694 -6.604 1.00 93.44 353 ILE A C 1
ATOM 2550 O O . ILE A 1 353 ? 18.317 -20.840 -6.563 1.00 93.44 353 ILE A O 1
ATOM 2554 N N . LEU A 1 354 ? 19.605 -19.227 -5.671 1.00 97.38 354 LEU A N 1
ATOM 2555 C CA . LEU A 1 354 ? 20.187 -19.991 -4.568 1.00 97.38 354 LEU A CA 1
ATOM 2556 C C . LEU A 1 354 ? 19.774 -19.369 -3.226 1.00 97.38 354 LEU A C 1
ATOM 2558 O O . LEU A 1 354 ? 20.226 -18.287 -2.869 1.00 97.38 354 LEU A O 1
ATOM 2562 N N . GLN A 1 355 ? 18.935 -20.059 -2.450 1.00 94.00 355 GLN A N 1
ATOM 2563 C CA . GLN A 1 355 ? 18.434 -19.563 -1.162 1.00 94.00 355 GLN A CA 1
ATOM 2564 C C . GLN A 1 355 ? 19.024 -20.358 0.008 1.00 94.00 355 GLN A C 1
ATOM 2566 O O . GLN A 1 355 ? 18.823 -21.573 0.093 1.00 94.00 355 GLN A O 1
ATOM 2571 N N . ARG A 1 356 ? 19.681 -19.675 0.950 1.00 95.56 356 ARG A N 1
ATOM 2572 C CA . ARG A 1 356 ? 20.293 -20.247 2.161 1.00 95.56 356 ARG A CA 1
ATOM 2573 C C . ARG A 1 356 ? 19.625 -19.664 3.423 1.00 95.56 356 ARG A C 1
ATOM 2575 O O . ARG A 1 356 ? 19.433 -18.457 3.479 1.00 95.56 356 ARG A O 1
ATOM 2582 N N . PRO A 1 357 ? 19.279 -20.463 4.452 1.00 86.88 357 PRO A N 1
ATOM 2583 C CA . PRO A 1 357 ? 18.655 -19.929 5.668 1.00 86.88 357 PRO A CA 1
ATOM 2584 C C . PRO A 1 357 ? 19.570 -18.941 6.410 1.00 86.88 357 PRO A C 1
ATOM 2586 O O . PRO A 1 357 ? 20.700 -19.301 6.740 1.00 86.88 357 PRO A O 1
ATOM 2589 N N . GLY A 1 358 ? 19.072 -17.730 6.691 1.00 80.50 358 GLY A N 1
ATOM 2590 C CA . GLY A 1 358 ? 19.821 -16.642 7.349 1.00 80.50 358 GLY A CA 1
ATOM 2591 C C . GLY A 1 358 ? 20.671 -15.771 6.411 1.00 80.50 358 GLY A C 1
ATOM 2592 O O . GLY A 1 358 ? 21.506 -15.003 6.880 1.00 80.50 358 GLY A O 1
ATOM 2593 N N . PHE A 1 359 ? 20.504 -15.917 5.096 1.00 90.06 359 PHE A N 1
ATOM 2594 C CA . PHE A 1 359 ? 21.258 -15.197 4.069 1.00 90.06 359 PHE A CA 1
ATOM 2595 C C . PHE A 1 359 ? 20.314 -14.779 2.941 1.00 90.06 359 PHE A C 1
ATOM 2597 O O . PHE A 1 359 ? 19.315 -15.460 2.682 1.00 90.06 359 PHE A O 1
ATOM 2604 N N . PHE A 1 360 ? 20.643 -13.683 2.259 1.00 79.50 360 PHE A N 1
ATOM 2605 C CA . PHE A 1 360 ? 19.875 -13.231 1.102 1.00 79.50 360 PHE A CA 1
ATOM 2606 C C . PHE A 1 360 ? 19.917 -14.289 -0.021 1.00 79.50 360 PHE A C 1
ATOM 2608 O O . PHE A 1 360 ? 20.902 -15.029 -0.136 1.00 79.50 360 PHE A O 1
ATOM 2615 N N . PRO A 1 361 ? 18.870 -14.398 -0.862 1.00 89.81 361 PRO A N 1
ATOM 2616 C CA . PRO A 1 361 ? 18.939 -15.200 -2.078 1.00 89.81 361 PRO A CA 1
ATOM 2617 C C . PRO A 1 361 ? 20.039 -14.672 -3.010 1.00 89.81 361 PRO A C 1
ATOM 2619 O O . PRO A 1 361 ? 20.060 -13.487 -3.334 1.00 89.81 361 PRO A O 1
ATOM 2622 N N . HIS A 1 362 ? 20.930 -15.552 -3.468 1.00 92.38 362 HIS A N 1
ATOM 2623 C CA . HIS A 1 362 ? 21.862 -15.244 -4.555 1.00 92.38 362 HIS A CA 1
ATOM 2624 C C . HIS A 1 362 ? 21.155 -15.538 -5.880 1.00 92.38 362 HIS A C 1
ATOM 2626 O O . HIS A 1 362 ? 20.834 -16.697 -6.160 1.00 92.38 362 HIS A O 1
ATOM 2632 N N . GLU A 1 363 ? 20.897 -14.500 -6.673 1.00 93.06 363 GLU A N 1
ATOM 2633 C CA . GLU A 1 363 ? 20.263 -14.592 -7.994 1.00 93.06 363 GLU A CA 1
ATOM 2634 C C . GLU A 1 363 ? 21.271 -14.181 -9.075 1.00 93.06 363 GLU A C 1
ATOM 2636 O O . GLU A 1 363 ? 21.802 -13.073 -9.043 1.00 93.06 363 GLU A O 1
ATOM 2641 N N . GLU A 1 364 ? 21.551 -15.070 -10.030 1.00 94.50 364 GLU A N 1
ATOM 2642 C CA . GLU A 1 364 ? 22.537 -14.832 -11.088 1.00 94.50 364 GLU A CA 1
ATOM 2643 C C . GLU A 1 364 ? 22.090 -15.459 -12.412 1.00 94.50 364 GLU A C 1
ATOM 2645 O O . GLU A 1 364 ? 21.627 -16.601 -12.453 1.00 94.50 364 GLU A O 1
ATOM 2650 N N . GLN A 1 365 ? 22.238 -14.709 -13.507 1.00 95.56 365 GLN A N 1
ATOM 2651 C CA . GLN A 1 365 ? 21.958 -15.201 -14.852 1.00 95.56 365 GLN A CA 1
ATOM 2652 C C . GLN A 1 365 ? 23.242 -15.783 -15.455 1.00 95.56 365 GLN A C 1
ATOM 2654 O O . GLN A 1 365 ? 24.225 -15.065 -15.643 1.00 95.56 365 GLN A O 1
ATOM 2659 N N . VAL A 1 366 ? 23.248 -17.082 -15.762 1.00 97.12 366 VAL A N 1
ATOM 2660 C CA . VAL A 1 366 ? 24.450 -17.794 -16.222 1.00 97.12 366 VAL A CA 1
ATOM 2661 C C . VAL A 1 366 ? 24.319 -18.183 -17.692 1.00 97.12 366 VAL A C 1
ATOM 2663 O O . VAL A 1 366 ? 23.366 -18.859 -18.075 1.00 97.12 366 VAL A O 1
ATOM 2666 N N . PHE A 1 367 ? 25.300 -17.797 -18.514 1.00 96.81 367 PHE A N 1
ATOM 2667 C CA . PHE A 1 367 ? 25.392 -18.245 -19.905 1.00 96.81 367 PHE A CA 1
ATOM 2668 C C . PHE A 1 367 ? 26.161 -19.569 -20.018 1.00 96.81 367 PHE A C 1
ATOM 2670 O O . PHE A 1 367 ? 27.271 -19.717 -19.490 1.00 96.81 367 PHE A O 1
ATOM 2677 N N . LEU A 1 368 ? 25.581 -20.529 -20.737 1.00 97.50 368 LEU A N 1
ATOM 2678 C CA . LEU A 1 368 ? 26.142 -21.854 -20.979 1.00 97.50 368 LEU A CA 1
ATOM 2679 C C . LEU A 1 368 ? 26.470 -22.035 -22.465 1.00 97.50 368 LEU A C 1
ATOM 2681 O O . LEU A 1 368 ? 25.596 -22.003 -23.330 1.00 97.50 368 LEU A O 1
ATOM 2685 N N . GLU A 1 369 ? 27.748 -22.265 -22.763 1.00 96.50 369 GLU A N 1
ATOM 2686 C CA . GLU A 1 369 ? 28.203 -22.695 -24.090 1.00 96.50 369 GLU A CA 1
ATOM 2687 C C . GLU A 1 369 ? 28.143 -24.226 -24.196 1.00 96.50 369 GLU A C 1
ATOM 2689 O O . GLU A 1 369 ? 28.346 -24.940 -23.213 1.00 96.50 369 GLU A O 1
ATOM 2694 N N . ASN A 1 370 ? 27.909 -24.743 -25.404 1.00 95.88 370 ASN A N 1
ATOM 2695 C CA . ASN A 1 370 ? 27.911 -26.185 -25.652 1.00 95.88 370 ASN A CA 1
ATOM 2696 C C . ASN A 1 370 ? 29.283 -26.826 -25.354 1.00 95.88 370 ASN A C 1
ATOM 2698 O O . ASN A 1 370 ? 30.318 -26.249 -25.687 1.00 95.88 370 ASN A O 1
ATOM 2702 N N . ASP A 1 371 ? 29.271 -28.034 -24.779 1.00 94.44 371 ASP A N 1
ATOM 2703 C CA . ASP A 1 371 ? 30.441 -28.83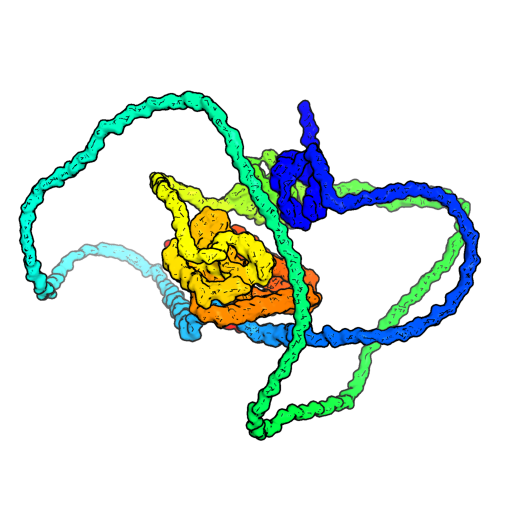0 -24.375 1.00 94.44 371 ASP A CA 1
ATOM 2704 C C . ASP A 1 371 ? 31.382 -28.120 -23.369 1.00 94.44 371 ASP A C 1
ATOM 2706 O O . ASP A 1 371 ? 32.502 -28.574 -23.113 1.00 94.44 371 ASP A O 1
ATOM 2710 N N . LYS A 1 372 ? 30.934 -27.010 -22.763 1.00 96.88 372 LYS A N 1
ATOM 2711 C CA . LYS A 1 372 ? 31.681 -26.216 -21.779 1.00 96.88 372 LYS A CA 1
ATOM 2712 C C . LYS A 1 372 ? 31.092 -26.389 -20.384 1.00 96.88 372 LYS A C 1
ATOM 2714 O O . LYS A 1 372 ? 29.884 -26.535 -20.223 1.00 96.88 372 LYS A O 1
ATOM 2719 N N . VAL A 1 373 ? 31.952 -26.316 -19.369 1.00 97.56 373 VAL A N 1
ATOM 2720 C CA . VAL A 1 373 ? 31.531 -26.219 -17.967 1.00 97.56 373 VAL A CA 1
ATOM 2721 C C . VAL A 1 373 ? 31.696 -24.779 -17.487 1.00 97.56 373 VAL A C 1
ATOM 2723 O O . VAL A 1 373 ? 32.807 -24.246 -17.520 1.00 97.56 373 VAL A O 1
ATOM 2726 N N . THR A 1 374 ? 30.605 -24.169 -17.027 1.00 97.75 374 THR A N 1
ATOM 2727 C CA . THR A 1 374 ? 30.589 -22.868 -16.347 1.00 97.75 374 THR A CA 1
ATOM 2728 C C . THR A 1 374 ? 30.439 -23.097 -14.843 1.00 97.75 374 THR A C 1
ATOM 2730 O O . THR A 1 374 ? 29.576 -23.862 -14.406 1.00 97.75 374 THR A O 1
ATOM 2733 N N . THR A 1 375 ? 31.279 -22.439 -14.041 1.00 98.12 375 THR A N 1
ATOM 2734 C CA . THR A 1 375 ? 31.274 -22.572 -12.577 1.00 98.12 375 THR A CA 1
ATOM 2735 C C . THR A 1 375 ? 30.682 -21.329 -11.923 1.00 98.12 375 THR A C 1
ATOM 2737 O O . THR A 1 375 ? 31.247 -20.246 -12.039 1.00 98.12 375 THR A O 1
ATOM 2740 N N . LEU A 1 376 ? 29.585 -21.512 -11.192 1.00 97.62 376 LEU A N 1
ATOM 2741 C CA . LEU A 1 376 ? 28.926 -20.508 -10.361 1.00 97.62 376 LEU A CA 1
ATOM 2742 C C . LEU A 1 376 ? 29.393 -20.657 -8.906 1.00 97.62 376 LEU A C 1
ATOM 2744 O O . LEU A 1 376 ? 29.282 -21.741 -8.326 1.00 97.62 376 LEU A O 1
ATOM 2748 N N . ARG A 1 377 ? 29.870 -19.576 -8.284 1.00 98.00 377 ARG A N 1
ATOM 2749 C CA . ARG A 1 377 ? 30.167 -19.523 -6.844 1.00 98.00 377 ARG A CA 1
ATOM 2750 C C . ARG A 1 377 ? 29.306 -18.426 -6.205 1.00 98.00 377 ARG A C 1
ATOM 2752 O O . ARG A 1 377 ? 29.585 -17.263 -6.472 1.00 98.00 377 ARG A O 1
ATOM 2759 N N . PRO A 1 378 ? 28.306 -18.763 -5.370 1.00 96.12 378 PRO A N 1
ATOM 2760 C CA . PRO A 1 378 ? 27.488 -17.749 -4.715 1.00 96.12 378 PRO A CA 1
ATOM 2761 C C . PRO A 1 378 ? 28.291 -16.946 -3.686 1.00 96.12 378 PRO A C 1
ATOM 2763 O O . PRO A 1 378 ? 29.094 -17.520 -2.942 1.00 96.12 378 PRO A O 1
ATOM 2766 N N . GLU A 1 379 ? 28.024 -15.643 -3.601 1.00 92.25 379 GLU A N 1
ATOM 2767 C CA . GLU A 1 379 ? 28.501 -14.784 -2.516 1.00 92.25 379 GLU A CA 1
ATOM 2768 C C . GLU A 1 379 ? 27.375 -14.587 -1.497 1.00 92.25 379 GLU A C 1
ATOM 2770 O O . GLU A 1 379 ? 26.288 -14.105 -1.802 1.00 92.25 379 GLU A O 1
ATOM 2775 N N . TRP A 1 380 ? 27.619 -15.025 -0.262 1.00 89.06 380 TRP A N 1
ATOM 2776 C CA . TRP A 1 380 ? 26.586 -15.094 0.766 1.00 89.06 380 TRP A CA 1
ATOM 2777 C C . TRP A 1 380 ? 26.587 -13.853 1.656 1.00 89.06 380 TRP A C 1
ATOM 2779 O O . TRP A 1 380 ? 27.300 -13.807 2.661 1.00 89.06 380 TRP A O 1
ATOM 2789 N N . TYR A 1 381 ? 25.730 -12.886 1.336 1.00 77.94 381 TYR A N 1
ATOM 2790 C CA . TYR A 1 381 ? 25.403 -11.793 2.250 1.00 77.94 381 TYR A CA 1
ATOM 2791 C C . TYR A 1 381 ? 24.485 -12.315 3.357 1.00 77.94 381 TYR A C 1
ATOM 2793 O O . TYR A 1 381 ? 23.421 -12.885 3.093 1.00 77.94 381 TYR A O 1
ATOM 2801 N N . VAL A 1 382 ? 24.934 -12.169 4.603 1.00 77.19 382 VAL A N 1
ATOM 2802 C CA . VAL A 1 382 ? 24.127 -12.442 5.797 1.00 77.19 382 VAL A CA 1
ATOM 2803 C C . VAL A 1 382 ? 22.902 -11.529 5.734 1.00 77.19 382 VAL A C 1
ATOM 2805 O O . VAL A 1 382 ? 23.051 -10.338 5.472 1.00 77.19 382 VAL A O 1
ATOM 2808 N N . VAL A 1 383 ? 21.700 -12.070 5.959 1.00 71.44 383 VAL A N 1
ATOM 2809 C CA . VAL A 1 383 ? 20.587 -11.211 6.386 1.00 71.44 383 VAL A CA 1
ATOM 2810 C C . VAL A 1 383 ? 21.000 -10.744 7.763 1.00 71.44 383 VAL A C 1
ATOM 2812 O O . VAL A 1 383 ? 21.102 -11.591 8.654 1.00 71.44 383 VAL A O 1
ATOM 2815 N N . ASP A 1 384 ? 21.326 -9.456 7.904 1.00 53.09 384 ASP A N 1
ATOM 2816 C CA . ASP A 1 384 ? 21.791 -8.881 9.165 1.00 53.09 384 ASP A CA 1
ATOM 2817 C C . ASP A 1 384 ? 20.719 -9.108 10.227 1.00 53.09 384 ASP A C 1
ATOM 2819 O O . ASP A 1 384 ? 19.758 -8.354 10.380 1.00 53.09 384 ASP A O 1
ATOM 2823 N N . ALA A 1 385 ? 20.885 -10.209 10.958 1.00 42.72 385 ALA A N 1
ATOM 2824 C CA . ALA A 1 385 ? 20.101 -10.504 12.126 1.00 42.72 385 ALA A CA 1
ATOM 2825 C C . ALA A 1 385 ? 20.375 -9.356 13.085 1.00 42.72 385 ALA A C 1
ATOM 2827 O O . ALA A 1 385 ? 21.484 -9.281 13.621 1.00 42.72 385 ALA A O 1
ATOM 2828 N N . VAL A 1 386 ? 19.371 -8.479 13.252 1.00 35.16 386 VAL A N 1
ATOM 2829 C CA . VAL A 1 386 ? 19.327 -7.423 14.271 1.00 35.16 386 VAL A CA 1
ATOM 2830 C C . VAL A 1 386 ? 19.987 -8.014 15.507 1.00 35.16 386 VAL A C 1
ATOM 2832 O O . VAL A 1 386 ? 19.460 -9.009 16.023 1.00 35.16 386 VAL A O 1
ATOM 2835 N N . PRO A 1 387 ? 21.194 -7.540 15.878 1.00 32.72 387 PRO A N 1
ATOM 2836 C CA . PRO A 1 387 ? 22.094 -8.342 16.685 1.00 32.72 387 PRO A CA 1
ATOM 2837 C C . PRO A 1 387 ? 21.351 -8.694 17.964 1.00 32.72 387 PRO A C 1
ATOM 2839 O O . PRO A 1 387 ? 20.806 -7.771 18.577 1.00 32.72 387 PRO A O 1
ATOM 2842 N N . PRO A 1 388 ? 21.263 -9.987 18.346 1.00 41.00 388 PRO A N 1
ATOM 2843 C CA . PRO A 1 388 ? 20.574 -10.369 19.567 1.00 41.00 388 PRO A CA 1
ATOM 2844 C C . PRO A 1 388 ? 21.264 -9.590 20.671 1.00 41.00 388 PRO A C 1
ATOM 2846 O O . PRO A 1 388 ? 22.446 -9.844 20.926 1.00 41.00 388 PRO A O 1
ATOM 2849 N N . MET A 1 389 ? 20.577 -8.562 21.194 1.00 31.23 389 MET A N 1
ATOM 2850 C CA . MET A 1 389 ? 21.243 -7.526 21.974 1.00 31.23 389 MET A CA 1
ATOM 2851 C C . MET A 1 389 ? 21.995 -8.240 23.076 1.00 31.23 389 MET A C 1
ATOM 2853 O O . MET A 1 389 ? 21.398 -9.016 23.822 1.00 31.23 389 MET A O 1
ATOM 2857 N N . THR A 1 390 ? 23.317 -8.059 23.106 1.00 39.44 390 THR A N 1
ATOM 2858 C CA . THR A 1 390 ? 24.150 -8.676 24.130 1.00 39.44 390 THR A CA 1
ATOM 2859 C C . THR A 1 390 ? 23.795 -7.982 25.425 1.00 39.44 390 THR A C 1
ATOM 2861 O O . THR A 1 390 ? 24.355 -6.935 25.746 1.00 39.44 390 THR A O 1
ATOM 2864 N N . GLU A 1 391 ? 22.791 -8.554 26.081 1.00 39.44 391 GLU A N 1
ATOM 2865 C CA . GLU A 1 391 ? 22.166 -8.120 27.312 1.00 39.44 391 GLU A CA 1
ATOM 2866 C C . GLU A 1 391 ? 23.236 -8.182 28.397 1.00 39.44 391 GLU A C 1
ATOM 2868 O O . GLU A 1 391 ? 23.437 -9.187 29.083 1.00 39.44 391 GLU A O 1
ATOM 2873 N N . GLU A 1 392 ? 24.015 -7.103 28.474 1.00 39.62 392 GLU A N 1
ATOM 2874 C CA . GLU A 1 392 ? 24.917 -6.850 29.578 1.00 39.62 392 GLU A CA 1
ATOM 2875 C C . GLU A 1 392 ? 24.032 -6.860 30.821 1.00 39.62 392 GLU A C 1
ATOM 2877 O O . GLU A 1 392 ? 23.113 -6.052 30.925 1.00 39.62 392 GLU A O 1
ATOM 2882 N N . TYR A 1 393 ? 24.231 -7.874 31.669 1.00 40.81 393 TYR A N 1
ATOM 2883 C CA . TYR A 1 393 ? 23.219 -8.401 32.587 1.00 40.81 393 TYR A CA 1
ATOM 2884 C C . TYR A 1 393 ? 22.892 -7.416 33.721 1.00 40.81 393 TYR A C 1
ATOM 2886 O O . TYR A 1 393 ? 23.266 -7.598 34.882 1.00 40.81 393 TYR A O 1
ATOM 2894 N N . PHE A 1 394 ? 22.135 -6.374 33.387 1.00 38.66 394 PHE A N 1
ATOM 2895 C CA . PHE A 1 394 ? 21.126 -5.837 34.275 1.00 38.66 394 PHE A CA 1
ATOM 2896 C C . PHE A 1 394 ? 20.176 -7.002 34.563 1.00 38.66 394 PHE A C 1
ATOM 2898 O O . PHE A 1 394 ? 19.548 -7.498 33.627 1.00 38.66 394 PHE A O 1
ATOM 2905 N N . PRO A 1 395 ? 20.075 -7.490 35.813 1.00 38.78 395 PRO A N 1
ATOM 2906 C CA . PRO A 1 395 ? 19.038 -8.458 36.125 1.00 38.78 395 PRO A CA 1
ATOM 2907 C C . PRO A 1 395 ? 17.698 -7.803 35.767 1.00 38.78 395 PRO A C 1
ATOM 2909 O O . PRO A 1 395 ? 17.499 -6.638 36.141 1.00 38.78 395 PRO A O 1
ATOM 2912 N N . PRO A 1 396 ? 16.795 -8.492 35.046 1.00 43.06 396 PRO A N 1
ATOM 2913 C CA . PRO A 1 396 ? 15.499 -7.922 34.737 1.00 43.06 396 PRO A CA 1
ATOM 2914 C C . PRO A 1 396 ? 14.850 -7.507 36.054 1.00 43.06 396 PRO A C 1
ATOM 2916 O O . PRO A 1 396 ? 14.740 -8.304 36.989 1.00 43.06 396 PRO A O 1
ATOM 2919 N N . SER A 1 397 ? 14.452 -6.237 36.152 1.00 41.03 397 SER A N 1
ATOM 2920 C CA . SER A 1 397 ? 13.565 -5.831 37.234 1.00 41.03 397 SER A CA 1
ATOM 2921 C C . SER A 1 397 ? 12.241 -6.539 36.985 1.00 41.03 397 SER A C 1
ATOM 2923 O O . SER A 1 397 ? 11.420 -6.053 36.213 1.00 41.03 397 SER A O 1
ATOM 2925 N N . GLU A 1 398 ? 12.037 -7.687 37.637 1.00 38.50 398 GLU A N 1
ATOM 2926 C CA . GLU A 1 398 ? 10.793 -8.471 37.625 1.00 38.50 398 GLU A CA 1
ATOM 2927 C C . GLU A 1 398 ? 9.648 -7.749 38.367 1.00 38.50 398 GLU A C 1
ATOM 2929 O O . GLU A 1 398 ? 8.798 -8.350 39.021 1.00 38.50 398 GLU A O 1
ATOM 2934 N N . THR A 1 399 ? 9.551 -6.430 38.200 1.00 37.88 399 THR A N 1
ATOM 2935 C CA . THR A 1 399 ? 8.257 -5.770 38.092 1.00 37.88 399 THR A CA 1
ATOM 2936 C C . THR A 1 399 ? 7.578 -6.264 36.818 1.00 37.88 399 THR A C 1
ATOM 2938 O O . THR A 1 399 ? 7.460 -5.538 35.833 1.00 37.88 399 THR A O 1
ATOM 2941 N N . THR A 1 400 ? 7.068 -7.498 36.864 1.00 41.97 400 THR A N 1
ATOM 2942 C CA . THR A 1 400 ? 5.951 -7.944 36.029 1.00 41.97 400 THR A CA 1
ATOM 2943 C C . THR A 1 400 ? 4.705 -7.174 36.465 1.00 41.97 400 THR A C 1
ATOM 2945 O O . THR A 1 400 ? 3.776 -7.722 37.060 1.00 41.97 400 THR A O 1
ATOM 2948 N N . SER A 1 401 ? 4.715 -5.861 36.237 1.00 46.88 401 SER A N 1
ATOM 2949 C CA . SER A 1 401 ? 3.534 -5.027 36.344 1.00 46.88 401 SER A CA 1
ATOM 2950 C C . SER A 1 401 ? 2.576 -5.494 35.263 1.00 46.88 401 SER A C 1
ATOM 2952 O O . SER A 1 401 ? 2.784 -5.189 34.087 1.00 46.88 401 SER A O 1
ATOM 2954 N N . THR A 1 402 ? 1.552 -6.254 35.661 1.00 56.41 402 THR A N 1
ATOM 2955 C CA . THR A 1 402 ? 0.382 -6.538 34.826 1.00 56.41 402 THR A CA 1
ATOM 2956 C C . THR A 1 402 ? 0.005 -5.246 34.099 1.00 56.41 402 THR A C 1
ATOM 2958 O O . THR A 1 402 ? -0.189 -4.243 34.797 1.00 56.41 402 THR A O 1
ATOM 2961 N N . PRO A 1 403 ? -0.035 -5.222 32.750 1.00 61.22 403 PRO A N 1
ATOM 2962 C CA . PRO A 1 403 ? -0.236 -3.990 31.999 1.00 61.22 403 PRO A CA 1
ATOM 2963 C C . PRO A 1 403 ? -1.440 -3.241 32.549 1.00 61.22 403 PRO A C 1
ATOM 2965 O O . PRO A 1 403 ? -2.525 -3.817 32.635 1.00 61.22 403 PRO A O 1
ATOM 2968 N N . ALA A 1 404 ? -1.221 -1.995 32.983 1.00 66.88 404 ALA A N 1
ATOM 2969 C CA . ALA A 1 404 ? -2.217 -1.258 33.749 1.00 66.88 404 ALA A CA 1
ATOM 2970 C C . ALA A 1 404 ? -3.555 -1.269 33.003 1.00 66.88 404 ALA A C 1
ATOM 2972 O O . ALA A 1 404 ? -3.621 -0.927 31.815 1.00 66.88 404 ALA A O 1
ATOM 2973 N N . GLU A 1 405 ? -4.603 -1.729 33.689 1.00 79.25 405 GLU A N 1
ATOM 2974 C CA . GLU A 1 405 ? -5.910 -1.879 33.073 1.00 79.25 405 GLU A CA 1
ATOM 2975 C C . GLU A 1 405 ? -6.442 -0.495 32.704 1.00 79.25 405 GLU A C 1
ATOM 2977 O O . GLU A 1 405 ? -6.616 0.381 33.558 1.00 79.25 405 GLU A O 1
ATOM 2982 N N . VAL A 1 406 ? -6.661 -0.286 31.404 1.00 81.00 406 VAL A N 1
ATOM 2983 C CA . VAL A 1 406 ? -7.212 0.967 30.898 1.00 81.00 406 VAL A CA 1
ATOM 2984 C C . VAL A 1 406 ? -8.643 1.066 31.417 1.00 81.00 406 VAL A C 1
ATOM 2986 O O . VAL A 1 406 ? -9.517 0.312 30.996 1.00 81.00 406 VAL A O 1
ATOM 2989 N N . THR A 1 407 ? -8.848 1.957 32.381 1.00 84.62 407 THR A N 1
ATOM 2990 C CA . THR A 1 407 ? -10.149 2.252 32.996 1.00 84.62 407 THR A CA 1
ATOM 2991 C C . THR A 1 407 ? -10.917 3.268 32.150 1.00 84.62 407 THR A C 1
ATOM 2993 O O . THR A 1 407 ? -10.293 4.133 31.523 1.00 84.62 407 THR A O 1
ATOM 2996 N N . GLY A 1 408 ? -12.248 3.189 32.136 1.00 84.56 408 GLY A N 1
ATOM 2997 C CA . GLY A 1 408 ? -13.047 3.774 31.058 1.00 84.56 408 GLY A CA 1
ATOM 2998 C C . GLY A 1 408 ? -13.139 2.828 29.854 1.00 84.56 408 GLY A C 1
ATOM 2999 O O . GLY A 1 408 ? -12.497 1.767 29.821 1.00 84.56 408 GLY A O 1
ATOM 3000 N N . PHE A 1 409 ? -13.870 3.257 28.829 1.00 92.25 409 PHE A N 1
ATOM 3001 C CA . PHE A 1 409 ? -14.195 2.484 27.630 1.00 92.25 409 PHE A CA 1
ATOM 3002 C C . PHE A 1 409 ? -15.068 1.254 27.926 1.00 92.25 409 PHE A C 1
ATOM 3004 O O . PHE A 1 409 ? -14.926 0.200 27.298 1.00 92.25 409 PHE A O 1
ATOM 3011 N N . GLU A 1 410 ? -15.979 1.364 28.896 1.00 93.69 410 GLU A N 1
ATOM 3012 C CA . GLU A 1 410 ? -16.954 0.324 29.218 1.00 93.69 410 GLU A CA 1
ATOM 3013 C C . GLU A 1 410 ? -17.845 0.006 27.999 1.00 93.69 410 GLU A C 1
ATOM 3015 O O . GLU A 1 410 ? -18.620 0.833 27.528 1.00 93.69 410 GLU A O 1
ATOM 3020 N N . GLY A 1 411 ? -17.738 -1.223 27.482 1.00 93.44 411 GLY A N 1
ATOM 3021 C CA . GLY A 1 411 ? -18.469 -1.682 26.292 1.00 93.44 411 GLY A CA 1
ATOM 3022 C C . GLY A 1 411 ? -17.691 -1.592 24.972 1.00 93.44 411 GLY A C 1
ATOM 3023 O O . GLY A 1 411 ? -18.157 -2.133 23.970 1.00 93.44 411 GLY A O 1
ATOM 3024 N N . TRP A 1 412 ? -16.496 -0.993 24.961 1.00 96.88 412 TRP A N 1
ATOM 3025 C CA . TRP A 1 412 ? -15.593 -1.035 23.807 1.00 96.88 412 TRP A CA 1
ATOM 3026 C C . TRP A 1 412 ? -14.855 -2.377 23.753 1.00 96.88 412 TRP A C 1
ATOM 3028 O O . TRP A 1 412 ? -14.380 -2.883 24.774 1.00 96.88 412 TRP A O 1
ATOM 3038 N N . THR A 1 413 ? -14.684 -2.939 22.555 1.00 95.94 413 THR A N 1
ATOM 3039 C CA . THR A 1 413 ? -13.839 -4.129 22.370 1.00 95.94 413 THR A CA 1
ATOM 3040 C C . THR A 1 413 ? -12.363 -3.750 22.220 1.00 95.94 413 THR A C 1
ATOM 3042 O O . THR A 1 413 ? -12.017 -2.704 21.672 1.00 95.94 413 THR A O 1
ATOM 3045 N N . ARG A 1 414 ? -11.480 -4.622 22.719 1.00 94.69 414 ARG A N 1
ATOM 3046 C CA . ARG A 1 414 ? -10.011 -4.523 22.610 1.00 94.69 414 ARG A CA 1
ATOM 3047 C C . ARG A 1 414 ? -9.416 -5.633 21.728 1.00 94.69 414 ARG A C 1
ATOM 3049 O O . ARG A 1 414 ? -8.203 -5.725 21.580 1.00 94.69 414 ARG A O 1
ATOM 3056 N N . ASP A 1 415 ? -10.278 -6.469 21.146 1.00 94.25 415 ASP A N 1
ATOM 3057 C CA . ASP A 1 415 ? -9.949 -7.548 20.214 1.00 94.25 415 ASP A CA 1
ATOM 3058 C C . ASP A 1 415 ? -10.529 -7.196 18.834 1.00 94.25 415 ASP A C 1
ATOM 3060 O O . ASP A 1 415 ? -11.747 -7.093 18.656 1.00 94.25 415 ASP A O 1
ATOM 3064 N N . LEU A 1 416 ? -9.642 -7.005 17.853 1.00 94.81 416 LEU A N 1
ATOM 3065 C CA . LEU A 1 416 ? -9.983 -6.660 16.471 1.00 94.81 416 LEU A CA 1
ATOM 3066 C C . LEU A 1 416 ? -10.745 -7.781 15.737 1.00 94.81 416 LEU A C 1
ATOM 3068 O O . LEU A 1 416 ? -11.570 -7.493 14.871 1.00 94.81 416 LEU A O 1
ATOM 3072 N N . ALA A 1 417 ? -10.494 -9.053 16.053 1.00 95.31 417 ALA A N 1
ATOM 3073 C CA . ALA A 1 417 ? -11.214 -10.173 15.451 1.00 95.31 417 ALA A CA 1
ATOM 3074 C C . ALA A 1 417 ? -12.639 -10.274 16.016 1.00 95.31 417 ALA A C 1
ATOM 3076 O O . ALA A 1 417 ? -13.588 -10.459 15.250 1.00 95.31 417 ALA A O 1
ATOM 3077 N N . ALA A 1 418 ? -12.803 -10.067 17.327 1.00 96.38 418 ALA A N 1
ATOM 3078 C CA . ALA A 1 418 ? -14.119 -9.935 17.951 1.00 96.38 418 ALA A CA 1
ATOM 3079 C C . ALA A 1 418 ? -14.883 -8.713 17.407 1.00 96.38 418 ALA A C 1
ATOM 3081 O O . ALA A 1 418 ? -16.068 -8.823 17.096 1.00 96.38 418 ALA A O 1
ATOM 3082 N N . ALA A 1 419 ? -14.196 -7.581 17.208 1.00 97.44 419 ALA A N 1
ATOM 3083 C CA . ALA A 1 419 ? -14.775 -6.368 16.632 1.00 97.44 419 ALA A CA 1
ATOM 3084 C C . ALA A 1 419 ? -15.344 -6.606 15.224 1.00 97.44 419 ALA A C 1
ATOM 3086 O O . ALA A 1 419 ? -16.505 -6.291 14.968 1.00 97.44 419 ALA A O 1
ATOM 3087 N N . LYS A 1 420 ? -14.559 -7.232 14.331 1.00 97.69 420 LYS A N 1
ATOM 3088 C CA . LYS A 1 420 ? -14.992 -7.598 12.969 1.00 97.69 420 LYS A CA 1
ATOM 3089 C C . LYS A 1 420 ? -16.187 -8.551 12.977 1.00 97.69 420 LYS A C 1
ATOM 3091 O O . LYS A 1 420 ? -17.146 -8.335 12.240 1.00 97.69 420 LYS A O 1
ATOM 3096 N N . ALA A 1 421 ? -16.173 -9.566 13.846 1.00 97.81 421 ALA A N 1
ATOM 3097 C CA . ALA A 1 421 ? -17.296 -10.494 13.990 1.00 97.81 421 ALA A CA 1
ATOM 3098 C C . ALA A 1 421 ? -18.584 -9.777 14.440 1.00 97.81 421 ALA A C 1
ATOM 3100 O O . ALA A 1 421 ? -19.631 -9.951 13.817 1.00 97.81 421 ALA A O 1
ATOM 3101 N N . GLN A 1 422 ? -18.494 -8.916 15.460 1.00 98.06 422 GLN A N 1
ATOM 3102 C CA . GLN A 1 422 ? -19.619 -8.118 15.953 1.00 98.06 422 GLN A CA 1
ATOM 3103 C C . GLN A 1 422 ? -20.134 -7.124 14.897 1.00 98.06 422 GLN A C 1
ATOM 3105 O O . GLN A 1 422 ? -21.340 -6.918 14.779 1.00 98.06 422 GLN A O 1
ATOM 3110 N N . ALA A 1 423 ? -19.245 -6.508 14.116 1.00 98.19 423 ALA A N 1
ATOM 3111 C CA . ALA A 1 423 ? -19.627 -5.564 13.070 1.00 98.19 423 ALA A CA 1
ATOM 3112 C C . ALA A 1 423 ? -20.331 -6.256 11.897 1.00 98.19 423 ALA A C 1
ATOM 3114 O O . ALA A 1 423 ? -21.338 -5.744 11.410 1.00 98.19 423 ALA A O 1
ATOM 3115 N N . ALA A 1 424 ? -19.868 -7.447 11.505 1.00 97.75 424 ALA A N 1
ATOM 3116 C CA . ALA A 1 424 ? -20.543 -8.275 10.511 1.00 97.75 424 ALA A CA 1
ATOM 3117 C C . ALA A 1 424 ? -21.930 -8.739 10.996 1.00 97.75 424 ALA A C 1
ATOM 3119 O O . ALA A 1 424 ? -22.894 -8.671 10.237 1.00 97.75 424 ALA A O 1
ATOM 3120 N N . GLU A 1 425 ? -22.059 -9.148 12.264 1.00 98.00 425 GLU A N 1
ATOM 3121 C CA . GLU A 1 425 ? -23.345 -9.535 12.867 1.00 98.00 425 GLU A CA 1
ATOM 3122 C C . GLU A 1 425 ? -24.333 -8.357 12.959 1.00 98.00 425 GLU A C 1
ATOM 3124 O O . GLU A 1 425 ? -25.523 -8.523 12.693 1.00 98.00 425 GLU A O 1
ATOM 3129 N N . GLN A 1 426 ? -23.851 -7.156 13.297 1.00 97.62 426 GLN A N 1
ATOM 3130 C CA . GLN A 1 426 ? -24.685 -5.954 13.448 1.00 97.62 426 GLN A CA 1
ATOM 3131 C C . GLN A 1 426 ? -24.869 -5.147 12.147 1.00 97.62 426 GLN A C 1
ATOM 3133 O O . GLN A 1 426 ? -25.575 -4.139 12.169 1.00 97.62 426 GLN A O 1
ATOM 3138 N N . ASN A 1 427 ? -24.256 -5.560 11.029 1.00 96.88 427 ASN A N 1
ATOM 3139 C CA . ASN A 1 427 ? -24.171 -4.802 9.770 1.00 96.88 427 ASN A CA 1
ATOM 3140 C C . ASN A 1 427 ? -23.635 -3.360 9.957 1.00 96.88 427 ASN A C 1
ATOM 3142 O O . ASN A 1 427 ? -24.176 -2.390 9.422 1.00 96.88 427 ASN A O 1
ATOM 3146 N N . LYS A 1 428 ? -22.569 -3.228 10.753 1.00 97.94 428 LYS A N 1
ATOM 3147 C CA . LYS A 1 428 ? -21.907 -1.968 11.133 1.00 97.94 428 LYS A CA 1
ATOM 3148 C C . LYS A 1 428 ? -20.504 -1.853 10.534 1.00 97.94 428 LYS A C 1
ATOM 3150 O O . LYS A 1 428 ? -19.951 -2.826 10.027 1.00 97.94 428 LYS A O 1
ATOM 3155 N N . GLY A 1 429 ? -19.916 -0.660 10.610 1.00 97.62 429 GLY A N 1
ATOM 3156 C CA . GLY A 1 429 ? -18.464 -0.498 10.456 1.00 97.62 429 GLY A CA 1
ATOM 3157 C C . GLY A 1 429 ? -17.704 -0.764 11.763 1.00 97.62 429 GLY A C 1
ATOM 3158 O O . GLY A 1 429 ? -18.309 -1.074 12.792 1.00 97.62 429 GLY A O 1
ATOM 3159 N N . LEU A 1 430 ? -16.386 -0.560 11.756 1.00 98.19 430 LEU A N 1
ATOM 3160 C CA . LEU A 1 430 ? -15.592 -0.377 12.979 1.00 98.19 430 LEU A CA 1
ATOM 3161 C C . LEU A 1 430 ? -15.201 1.089 13.140 1.00 98.19 430 LEU A C 1
ATOM 3163 O O . LEU A 1 430 ? -14.761 1.727 12.181 1.00 98.19 430 LEU A O 1
ATOM 3167 N N . PHE A 1 431 ? -15.293 1.573 14.374 1.00 97.44 431 PHE A N 1
ATOM 3168 C CA . PHE A 1 431 ? -14.663 2.806 14.822 1.00 97.44 431 PHE A CA 1
ATOM 3169 C C . PHE A 1 431 ? -13.428 2.407 15.630 1.00 97.44 431 PHE A C 1
ATOM 3171 O O . PHE A 1 431 ? -13.555 1.940 16.764 1.00 97.44 431 PHE A O 1
ATOM 3178 N N . VAL A 1 432 ? -12.248 2.497 15.016 1.00 97.19 432 VAL A N 1
ATOM 3179 C CA . VAL A 1 432 ? -10.993 1.989 15.582 1.00 97.19 432 VAL A CA 1
ATOM 3180 C C . VAL A 1 432 ? -10.155 3.154 16.085 1.00 97.19 432 VAL A C 1
ATOM 3182 O O . VAL A 1 432 ? -9.697 3.974 15.294 1.00 97.19 432 VAL A O 1
ATOM 3185 N N . VAL A 1 433 ? -9.932 3.209 17.395 1.00 95.56 433 VAL A N 1
ATOM 3186 C CA . VAL A 1 433 ? -9.032 4.174 18.031 1.00 95.56 433 VAL A CA 1
ATOM 3187 C C . VAL A 1 433 ? -7.744 3.453 18.409 1.00 95.56 433 VAL A C 1
ATOM 3189 O O . VAL A 1 433 ? -7.741 2.573 19.273 1.00 95.56 433 VAL A O 1
ATOM 3192 N N . PHE A 1 434 ? -6.651 3.835 17.758 1.00 94.56 434 PHE A N 1
ATOM 3193 C CA . PHE A 1 434 ? -5.299 3.427 18.112 1.00 94.56 434 PHE A CA 1
ATOM 3194 C C . PHE A 1 434 ? -4.740 4.367 19.180 1.00 94.56 434 PHE A C 1
ATOM 3196 O O . PHE A 1 434 ? -4.883 5.589 19.074 1.00 94.56 434 PHE A O 1
ATOM 3203 N N . VAL A 1 435 ? -4.120 3.793 20.211 1.00 93.06 435 VAL A N 1
ATOM 3204 C CA . VAL A 1 435 ? -3.605 4.529 21.373 1.00 93.06 435 VAL A CA 1
ATOM 3205 C C . VAL A 1 435 ? -2.255 3.952 21.799 1.00 93.06 435 VAL A C 1
ATOM 3207 O O . VAL A 1 435 ? -2.095 2.732 21.909 1.00 93.06 435 VAL A O 1
ATOM 3210 N N . ASP A 1 436 ? -1.295 4.828 22.071 1.00 89.94 436 ASP A N 1
ATOM 3211 C CA . ASP A 1 436 ? -0.032 4.460 22.711 1.00 89.94 436 ASP A CA 1
ATOM 3212 C C . ASP A 1 436 ? -0.198 4.238 24.219 1.00 89.94 436 ASP A C 1
ATOM 3214 O O . ASP A 1 436 ? -1.161 4.683 24.841 1.00 89.94 436 ASP A O 1
ATOM 3218 N N . ASP A 1 437 ? 0.792 3.610 24.848 1.00 85.62 437 ASP A N 1
ATOM 3219 C CA . ASP A 1 437 ? 0.792 3.395 26.301 1.00 85.62 437 ASP A CA 1
ATOM 3220 C C . ASP A 1 437 ? 1.078 4.674 27.123 1.00 85.62 437 ASP A C 1
ATOM 3222 O O . ASP A 1 437 ? 1.154 4.615 28.353 1.00 85.62 437 ASP A O 1
ATOM 3226 N N . ASP A 1 438 ? 1.196 5.847 26.484 1.00 85.94 438 ASP A N 1
ATOM 3227 C CA . ASP A 1 438 ? 1.271 7.120 27.203 1.00 85.94 438 ASP A CA 1
ATOM 3228 C C . ASP A 1 438 ? -0.082 7.472 27.846 1.00 85.94 438 ASP A C 1
ATOM 3230 O O . ASP A 1 438 ? -1.135 7.551 27.207 1.00 85.94 438 ASP A O 1
ATOM 3234 N N . SER A 1 439 ? -0.019 7.797 29.135 1.00 84.56 439 SER A N 1
ATOM 3235 C CA . SER A 1 439 ? -1.061 8.481 29.900 1.00 84.56 439 SER A CA 1
ATOM 3236 C C . SER A 1 439 ? -1.798 9.605 29.151 1.00 84.56 439 SER A C 1
ATOM 3238 O O . SER A 1 439 ? -3.011 9.744 29.317 1.00 84.56 439 SER A O 1
ATOM 3240 N N . LEU A 1 440 ? -1.105 10.391 28.319 1.00 85.75 440 LEU A N 1
ATOM 3241 C CA . LEU A 1 440 ? -1.664 11.482 27.525 1.00 85.75 440 LEU A CA 1
ATOM 3242 C C . LEU A 1 440 ? -2.462 10.977 26.315 1.00 85.75 440 LEU A C 1
ATOM 3244 O O . LEU A 1 440 ? -3.511 11.545 26.012 1.00 85.75 440 LEU A O 1
ATOM 3248 N N . ALA A 1 441 ? -2.007 9.913 25.650 1.00 88.06 441 ALA A N 1
ATOM 3249 C CA . ALA A 1 441 ? -2.744 9.255 24.571 1.00 88.06 441 ALA A CA 1
ATOM 3250 C C . ALA A 1 441 ? -4.057 8.663 25.112 1.00 88.06 441 ALA A C 1
ATOM 3252 O O . ALA A 1 441 ? -5.142 8.960 24.608 1.00 88.06 441 ALA A O 1
ATOM 3253 N N . ILE A 1 442 ? -3.983 7.943 26.236 1.00 88.75 442 ILE A N 1
ATOM 3254 C CA . ILE A 1 442 ? -5.152 7.391 26.937 1.00 88.75 442 ILE A CA 1
ATOM 3255 C C . ILE A 1 442 ? -6.100 8.510 27.414 1.00 88.75 442 ILE A C 1
ATOM 3257 O O . ILE A 1 442 ? -7.320 8.388 27.289 1.00 88.75 442 ILE A O 1
ATOM 3261 N N . ALA A 1 443 ? -5.569 9.629 27.921 1.00 88.19 443 ALA A N 1
ATOM 3262 C CA . ALA A 1 443 ? -6.377 10.777 28.337 1.00 88.19 443 ALA A CA 1
ATOM 3263 C C . ALA A 1 443 ? -7.074 11.490 27.162 1.00 88.19 443 ALA A C 1
ATOM 3265 O O . ALA A 1 443 ? -8.217 11.916 27.322 1.00 88.19 443 ALA A O 1
ATOM 3266 N N . LYS A 1 444 ? -6.431 11.586 25.987 1.00 88.62 444 LYS A N 1
ATOM 3267 C CA . LYS A 1 444 ? -7.063 12.062 24.742 1.00 88.62 444 LYS A CA 1
ATOM 3268 C C . LYS A 1 444 ? -8.182 11.112 24.303 1.00 88.62 444 LYS A C 1
ATOM 3270 O O . LYS A 1 444 ? -9.295 11.566 24.057 1.00 88.62 444 LYS A O 1
ATOM 3275 N N . ALA A 1 445 ? -7.911 9.804 24.259 1.00 90.81 445 ALA A N 1
ATOM 3276 C CA . ALA A 1 445 ? -8.881 8.793 23.833 1.00 90.81 445 ALA A CA 1
ATOM 3277 C C . ALA A 1 445 ? -10.162 8.816 24.688 1.00 90.81 445 ALA A C 1
ATOM 3279 O O . ALA A 1 445 ? -11.257 8.710 24.144 1.00 90.81 445 ALA A O 1
ATOM 3280 N N . ARG A 1 446 ? -10.047 9.043 26.006 1.00 91.25 446 ARG A N 1
ATOM 3281 C CA . ARG A 1 446 ? -11.194 9.132 26.933 1.00 91.25 446 ARG A CA 1
ATOM 3282 C C . ARG A 1 446 ? -12.190 10.253 26.620 1.00 91.25 446 ARG A C 1
ATOM 3284 O O . ARG A 1 446 ? -13.306 10.204 27.122 1.00 91.25 446 ARG A O 1
ATOM 3291 N N . ILE A 1 447 ? -11.835 11.245 25.799 1.00 89.19 447 ILE A N 1
ATOM 3292 C CA . ILE A 1 447 ? -12.802 12.249 25.323 1.00 89.19 447 ILE A CA 1
ATOM 3293 C C . ILE A 1 447 ? -13.896 11.564 24.489 1.00 89.19 447 ILE A C 1
ATOM 3295 O O . ILE A 1 447 ? -15.073 11.871 24.656 1.00 89.19 447 ILE A O 1
ATOM 3299 N N . LEU A 1 448 ? -13.515 10.588 23.656 1.00 91.19 448 LEU A N 1
ATOM 3300 C CA . LEU A 1 448 ? -14.417 9.828 22.781 1.00 91.19 448 LEU A CA 1
ATOM 3301 C C . LEU A 1 448 ? -15.352 8.882 23.549 1.00 91.19 448 LEU A C 1
ATOM 3303 O O . LEU A 1 448 ? -16.282 8.354 22.954 1.00 91.19 448 LEU A O 1
ATOM 3307 N N . ASP A 1 449 ? -15.112 8.669 24.844 1.00 92.44 449 ASP A N 1
ATOM 3308 C CA . ASP A 1 449 ? -15.910 7.800 25.715 1.00 92.44 449 ASP A CA 1
ATOM 3309 C C . ASP A 1 449 ? -17.109 8.530 26.360 1.00 92.44 449 ASP A C 1
ATOM 3311 O O . ASP A 1 449 ? -17.982 7.901 26.953 1.00 92.44 449 ASP A O 1
ATOM 3315 N N . ASN A 1 450 ? -17.200 9.862 26.215 1.00 92.62 450 ASN A N 1
ATOM 3316 C CA . ASN A 1 450 ? -18.393 10.628 26.595 1.00 92.62 450 ASN A CA 1
ATOM 3317 C C . ASN A 1 450 ? -19.622 10.108 25.812 1.00 92.62 450 ASN A C 1
ATOM 3319 O O . ASN A 1 450 ? -19.576 10.164 24.582 1.00 92.62 450 ASN A O 1
ATOM 3323 N N . PRO A 1 451 ? -20.729 9.689 26.464 1.00 94.62 451 PRO A N 1
ATOM 3324 C CA . PRO A 1 451 ? -21.964 9.254 25.798 1.00 94.62 451 PRO A CA 1
ATOM 3325 C C . PRO A 1 451 ? -22.481 10.199 24.706 1.00 94.62 451 PRO A C 1
ATOM 3327 O O . PRO A 1 451 ? -22.944 9.737 23.667 1.00 94.62 451 PRO A O 1
ATOM 3330 N N . GLU A 1 452 ? -22.330 11.519 24.878 1.00 91.50 452 GLU A N 1
ATOM 3331 C CA . GLU A 1 452 ? -22.730 12.521 23.872 1.00 91.50 452 GLU A CA 1
ATOM 3332 C C . GLU A 1 452 ? -21.967 12.385 22.537 1.00 91.50 452 GLU A C 1
ATOM 3334 O O . GLU A 1 452 ? -22.436 12.865 21.505 1.00 91.50 452 GLU A O 1
ATOM 3339 N N . LEU A 1 453 ? -20.794 11.741 22.555 1.00 91.69 453 LEU A N 1
ATOM 3340 C CA . LEU A 1 453 ? -19.952 11.468 21.390 1.00 91.69 453 LEU A CA 1
ATOM 3341 C C . LEU A 1 453 ? -19.974 9.981 21.001 1.00 91.69 453 LEU A C 1
ATOM 3343 O O . LEU A 1 453 ? -19.986 9.671 19.811 1.00 91.69 453 LEU A O 1
ATOM 3347 N N . SER A 1 454 ? -19.998 9.067 21.977 1.00 94.56 454 SER A N 1
ATOM 3348 C CA . SER A 1 454 ? -19.922 7.622 21.739 1.00 94.56 454 SER A CA 1
ATOM 3349 C C . SER A 1 454 ? -21.250 7.002 21.303 1.00 94.56 454 SER A C 1
ATOM 3351 O O . SER A 1 454 ? -21.226 6.135 20.432 1.00 94.56 454 SER A O 1
ATOM 3353 N N . GLU A 1 455 ? -22.409 7.448 21.808 1.00 95.75 455 GLU A N 1
ATOM 3354 C CA . GLU A 1 455 ? -23.712 6.875 21.424 1.00 95.75 455 GLU A CA 1
ATOM 3355 C C . GLU A 1 455 ? -24.049 7.073 19.928 1.00 95.75 455 GLU A C 1
ATOM 3357 O O . GLU A 1 455 ? -24.431 6.089 19.284 1.00 95.75 455 GLU A O 1
ATOM 3362 N N . PRO A 1 456 ? -23.857 8.265 19.313 1.00 95.62 456 PRO A N 1
ATOM 3363 C CA . PRO A 1 456 ? -24.072 8.446 17.875 1.00 95.62 456 PRO A CA 1
ATOM 3364 C C . PRO A 1 456 ? -23.149 7.578 17.012 1.00 95.62 456 PRO A C 1
ATOM 3366 O O . PRO A 1 456 ? -23.569 7.076 15.973 1.00 95.62 456 PRO A O 1
ATOM 3369 N N . ILE A 1 457 ? -21.902 7.360 17.445 1.00 96.19 457 ILE A N 1
ATOM 3370 C CA . ILE A 1 457 ? -20.941 6.514 16.726 1.00 96.19 457 ILE A CA 1
ATOM 3371 C C . ILE A 1 457 ? -21.307 5.030 16.903 1.00 96.19 457 ILE A C 1
ATOM 3373 O O . ILE A 1 457 ? -21.347 4.284 15.925 1.00 96.19 457 ILE A O 1
ATOM 3377 N N . ALA A 1 458 ? -21.665 4.601 18.117 1.00 97.19 458 ALA A N 1
ATOM 3378 C CA . ALA A 1 458 ? -22.078 3.230 18.430 1.00 97.19 458 ALA A CA 1
ATOM 3379 C C . ALA A 1 458 ? -23.357 2.785 17.696 1.00 97.19 458 ALA A C 1
ATOM 3381 O O . ALA A 1 458 ? -23.602 1.581 17.550 1.00 97.19 458 ALA A O 1
ATOM 3382 N N . ALA A 1 459 ? -24.175 3.727 17.213 1.00 96.69 459 ALA A N 1
ATOM 3383 C CA . ALA A 1 459 ? -25.332 3.438 16.370 1.00 96.69 459 ALA A CA 1
ATOM 3384 C C . ALA A 1 459 ? -24.936 2.835 15.005 1.00 96.69 459 ALA A C 1
ATOM 3386 O O . ALA A 1 459 ? -25.625 1.939 14.518 1.00 96.69 459 ALA A O 1
ATOM 3387 N N . GLU A 1 460 ? -23.812 3.265 14.422 1.00 97.44 460 GLU A N 1
ATOM 3388 C CA . GLU A 1 460 ? -23.351 2.879 13.073 1.00 97.44 460 GLU A CA 1
ATOM 3389 C C . GLU A 1 460 ? -22.078 2.009 13.071 1.00 97.44 460 GLU A C 1
ATOM 3391 O O . GLU A 1 460 ? -21.798 1.315 12.089 1.00 97.44 460 GLU A O 1
ATOM 3396 N N . TYR A 1 461 ? -21.319 2.014 14.170 1.00 98.06 461 TYR A N 1
ATOM 3397 C CA . TYR A 1 461 ? -19.996 1.398 14.274 1.00 98.06 461 TYR A CA 1
ATOM 3398 C C . TYR A 1 461 ? -19.837 0.555 15.547 1.00 98.06 461 TYR A C 1
ATOM 3400 O O . TYR A 1 461 ? -20.479 0.800 16.568 1.00 98.06 461 TYR A O 1
ATOM 3408 N N . VAL A 1 462 ? -18.946 -0.437 15.505 1.00 98.25 462 VAL A N 1
ATOM 3409 C CA . VAL A 1 462 ? -18.443 -1.129 16.701 1.00 98.25 462 VAL A CA 1
ATOM 3410 C C . VAL A 1 462 ? -17.236 -0.366 17.245 1.00 98.25 462 VAL A C 1
ATOM 3412 O O . VAL A 1 462 ? -16.216 -0.232 16.563 1.00 98.25 462 VAL A O 1
ATOM 3415 N N . LEU A 1 463 ? -17.362 0.143 18.474 1.00 98.00 463 LEU A N 1
ATOM 3416 C CA . LEU A 1 463 ? -16.318 0.917 19.145 1.00 98.00 463 LEU A CA 1
ATOM 3417 C C . LEU A 1 463 ? -15.160 0.001 19.571 1.00 98.00 463 LEU A C 1
ATOM 3419 O O . LEU A 1 463 ? -15.349 -0.945 20.340 1.00 98.00 463 LEU A O 1
ATOM 3423 N N . THR A 1 464 ? -13.965 0.275 19.050 1.00 97.62 464 THR A N 1
ATOM 3424 C CA . THR A 1 464 ? -12.787 -0.595 19.161 1.00 97.62 464 THR A CA 1
ATOM 3425 C C . THR A 1 464 ? -11.573 0.210 19.627 1.00 97.62 464 THR A C 1
ATOM 3427 O O . THR A 1 464 ? -11.222 1.211 19.007 1.00 97.62 464 THR A O 1
ATOM 3430 N N . LEU A 1 465 ? -10.916 -0.230 20.702 1.00 96.25 465 LEU A N 1
ATOM 3431 C CA . LEU A 1 465 ? -9.751 0.430 21.299 1.00 96.25 465 LEU A CA 1
ATOM 3432 C C . LEU A 1 465 ? -8.516 -0.476 21.188 1.00 96.25 465 LEU A C 1
ATOM 3434 O O . LEU A 1 465 ? -8.426 -1.491 21.882 1.00 96.25 465 LEU A O 1
ATOM 3438 N N . LEU A 1 466 ? -7.559 -0.110 20.334 1.00 95.19 466 LEU A N 1
ATOM 3439 C CA . LEU A 1 466 ? -6.362 -0.906 20.050 1.00 95.19 466 LEU A CA 1
ATOM 3440 C C . LEU A 1 466 ? -5.103 -0.227 20.602 1.00 95.19 466 LEU A C 1
ATOM 3442 O O . LEU A 1 466 ? -4.823 0.930 20.295 1.00 95.19 466 LEU A O 1
ATOM 3446 N N . ARG A 1 467 ? -4.313 -0.958 21.396 1.00 92.94 467 ARG A N 1
ATOM 3447 C CA . ARG A 1 467 ? -3.010 -0.482 21.891 1.00 92.94 467 ARG A CA 1
ATOM 3448 C C . ARG A 1 467 ? -1.913 -0.788 20.872 1.00 92.94 467 ARG A C 1
ATOM 3450 O O . ARG A 1 467 ? -1.841 -1.920 20.387 1.00 92.94 467 ARG A O 1
ATOM 3457 N N . LEU A 1 468 ? -1.086 0.209 20.557 1.00 90.62 468 LEU A N 1
ATOM 3458 C CA . LEU A 1 468 ? 0.050 0.080 19.631 1.00 90.62 468 LEU A CA 1
ATOM 3459 C C . LEU A 1 468 ? 1.323 -0.410 20.327 1.00 90.62 468 LEU A C 1
ATOM 3461 O O . LEU A 1 468 ? 2.092 -1.178 19.748 1.00 90.62 468 LEU A O 1
ATOM 3465 N N . ALA A 1 469 ? 1.537 0.021 21.569 1.00 82.00 469 ALA A N 1
ATOM 3466 C CA . ALA A 1 469 ? 2.685 -0.353 22.384 1.00 82.00 469 ALA A CA 1
ATOM 3467 C C . ALA A 1 469 ? 2.563 -1.777 22.970 1.00 82.00 469 ALA A C 1
ATOM 3469 O O . ALA A 1 469 ? 1.489 -2.384 22.961 1.00 82.00 469 ALA A O 1
ATOM 3470 N N . ASN A 1 470 ? 3.666 -2.265 23.554 1.00 76.81 470 ASN A N 1
ATOM 3471 C CA . ASN A 1 470 ? 3.947 -3.656 23.962 1.00 76.81 470 ASN A CA 1
ATOM 3472 C C . ASN A 1 470 ? 4.311 -4.590 22.793 1.00 76.81 470 ASN A C 1
ATOM 3474 O O . ASN A 1 470 ? 3.848 -4.430 21.665 1.00 76.81 470 ASN A O 1
ATOM 3478 N N . ASP A 1 471 ? 5.134 -5.604 23.070 1.00 82.38 471 ASP A N 1
ATOM 3479 C CA . ASP A 1 471 ? 5.544 -6.622 22.090 1.00 82.38 471 ASP A CA 1
ATOM 3480 C C . ASP A 1 471 ? 4.679 -7.893 22.179 1.00 82.38 471 ASP A C 1
ATOM 3482 O O . ASP A 1 471 ? 5.167 -9.018 22.263 1.00 82.38 471 ASP A O 1
ATOM 3486 N N . THR A 1 472 ? 3.355 -7.713 22.234 1.00 86.44 472 THR A N 1
ATOM 3487 C CA . THR A 1 472 ? 2.411 -8.839 22.181 1.00 86.44 472 THR A CA 1
ATOM 3488 C C . THR A 1 472 ? 2.027 -9.154 20.728 1.00 86.44 472 THR A C 1
ATOM 3490 O O . THR A 1 472 ? 2.068 -8.259 19.873 1.00 86.44 472 THR A O 1
ATOM 3493 N N . PRO A 1 473 ? 1.616 -10.397 20.407 1.00 88.06 473 PRO A N 1
ATOM 3494 C CA . PRO A 1 473 ? 1.119 -10.741 19.073 1.00 88.06 473 PRO A CA 1
ATOM 3495 C C . PRO A 1 473 ? -0.052 -9.855 18.619 1.00 88.06 473 PRO A C 1
ATOM 3497 O O . PRO A 1 473 ? -0.148 -9.509 17.444 1.00 88.06 473 PRO A O 1
ATOM 3500 N N . GLU A 1 474 ? -0.915 -9.456 19.553 1.00 87.44 474 GLU A N 1
ATOM 3501 C CA . GLU A 1 474 ? -2.066 -8.582 19.321 1.00 87.44 474 GLU A CA 1
ATOM 3502 C C . GLU A 1 474 ? -1.608 -7.150 19.025 1.00 87.44 474 GLU A C 1
ATOM 3504 O O . GLU A 1 474 ? -2.039 -6.563 18.036 1.00 87.44 474 GLU A O 1
ATOM 3509 N N . ALA A 1 475 ? -0.671 -6.610 19.814 1.00 87.75 475 ALA A N 1
ATOM 3510 C CA . ALA A 1 475 ? -0.080 -5.297 19.564 1.00 87.75 475 ALA A CA 1
ATOM 3511 C C . ALA A 1 475 ? 0.642 -5.244 18.205 1.00 87.75 475 ALA A C 1
ATOM 3513 O O . ALA A 1 475 ? 0.559 -4.236 17.504 1.00 87.75 475 ALA A O 1
ATOM 3514 N N . LYS A 1 476 ? 1.267 -6.348 17.763 1.00 88.44 476 LYS A N 1
ATOM 3515 C CA . LYS A 1 476 ? 1.811 -6.440 16.401 1.00 88.44 476 LYS A CA 1
ATOM 3516 C C . LYS A 1 476 ? 0.715 -6.337 15.333 1.00 88.44 476 LYS A C 1
ATOM 3518 O O . LYS A 1 476 ? 0.870 -5.551 14.406 1.00 88.44 476 LYS A O 1
ATOM 3523 N N . VAL A 1 477 ? -0.394 -7.070 15.469 1.00 88.75 477 VAL A N 1
ATOM 3524 C CA . VAL A 1 477 ? -1.538 -6.976 14.535 1.00 88.75 477 VAL A CA 1
ATOM 3525 C C . VAL A 1 477 ? -2.154 -5.568 14.543 1.00 88.75 477 VAL A C 1
ATOM 3527 O O . VAL A 1 477 ? -2.543 -5.061 13.492 1.00 88.75 477 VAL A O 1
ATOM 3530 N N . ASN A 1 478 ? -2.186 -4.900 15.699 1.00 91.31 478 ASN A N 1
ATOM 3531 C CA . ASN A 1 478 ? -2.647 -3.516 15.814 1.00 91.31 478 ASN A CA 1
ATOM 3532 C C . ASN A 1 478 ? -1.725 -2.546 15.056 1.00 91.31 478 ASN A C 1
ATOM 3534 O O . ASN A 1 478 ? -2.229 -1.694 14.328 1.00 91.31 478 ASN A O 1
ATOM 3538 N N . ARG A 1 479 ? -0.396 -2.705 15.168 1.00 89.12 479 ARG A N 1
ATOM 3539 C CA . ARG A 1 479 ? 0.595 -1.933 14.390 1.00 89.12 479 ARG A CA 1
ATOM 3540 C C . ARG A 1 479 ? 0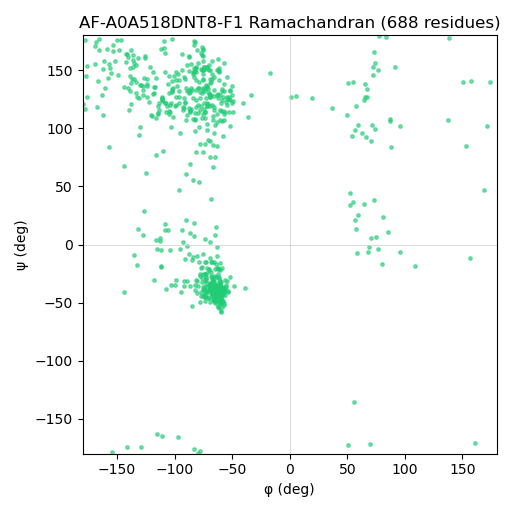.519 -2.232 12.889 1.00 89.12 479 ARG A C 1
ATOM 3542 O O . ARG A 1 479 ? 0.579 -1.306 12.089 1.00 89.12 479 ARG A O 1
ATOM 3549 N N . GLU A 1 480 ? 0.319 -3.493 12.499 1.00 87.50 480 GLU A N 1
ATOM 3550 C CA . GLU A 1 480 ? 0.104 -3.883 11.095 1.00 87.50 480 GLU A CA 1
ATOM 3551 C C . GLU A 1 480 ? -1.159 -3.210 10.510 1.00 87.50 480 GLU A C 1
ATOM 3553 O O . GLU A 1 480 ? -1.121 -2.744 9.372 1.00 87.50 480 GLU A O 1
ATOM 3558 N N . LEU A 1 481 ? -2.248 -3.068 11.284 1.00 89.50 481 LEU A N 1
ATOM 3559 C CA . LEU A 1 481 ? -3.434 -2.311 10.854 1.00 89.50 481 LEU A CA 1
ATOM 3560 C C . LEU A 1 481 ? -3.200 -0.789 10.851 1.00 89.50 481 LEU A C 1
ATOM 3562 O O . LEU A 1 481 ? -3.602 -0.129 9.899 1.00 89.50 481 LEU A O 1
ATOM 3566 N N . HIS A 1 482 ? -2.561 -0.232 11.883 1.00 91.88 482 HIS A N 1
ATOM 3567 C CA . HIS A 1 482 ? -2.263 1.205 12.004 1.00 91.88 482 HIS A CA 1
ATOM 3568 C C . HIS A 1 482 ? -1.404 1.714 10.840 1.00 91.88 482 HIS A C 1
ATOM 3570 O O . HIS A 1 482 ? -1.749 2.717 10.216 1.00 91.88 482 HIS A O 1
ATOM 3576 N N . ALA A 1 483 ? -0.382 0.946 10.454 1.00 88.19 483 ALA A N 1
ATOM 3577 C CA . ALA A 1 483 ? 0.370 1.181 9.228 1.00 88.19 483 ALA A CA 1
ATOM 3578 C C . ALA A 1 483 ? -0.508 1.014 7.971 1.00 88.19 483 ALA A C 1
ATOM 3580 O O . ALA A 1 483 ? -0.463 1.846 7.067 1.00 88.19 483 ALA A O 1
ATOM 3581 N N . ALA A 1 484 ? -1.340 -0.031 7.887 1.00 87.00 484 ALA A N 1
ATOM 3582 C CA . ALA A 1 484 ? -2.168 -0.267 6.703 1.00 87.00 484 ALA A CA 1
ATOM 3583 C C . ALA A 1 484 ? -3.149 0.880 6.391 1.00 87.00 484 ALA A C 1
ATOM 3585 O O . ALA A 1 484 ? -3.398 1.156 5.218 1.00 87.00 484 ALA A O 1
ATOM 3586 N N . VAL A 1 485 ? -3.685 1.560 7.412 1.00 88.00 485 VAL A N 1
ATOM 3587 C CA . VAL A 1 485 ? -4.649 2.668 7.250 1.00 88.00 485 VAL A CA 1
ATOM 3588 C C . VAL A 1 485 ? -4.008 4.036 6.966 1.00 88.00 485 VAL A C 1
ATOM 3590 O O . VAL A 1 485 ? -4.722 5.031 6.929 1.00 88.00 485 VAL A O 1
ATOM 3593 N N . GLY A 1 486 ? -2.692 4.102 6.747 1.00 84.00 486 GLY A N 1
ATOM 3594 C CA . GLY A 1 486 ? -2.017 5.309 6.258 1.00 84.00 486 GLY A CA 1
ATOM 3595 C C . GLY A 1 486 ? -1.144 6.032 7.285 1.00 84.00 486 GLY A C 1
ATOM 3596 O O . GLY A 1 486 ? -0.250 6.773 6.879 1.00 84.00 486 GLY A O 1
ATOM 3597 N N . PHE A 1 487 ? -1.317 5.786 8.587 1.00 85.25 487 PHE A N 1
ATOM 3598 C CA . PHE A 1 487 ? -0.515 6.461 9.610 1.00 85.25 487 PHE A CA 1
ATOM 3599 C C . PHE A 1 487 ? 0.980 6.106 9.495 1.00 85.25 487 PHE A C 1
ATOM 3601 O O . PHE A 1 487 ? 1.367 5.021 9.035 1.00 85.25 487 PHE A O 1
ATOM 3608 N N . GLU A 1 488 ? 1.819 7.057 9.898 1.00 78.12 488 GLU A N 1
ATOM 3609 C CA . GLU A 1 488 ? 3.267 6.911 10.041 1.00 78.12 488 GLU A CA 1
ATOM 3610 C C . GLU A 1 488 ? 3.630 7.088 11.519 1.00 78.12 488 GLU A C 1
ATOM 3612 O O . GLU A 1 488 ? 3.020 7.900 12.217 1.00 78.12 488 GLU A O 1
ATOM 3617 N N . ASP A 1 489 ? 4.617 6.333 12.005 1.00 71.12 489 ASP A N 1
ATOM 3618 C CA . ASP A 1 489 ? 5.192 6.553 13.335 1.00 71.12 489 ASP A CA 1
ATOM 3619 C C . ASP A 1 489 ? 6.212 7.699 13.257 1.00 71.12 489 ASP A C 1
ATOM 3621 O O . ASP A 1 489 ? 7.419 7.489 13.140 1.00 71.12 489 ASP A O 1
ATOM 3625 N N . ASP A 1 490 ? 5.704 8.934 13.261 1.00 72.56 490 ASP A N 1
ATOM 3626 C CA . ASP A 1 490 ? 6.521 10.152 13.317 1.00 72.56 490 ASP A CA 1
ATOM 3627 C C . ASP A 1 490 ? 6.862 10.579 14.762 1.00 72.56 490 ASP A C 1
ATOM 3629 O O . ASP A 1 490 ? 7.382 11.672 15.002 1.00 72.56 490 ASP A O 1
ATOM 3633 N N . GLY A 1 491 ? 6.576 9.713 15.744 1.00 71.94 491 GLY A N 1
ATOM 3634 C CA . GLY A 1 491 ? 6.807 9.953 17.166 1.00 71.94 491 GLY A CA 1
ATOM 3635 C C . GLY A 1 491 ? 5.817 10.913 17.844 1.00 71.94 491 GLY A C 1
ATOM 3636 O O . GLY A 1 491 ? 6.015 11.254 19.017 1.00 71.94 491 GLY A O 1
ATOM 3637 N N . ARG A 1 492 ? 4.746 11.375 17.173 1.00 70.56 492 ARG A N 1
ATOM 3638 C CA . ARG A 1 492 ? 3.697 12.184 17.824 1.00 70.56 492 ARG A CA 1
ATOM 3639 C C . ARG A 1 492 ? 2.840 11.345 18.771 1.00 70.56 492 ARG A C 1
ATOM 3641 O O . ARG A 1 492 ? 1.882 10.707 18.351 1.00 70.56 492 ARG A O 1
ATOM 3648 N N . VAL A 1 493 ? 3.089 11.488 20.075 1.00 61.31 493 VAL A N 1
ATOM 3649 C CA . VAL A 1 493 ? 2.237 10.950 21.156 1.00 61.31 493 VAL A CA 1
ATOM 3650 C C . VAL A 1 493 ? 0.772 11.370 20.959 1.00 61.31 493 VAL A C 1
ATOM 3652 O O . VAL A 1 493 ? 0.371 12.511 21.242 1.00 61.31 493 VAL A O 1
ATOM 3655 N N . GLY A 1 494 ? -0.046 10.444 20.466 1.00 83.12 494 GLY A N 1
ATOM 3656 C CA . GLY A 1 494 ? -1.299 10.763 19.789 1.00 83.12 494 GLY A CA 1
ATOM 3657 C C . GLY A 1 494 ? -2.441 9.808 20.107 1.00 83.12 494 GLY A C 1
ATOM 3658 O O . GLY A 1 494 ? -2.350 8.942 20.969 1.00 83.12 494 GLY A O 1
ATOM 3659 N N . ILE A 1 495 ? -3.547 10.020 19.405 1.00 90.50 495 ILE A N 1
ATOM 3660 C CA . ILE A 1 495 ? -4.520 8.971 19.111 1.00 90.50 495 ILE A CA 1
ATOM 3661 C C . ILE A 1 495 ? -4.710 8.998 17.600 1.00 90.50 495 ILE A C 1
ATOM 3663 O O . ILE A 1 495 ? -4.696 10.077 17.006 1.00 90.50 495 ILE A O 1
ATOM 3667 N N . SER A 1 496 ? -4.881 7.839 16.983 1.00 92.56 496 SER A N 1
ATOM 3668 C CA . SER A 1 496 ? -5.164 7.747 15.551 1.00 92.56 496 SER A CA 1
ATOM 3669 C C . SER A 1 496 ? -6.517 7.068 15.386 1.00 92.56 496 SER A C 1
ATOM 3671 O O . SER A 1 496 ? -6.757 6.029 15.999 1.00 92.56 496 SER A O 1
ATOM 3673 N N . ILE A 1 497 ? -7.424 7.648 14.604 1.00 94.44 497 ILE A N 1
ATOM 3674 C CA . ILE A 1 497 ? -8.779 7.118 14.420 1.00 94.44 497 ILE A CA 1
ATOM 3675 C C . ILE A 1 497 ? -8.902 6.603 12.990 1.00 94.44 497 ILE A C 1
ATOM 3677 O O . ILE A 1 497 ? -8.696 7.363 12.047 1.00 94.44 497 ILE A O 1
ATOM 3681 N N . ALA A 1 498 ? -9.270 5.334 12.820 1.00 95.75 498 ALA A N 1
ATOM 3682 C CA . ALA A 1 498 ? -9.619 4.761 11.526 1.00 95.75 498 ALA A CA 1
ATOM 3683 C C . ALA A 1 498 ? -11.071 4.289 11.501 1.00 95.75 498 ALA A C 1
ATOM 3685 O O . ALA A 1 498 ? -11.555 3.612 12.413 1.00 95.75 498 ALA A O 1
ATOM 3686 N N . ILE A 1 499 ? -11.747 4.624 10.409 1.00 97.06 499 ILE A N 1
ATOM 3687 C CA . ILE A 1 499 ? -13.121 4.238 10.126 1.00 97.06 499 ILE A CA 1
ATOM 3688 C C . ILE A 1 499 ? -13.081 3.195 9.019 1.00 97.06 499 ILE A C 1
ATOM 3690 O O . ILE A 1 499 ? -12.530 3.429 7.938 1.00 97.06 499 ILE A O 1
ATOM 3694 N N . THR A 1 500 ? -13.627 2.022 9.314 1.00 97.75 500 THR A N 1
ATOM 3695 C CA . THR A 1 500 ? -13.518 0.845 8.447 1.00 97.75 500 THR A CA 1
ATOM 3696 C C . THR A 1 500 ? -14.864 0.132 8.332 1.00 97.75 500 THR A C 1
ATOM 3698 O O . THR A 1 500 ? -15.771 0.363 9.135 1.00 97.75 500 THR A O 1
ATOM 3701 N N . ASP A 1 501 ? -15.020 -0.735 7.337 1.00 97.56 501 ASP A N 1
ATOM 3702 C CA . ASP A 1 501 ? -16.158 -1.660 7.272 1.00 97.56 501 ASP A CA 1
ATOM 3703 C C . ASP A 1 501 ? -15.988 -2.876 8.207 1.00 97.56 501 ASP A C 1
ATOM 3705 O O . ASP A 1 501 ? -15.008 -2.995 8.941 1.00 97.56 501 ASP A O 1
ATOM 3709 N N . ALA A 1 502 ? -16.952 -3.801 8.184 1.00 97.56 502 ALA A N 1
ATOM 3710 C CA . ALA A 1 502 ? -16.921 -5.020 8.993 1.00 97.56 502 ALA A CA 1
ATOM 3711 C C . ALA A 1 502 ? -15.719 -5.947 8.701 1.00 97.56 502 ALA A C 1
ATOM 3713 O O . ALA A 1 502 ? -15.345 -6.745 9.561 1.00 97.56 502 ALA A O 1
ATOM 3714 N N . GLU A 1 503 ? -15.082 -5.846 7.527 1.00 96.38 503 GLU A N 1
ATOM 3715 C CA . GLU A 1 503 ? -13.854 -6.591 7.214 1.00 96.38 503 GLU A CA 1
ATOM 3716 C C . GLU A 1 503 ? -12.594 -5.880 7.731 1.00 96.38 503 GLU A C 1
ATOM 3718 O O . GLU A 1 503 ? -11.510 -6.472 7.780 1.00 96.38 503 GLU A O 1
ATOM 3723 N N . GLY A 1 504 ? -12.719 -4.628 8.179 1.00 95.81 504 GLY A N 1
ATOM 3724 C CA . GLY A 1 504 ? -11.625 -3.768 8.611 1.00 95.81 504 GLY A CA 1
ATOM 3725 C C . GLY A 1 504 ? -10.876 -3.093 7.463 1.00 95.81 504 GLY A C 1
ATOM 3726 O O . GLY A 1 504 ? -9.706 -2.758 7.643 1.00 95.81 504 GLY A O 1
ATOM 3727 N N . LYS A 1 505 ? -11.502 -2.919 6.291 1.00 96.00 505 LYS A N 1
ATOM 3728 C CA . LYS A 1 505 ? -10.939 -2.127 5.187 1.00 96.00 505 LYS A CA 1
ATOM 3729 C C . LYS A 1 505 ? -11.268 -0.639 5.413 1.00 96.00 505 LYS A C 1
ATOM 3731 O O . LYS A 1 505 ? -12.440 -0.315 5.626 1.00 96.00 505 LYS A O 1
ATOM 3736 N N . PRO A 1 506 ? -10.276 0.274 5.413 1.00 97.00 506 PRO A N 1
ATOM 3737 C CA . PRO A 1 506 ? -10.486 1.675 5.770 1.00 97.00 506 PRO A CA 1
ATOM 3738 C C . PRO A 1 506 ? -11.175 2.474 4.669 1.00 97.00 506 PRO A C 1
ATOM 3740 O O . PRO A 1 506 ? -10.953 2.242 3.480 1.00 97.00 506 PRO A O 1
ATOM 3743 N N . PHE A 1 507 ? -11.986 3.448 5.074 1.00 96.94 507 PHE A N 1
ATOM 3744 C CA . PHE A 1 507 ? -12.549 4.449 4.167 1.00 96.94 507 PHE A CA 1
ATOM 3745 C C . PHE A 1 507 ? -12.481 5.887 4.692 1.00 96.94 507 PHE A C 1
ATOM 3747 O O . PHE A 1 507 ? -12.716 6.810 3.920 1.00 96.94 507 PHE A O 1
ATOM 3754 N N . ALA A 1 508 ? -12.114 6.099 5.958 1.00 95.88 508 ALA A N 1
ATOM 3755 C CA . ALA A 1 508 ? -11.714 7.409 6.468 1.00 95.88 508 ALA A CA 1
ATOM 3756 C C . ALA A 1 508 ? -10.731 7.272 7.642 1.00 95.88 508 ALA A C 1
ATOM 3758 O O . ALA A 1 508 ? -10.705 6.247 8.325 1.00 95.88 508 ALA A O 1
ATOM 3759 N N . VAL A 1 509 ? -9.955 8.326 7.891 1.00 94.50 509 VAL A N 1
ATOM 3760 C CA . VAL A 1 509 ? -9.052 8.474 9.043 1.00 94.50 509 VAL A CA 1
ATOM 3761 C C . VAL A 1 509 ? -9.183 9.871 9.655 1.00 94.50 509 VAL A C 1
ATOM 3763 O O . VAL A 1 509 ? -9.619 10.803 8.979 1.00 94.50 509 VAL A O 1
ATOM 3766 N N . ALA A 1 510 ? -8.830 10.016 10.935 1.00 90.31 510 ALA A N 1
ATOM 3767 C CA . ALA A 1 510 ? -8.767 11.298 11.637 1.00 90.31 510 ALA A CA 1
ATOM 3768 C C . ALA A 1 510 ? -7.685 11.306 12.739 1.00 90.31 510 ALA A C 1
ATOM 3770 O O . ALA A 1 510 ? -7.458 10.299 13.411 1.00 90.31 510 ALA A O 1
ATOM 3771 N N . GLU A 1 511 ? -7.051 12.465 12.940 1.00 81.31 511 GLU A N 1
ATOM 3772 C CA . GLU A 1 511 ? -5.995 12.702 13.950 1.00 81.31 511 GLU A CA 1
ATOM 3773 C C . GLU A 1 511 ? -6.431 13.647 15.089 1.00 81.31 511 GLU A C 1
ATOM 3775 O O . GLU A 1 511 ? -5.802 13.713 16.146 1.00 81.31 511 GLU A O 1
ATOM 3780 N N . SER A 1 512 ? -7.493 14.422 14.863 1.00 76.69 512 SER A N 1
ATOM 3781 C CA . SER A 1 512 ? -8.014 15.450 15.770 1.00 76.69 512 SER A CA 1
ATOM 3782 C C . SER A 1 512 ? -9.416 15.074 16.273 1.00 76.69 512 SER A C 1
ATOM 3784 O O . SER A 1 512 ? -9.821 13.917 16.176 1.00 76.69 512 SER A O 1
ATOM 3786 N N . TYR A 1 513 ? -10.173 16.034 16.813 1.00 69.75 513 TYR A N 1
ATOM 3787 C CA . TYR A 1 513 ? -11.620 15.900 16.988 1.00 69.75 513 TYR A CA 1
ATOM 3788 C C . TYR A 1 513 ? -12.366 17.149 16.508 1.00 69.75 513 TYR A C 1
ATOM 3790 O O . TYR A 1 513 ? -12.037 18.271 16.890 1.00 69.75 513 TYR A O 1
ATOM 3798 N N . GLU A 1 514 ? -13.389 16.935 15.681 1.00 72.69 514 GLU A N 1
ATOM 3799 C CA . GLU A 1 514 ? -14.393 17.939 15.313 1.00 72.69 514 GLU A CA 1
ATOM 3800 C C . GLU A 1 514 ? -15.754 17.560 15.932 1.00 72.69 514 GLU A C 1
ATOM 3802 O O . GLU A 1 514 ? -15.840 16.717 16.827 1.00 72.69 514 GLU A O 1
ATOM 3807 N N . SER A 1 515 ? -16.851 18.160 15.466 1.00 84.50 515 SER A N 1
ATOM 3808 C CA . SER A 1 515 ? -18.199 17.708 15.821 1.00 84.50 515 SER A CA 1
ATOM 3809 C C . SER A 1 515 ? -18.519 16.342 15.199 1.00 84.50 515 SER A C 1
ATOM 3811 O O . SER A 1 515 ? -18.465 16.195 13.975 1.00 84.50 515 SER A O 1
ATOM 3813 N N . VAL A 1 516 ? -18.971 15.391 16.023 1.00 83.62 516 VAL A N 1
ATOM 3814 C CA . VAL A 1 516 ? -19.328 14.013 15.619 1.00 83.62 516 VAL A CA 1
ATOM 3815 C C . VAL A 1 516 ? -20.357 13.958 14.476 1.00 83.62 516 VAL A C 1
ATOM 3817 O O . VAL A 1 516 ? -20.281 13.072 13.632 1.00 83.62 516 VAL A O 1
ATOM 3820 N N . GLU A 1 517 ? -21.273 14.924 14.373 1.00 87.44 517 GLU A N 1
ATOM 3821 C CA . GLU A 1 517 ? -22.237 15.000 13.262 1.00 87.44 517 GLU A CA 1
ATOM 3822 C C . GLU A 1 517 ? -21.566 15.261 11.898 1.00 87.44 517 GLU A C 1
ATOM 3824 O O . GLU A 1 517 ? -21.871 14.584 10.911 1.00 87.44 517 GLU A O 1
ATOM 3829 N N . ALA A 1 518 ? -20.615 16.202 11.838 1.00 89.56 518 ALA A N 1
ATOM 3830 C CA . ALA A 1 518 ? -19.848 16.496 10.624 1.00 89.56 518 ALA A CA 1
ATOM 3831 C C . ALA A 1 518 ? -18.962 15.306 10.224 1.00 89.56 518 ALA A C 1
ATOM 3833 O O . ALA A 1 518 ? -18.888 14.948 9.048 1.00 89.56 518 ALA A O 1
ATOM 3834 N N . TRP A 1 519 ? -18.365 14.647 11.218 1.00 89.88 519 TRP A N 1
ATOM 3835 C CA . TRP A 1 519 ? -17.600 13.415 11.063 1.00 89.88 519 TRP A CA 1
ATOM 3836 C C . TRP A 1 519 ? -18.418 12.265 10.479 1.00 89.88 519 TRP A C 1
ATOM 3838 O O . TRP A 1 519 ? -18.080 11.787 9.401 1.00 89.88 519 TRP A O 1
ATOM 3848 N N . LEU A 1 520 ? -19.521 11.865 11.120 1.00 91.69 520 LEU A N 1
ATOM 3849 C CA . LEU A 1 520 ? -20.388 10.792 10.620 1.00 91.69 520 LEU A CA 1
ATOM 3850 C C . LEU A 1 520 ? -20.886 11.099 9.198 1.00 91.69 520 LEU A C 1
ATOM 3852 O O . LEU A 1 520 ? -20.887 10.220 8.340 1.00 91.69 520 LEU A O 1
ATOM 3856 N N . THR A 1 521 ? -21.222 12.360 8.910 1.00 93.44 521 THR A N 1
ATOM 3857 C CA . THR A 1 521 ? -21.607 12.808 7.561 1.00 93.44 521 THR A CA 1
ATOM 3858 C C . THR A 1 521 ? -20.465 12.653 6.545 1.00 93.44 521 THR A C 1
ATOM 3860 O O . THR A 1 521 ? -20.684 12.140 5.447 1.00 93.44 521 THR A O 1
ATOM 3863 N N . SER A 1 522 ? -19.241 13.049 6.907 1.00 93.25 522 SER A N 1
ATOM 3864 C CA . SER A 1 522 ? -18.047 12.912 6.063 1.00 93.25 522 SER A CA 1
ATOM 3865 C C . SER A 1 522 ? -17.687 11.442 5.812 1.00 93.25 522 SER A C 1
ATOM 3867 O O . SER A 1 522 ? -17.453 11.040 4.673 1.00 93.25 522 SER A O 1
ATOM 3869 N N . TRP A 1 523 ? -17.722 10.611 6.856 1.00 94.44 523 TRP A N 1
ATOM 3870 C CA . TRP A 1 523 ? -17.370 9.192 6.793 1.00 94.44 523 TRP A CA 1
ATOM 3871 C C . TRP A 1 523 ? -18.391 8.365 6.006 1.00 94.44 523 TRP A C 1
ATOM 3873 O O . TRP A 1 523 ? -17.982 7.526 5.205 1.00 94.44 523 TRP A O 1
ATOM 3883 N N . ARG A 1 524 ? -19.699 8.639 6.147 1.00 95.25 524 ARG A N 1
ATOM 3884 C CA . ARG A 1 524 ? -20.730 8.046 5.273 1.00 95.25 524 ARG A CA 1
ATOM 3885 C C . ARG A 1 524 ? -20.456 8.380 3.809 1.00 95.25 524 ARG A C 1
ATOM 3887 O O . ARG A 1 524 ? -20.386 7.467 2.998 1.00 95.25 524 ARG A O 1
ATOM 3894 N N . LYS A 1 525 ? -20.194 9.652 3.483 1.00 96.00 525 LYS A N 1
ATOM 3895 C CA . LYS A 1 525 ? -19.870 10.074 2.111 1.00 96.00 525 LYS A CA 1
ATOM 3896 C C . LYS A 1 525 ? -18.594 9.411 1.573 1.00 96.00 525 LYS A C 1
ATOM 3898 O O . LYS A 1 525 ? -18.548 9.030 0.407 1.00 96.00 525 LYS A O 1
ATOM 3903 N N . ALA A 1 526 ? -17.559 9.264 2.401 1.00 95.75 526 ALA A N 1
ATOM 3904 C CA . ALA A 1 526 ? -16.317 8.596 2.011 1.00 95.75 526 ALA A CA 1
ATOM 3905 C C . ALA A 1 526 ? -16.533 7.097 1.728 1.00 95.75 526 ALA A C 1
ATOM 3907 O O . ALA A 1 526 ? -15.996 6.574 0.750 1.00 95.75 526 ALA A O 1
ATOM 3908 N N . ARG A 1 527 ? -17.382 6.431 2.527 1.00 96.75 527 ARG A N 1
ATOM 3909 C CA . ARG A 1 527 ? -17.830 5.055 2.283 1.00 96.75 527 ARG A CA 1
ATOM 3910 C C . ARG A 1 527 ? -18.677 4.933 1.020 1.00 96.75 527 ARG A C 1
ATOM 3912 O O . ARG A 1 527 ? -18.403 4.059 0.211 1.00 96.75 527 ARG A O 1
ATOM 3919 N N . GLU A 1 528 ? -19.678 5.792 0.841 1.00 96.94 528 GLU A N 1
ATOM 3920 C CA . GLU A 1 528 ? -20.540 5.814 -0.349 1.00 96.94 528 GLU A CA 1
ATOM 3921 C C . GLU A 1 528 ? -19.709 5.964 -1.628 1.00 96.94 528 GLU A C 1
ATOM 3923 O O . GLU A 1 528 ? -19.924 5.231 -2.590 1.00 96.94 528 GLU A O 1
ATOM 3928 N N . GLU A 1 529 ? -18.716 6.858 -1.624 1.00 97.44 529 GLU A N 1
ATOM 3929 C CA . GLU A 1 529 ? -17.820 7.059 -2.764 1.00 97.44 529 GLU A CA 1
ATOM 3930 C C . GLU A 1 529 ? -16.918 5.845 -3.023 1.00 97.44 529 GLU A C 1
ATOM 3932 O O . GLU A 1 529 ? -16.767 5.436 -4.176 1.00 97.44 529 GLU A O 1
ATOM 3937 N N . ARG A 1 530 ? -16.365 5.225 -1.969 1.00 97.75 530 ARG A N 1
ATOM 3938 C CA . ARG A 1 530 ? -15.607 3.971 -2.088 1.00 97.75 530 ARG A CA 1
ATOM 3939 C C . ARG A 1 530 ? -16.467 2.864 -2.683 1.00 97.75 530 ARG A C 1
ATOM 3941 O O . ARG A 1 530 ? -16.103 2.273 -3.695 1.00 97.75 530 ARG A O 1
ATOM 3948 N N . ASP A 1 531 ? -17.595 2.580 -2.038 1.00 97.44 531 ASP A N 1
ATOM 3949 C CA . ASP A 1 531 ? -18.472 1.464 -2.373 1.00 97.44 531 ASP A CA 1
ATOM 3950 C C . ASP A 1 531 ? -19.011 1.651 -3.813 1.00 97.44 531 ASP A C 1
ATOM 3952 O O . ASP A 1 531 ? -19.086 0.681 -4.567 1.00 97.44 531 ASP A O 1
ATOM 3956 N N . ARG A 1 532 ? -19.236 2.904 -4.257 1.00 97.88 532 ARG A N 1
ATOM 3957 C CA . ARG A 1 532 ? -19.547 3.279 -5.652 1.00 97.88 532 ARG A CA 1
ATOM 3958 C C . ARG A 1 532 ? -18.424 2.945 -6.641 1.00 97.88 532 ARG A C 1
ATOM 3960 O O . ARG A 1 532 ? -18.695 2.292 -7.649 1.00 97.88 532 ARG A O 1
ATOM 3967 N N . VAL A 1 533 ? -17.186 3.400 -6.410 1.00 97.81 533 VAL A N 1
ATOM 3968 C CA . VAL A 1 533 ? -16.091 3.166 -7.379 1.00 97.81 533 VAL A CA 1
ATOM 3969 C C . VAL A 1 533 ? -15.592 1.719 -7.368 1.00 97.81 533 VAL A C 1
ATOM 3971 O O . VAL A 1 533 ? -15.132 1.237 -8.397 1.00 97.81 533 VAL A O 1
ATOM 3974 N N . PHE A 1 534 ? -15.749 0.994 -6.255 1.00 97.50 534 PHE A N 1
ATOM 3975 C CA . PHE A 1 534 ? -15.453 -0.440 -6.176 1.00 97.50 534 PHE A CA 1
ATOM 3976 C C . PHE A 1 534 ? -16.521 -1.271 -6.907 1.00 97.50 534 PHE A C 1
ATOM 3978 O O . PHE A 1 534 ? -16.162 -2.116 -7.724 1.00 97.50 534 PHE A O 1
ATOM 3985 N N . ALA A 1 535 ? -17.817 -0.987 -6.711 1.00 97.38 535 ALA A N 1
ATOM 3986 C CA . ALA A 1 535 ? -18.893 -1.670 -7.438 1.00 97.38 535 ALA A CA 1
ATOM 3987 C C . ALA A 1 535 ? -18.769 -1.496 -8.964 1.00 97.38 535 ALA A C 1
ATOM 3989 O O . ALA A 1 535 ? -18.952 -2.456 -9.709 1.00 97.38 535 ALA A O 1
ATOM 3990 N N . ALA A 1 536 ? -18.356 -0.313 -9.434 1.00 97.50 536 ALA A N 1
ATOM 3991 C CA . ALA A 1 536 ? -18.081 -0.078 -10.853 1.00 97.50 536 ALA A CA 1
ATOM 3992 C C . ALA A 1 536 ? -16.971 -0.992 -11.420 1.00 97.50 536 ALA A C 1
ATOM 3994 O O . ALA A 1 536 ? -17.036 -1.378 -12.587 1.00 97.50 536 ALA A O 1
ATOM 3995 N N . VAL A 1 537 ? -15.972 -1.382 -10.615 1.00 97.62 537 VAL A N 1
ATOM 3996 C CA . VAL A 1 537 ? -14.948 -2.357 -11.037 1.00 97.62 537 VAL A CA 1
ATOM 3997 C C . VAL A 1 537 ? -15.521 -3.769 -11.124 1.00 97.62 537 VAL A C 1
ATOM 3999 O O . VAL A 1 537 ? -15.146 -4.521 -12.024 1.00 97.62 537 VAL A O 1
ATOM 4002 N N . ASP A 1 538 ? -16.434 -4.145 -10.232 1.00 96.75 538 ASP A N 1
ATOM 4003 C CA . ASP A 1 538 ? -17.033 -5.481 -10.237 1.00 96.75 538 ASP A CA 1
ATOM 4004 C C . ASP A 1 538 ? -18.062 -5.640 -11.377 1.00 96.75 538 ASP A C 1
ATOM 4006 O O . ASP A 1 538 ? -18.056 -6.672 -12.052 1.00 96.75 538 ASP A O 1
ATOM 4010 N N . GLU A 1 539 ? -18.862 -4.605 -11.668 1.00 97.69 539 GLU A N 1
ATOM 4011 C CA . GLU A 1 539 ? -19.953 -4.625 -12.662 1.00 97.69 539 GLU A CA 1
ATOM 4012 C C . GLU A 1 539 ? -19.525 -4.445 -14.133 1.00 97.69 539 GLU A C 1
ATOM 4014 O O . GLU A 1 539 ? -20.184 -4.987 -15.022 1.00 97.69 539 GLU A O 1
ATOM 4019 N N . LEU A 1 540 ? -18.457 -3.689 -14.421 1.00 97.56 540 LEU A N 1
ATOM 4020 C CA . LEU A 1 540 ? -18.066 -3.346 -15.801 1.00 97.56 540 LEU A CA 1
ATOM 4021 C C . LEU A 1 540 ? -17.142 -4.393 -16.450 1.00 97.56 540 LEU A C 1
ATOM 4023 O O . LEU A 1 540 ? -16.507 -5.198 -15.767 1.00 97.56 540 LEU A O 1
ATOM 4027 N N . GLU A 1 541 ? -17.024 -4.363 -17.783 1.00 97.06 541 GLU A N 1
ATOM 4028 C CA . GLU A 1 541 ? -16.166 -5.260 -18.578 1.00 97.06 541 GLU A CA 1
ATOM 4029 C C . GLU A 1 541 ? -15.201 -4.485 -19.503 1.00 97.06 541 GLU A C 1
ATOM 4031 O O . GLU A 1 541 ? -15.378 -3.297 -19.778 1.00 97.06 541 GLU A O 1
ATOM 4036 N N . GLY A 1 542 ? -14.150 -5.155 -19.992 1.00 95.69 542 GLY A N 1
ATOM 4037 C CA . GLY A 1 542 ? -13.226 -4.602 -20.990 1.00 95.69 542 GLY A CA 1
ATOM 4038 C C . GLY A 1 542 ? -12.571 -3.273 -20.582 1.00 95.69 542 GLY A C 1
ATOM 4039 O O . GLY A 1 542 ? -12.098 -3.116 -19.459 1.00 95.69 542 GLY A O 1
ATOM 4040 N N . ALA A 1 543 ? -12.528 -2.312 -21.508 1.00 94.50 543 ALA A N 1
ATOM 4041 C CA . ALA A 1 543 ? -11.915 -1.000 -21.274 1.00 94.50 543 ALA A CA 1
ATOM 4042 C C . ALA A 1 543 ? -12.667 -0.153 -20.226 1.00 94.50 543 ALA A C 1
ATOM 4044 O O . ALA A 1 543 ? -12.040 0.605 -19.489 1.00 94.50 543 ALA A O 1
ATOM 4045 N N . GLU A 1 544 ? -13.989 -0.314 -20.103 1.00 96.25 544 GLU A N 1
ATOM 4046 C CA . GLU A 1 544 ? -14.792 0.370 -19.077 1.00 96.25 544 GLU A CA 1
ATOM 4047 C C . GLU A 1 544 ? -14.382 -0.103 -17.670 1.00 96.25 544 GLU A C 1
ATOM 4049 O O . GLU A 1 544 ? -14.217 0.708 -16.760 1.00 96.25 544 GLU A O 1
ATOM 4054 N N . LYS A 1 545 ? -14.082 -1.403 -17.521 1.00 97.44 545 LYS A N 1
ATOM 4055 C CA . LYS A 1 545 ? -13.535 -1.990 -16.286 1.00 97.44 545 LYS A CA 1
ATOM 4056 C C . LYS A 1 545 ? -12.166 -1.413 -15.911 1.00 97.44 545 LYS A C 1
ATOM 4058 O O . LYS A 1 545 ? -11.907 -1.170 -14.736 1.00 97.44 545 LYS A O 1
ATOM 4063 N N . LEU A 1 546 ? -11.300 -1.151 -16.894 1.00 97.00 546 LEU A N 1
ATOM 4064 C CA . LEU A 1 546 ? -9.996 -0.514 -16.661 1.00 97.00 546 LEU A CA 1
ATOM 4065 C C . LEU A 1 546 ? -10.129 0.961 -16.236 1.00 97.00 546 LEU A C 1
ATOM 4067 O O . LEU A 1 546 ? -9.405 1.415 -15.351 1.00 97.00 546 LEU A O 1
ATOM 4071 N N . SER A 1 547 ? -11.104 1.681 -16.798 1.00 96.06 547 SER A N 1
ATOM 4072 C CA . SER A 1 547 ? -11.462 3.048 -16.389 1.00 96.06 547 SER A CA 1
ATOM 4073 C C . SER A 1 547 ? -11.985 3.109 -14.941 1.00 96.06 547 SER A C 1
ATOM 4075 O O . SER A 1 547 ? -11.598 3.980 -14.153 1.00 96.06 547 SER A O 1
ATOM 4077 N N . ALA A 1 548 ? -12.790 2.120 -14.535 1.00 97.38 548 ALA A N 1
ATOM 4078 C CA . ALA A 1 548 ? -13.212 1.963 -13.144 1.00 97.38 548 ALA A CA 1
ATOM 4079 C C . ALA A 1 548 ? -12.041 1.608 -12.208 1.00 97.38 548 ALA A C 1
ATOM 4081 O O . ALA A 1 548 ? -11.933 2.187 -11.129 1.00 97.38 548 ALA A O 1
ATOM 4082 N N . ILE A 1 549 ? -11.121 0.728 -12.632 1.00 97.75 549 ILE A N 1
ATOM 4083 C CA . ILE A 1 549 ? -9.902 0.388 -11.872 1.00 97.75 549 ILE A CA 1
ATOM 4084 C C . ILE A 1 549 ? -9.045 1.629 -11.631 1.00 97.75 549 ILE A C 1
ATOM 4086 O O . ILE A 1 549 ? -8.564 1.832 -10.517 1.00 97.75 549 ILE A O 1
ATOM 4090 N N . LEU A 1 550 ? -8.880 2.480 -12.647 1.00 96.44 550 LEU A N 1
ATOM 4091 C CA . LEU A 1 550 ? -8.198 3.759 -12.490 1.00 96.44 550 LEU A CA 1
ATOM 4092 C C . LEU A 1 550 ? -8.915 4.631 -11.450 1.00 96.44 550 LEU A C 1
ATOM 4094 O O . LEU A 1 550 ? -8.280 5.088 -10.506 1.00 96.44 550 LEU A O 1
ATOM 4098 N N . SER A 1 551 ? -10.233 4.797 -11.568 1.00 96.50 551 SER A N 1
ATOM 4099 C CA . SER A 1 551 ? -11.033 5.590 -10.621 1.00 96.50 551 SER A CA 1
ATOM 4100 C C . SER A 1 551 ? -10.904 5.088 -9.173 1.00 96.50 551 SER A C 1
ATOM 4102 O O . SER A 1 551 ? -10.747 5.886 -8.249 1.00 96.50 551 SER A O 1
ATOM 4104 N N . ALA A 1 552 ? -10.899 3.767 -8.970 1.00 97.69 552 ALA A N 1
ATOM 4105 C CA . ALA A 1 552 ? -10.731 3.153 -7.658 1.00 97.69 552 ALA A CA 1
ATOM 4106 C C . ALA A 1 552 ? -9.289 3.274 -7.121 1.00 97.69 552 ALA A C 1
ATOM 4108 O O . ALA A 1 552 ? -9.111 3.607 -5.952 1.00 97.69 552 ALA A O 1
ATOM 4109 N N . ASN A 1 553 ? -8.259 3.096 -7.960 1.00 96.75 553 ASN A N 1
ATOM 4110 C CA . ASN A 1 553 ? -6.858 3.348 -7.588 1.00 96.75 553 ASN A CA 1
ATOM 4111 C C . ASN A 1 553 ? -6.627 4.818 -7.193 1.00 96.75 553 ASN A C 1
ATOM 4113 O O . ASN A 1 553 ? -5.985 5.082 -6.178 1.00 96.75 553 ASN A O 1
ATOM 4117 N N . LEU A 1 554 ? -7.182 5.772 -7.952 1.00 94.75 554 LEU A N 1
ATOM 4118 C CA . LEU A 1 554 ? -7.103 7.202 -7.634 1.00 94.75 554 LEU A CA 1
ATOM 4119 C C . LEU A 1 554 ? -7.826 7.522 -6.318 1.00 94.75 554 LEU A C 1
ATOM 4121 O O . LEU A 1 554 ? -7.320 8.323 -5.539 1.00 94.75 554 LEU A O 1
ATOM 4125 N N . TRP A 1 555 ? -8.962 6.876 -6.022 1.00 97.12 555 TRP A N 1
ATOM 4126 C CA . TRP A 1 555 ? -9.619 7.008 -4.716 1.00 97.12 555 TRP A CA 1
ATOM 4127 C C . TRP A 1 555 ? -8.765 6.428 -3.575 1.00 97.12 555 TRP A C 1
ATOM 4129 O O . TRP A 1 555 ? -8.630 7.083 -2.543 1.00 97.12 555 TRP A O 1
ATOM 4139 N N . ILE A 1 556 ? -8.150 5.249 -3.747 1.00 96.62 556 ILE A N 1
ATOM 4140 C CA . ILE A 1 556 ? -7.301 4.626 -2.712 1.00 96.62 556 ILE A CA 1
ATOM 4141 C C . ILE A 1 556 ? -6.102 5.526 -2.389 1.00 96.62 556 ILE A C 1
ATOM 4143 O O . ILE A 1 556 ? -5.933 5.916 -1.232 1.00 96.62 556 ILE A O 1
ATOM 4147 N N . GLY A 1 557 ? -5.329 5.908 -3.412 1.00 93.81 557 GLY A N 1
ATOM 4148 C CA . GLY A 1 557 ? -4.139 6.745 -3.249 1.00 93.81 557 GLY A CA 1
ATOM 4149 C C . GLY A 1 557 ? -4.468 8.146 -2.732 1.00 93.81 557 GLY A C 1
ATOM 4150 O O . GLY A 1 557 ? -3.746 8.690 -1.900 1.00 93.81 557 GLY A O 1
ATOM 4151 N N . LYS A 1 558 ? -5.618 8.715 -3.127 1.00 93.38 558 LYS A N 1
ATOM 4152 C CA . LYS A 1 558 ? -6.091 10.004 -2.598 1.00 93.38 558 LYS A CA 1
ATOM 4153 C C . LYS A 1 558 ? -6.347 9.982 -1.086 1.00 93.38 558 LYS A C 1
ATOM 4155 O O . LYS A 1 558 ? -6.243 11.026 -0.447 1.00 93.38 558 LYS A O 1
ATOM 4160 N N . ASN A 1 559 ? -6.687 8.822 -0.526 1.00 92.94 559 ASN A N 1
ATOM 4161 C CA . ASN A 1 559 ? -6.921 8.642 0.907 1.00 92.94 559 ASN A CA 1
ATOM 4162 C C . ASN A 1 559 ? -5.762 7.898 1.611 1.00 92.94 559 ASN A C 1
ATOM 4164 O O . ASN A 1 559 ? -5.917 7.499 2.760 1.00 92.94 559 ASN A O 1
ATOM 4168 N N . LEU A 1 560 ? -4.607 7.729 0.946 1.00 92.75 560 LEU A N 1
ATOM 4169 C CA . LEU A 1 560 ? -3.388 7.082 1.468 1.00 92.75 560 LEU A CA 1
ATOM 4170 C C . LEU A 1 560 ? -3.571 5.615 1.924 1.00 92.75 560 LEU A C 1
ATOM 4172 O O . LEU A 1 560 ? -2.817 5.112 2.763 1.00 92.75 560 LEU A O 1
ATOM 4176 N N . PHE A 1 561 ? -4.563 4.903 1.372 1.00 95.44 561 PHE A N 1
ATOM 4177 C CA . PHE A 1 561 ? -4.923 3.540 1.792 1.00 95.44 561 PHE A CA 1
ATOM 4178 C C . PHE A 1 561 ? -4.247 2.417 0.981 1.00 95.44 561 PHE A C 1
ATOM 4180 O O . PHE A 1 561 ? -4.640 1.254 1.106 1.00 95.44 561 PHE A O 1
ATOM 4187 N N . ASP A 1 562 ? -3.229 2.714 0.170 1.00 95.00 562 ASP A N 1
ATOM 4188 C CA . ASP A 1 562 ? -2.580 1.755 -0.742 1.00 95.00 562 ASP A CA 1
ATOM 4189 C C . ASP A 1 562 ? -2.059 0.502 -0.011 1.00 95.00 562 ASP A C 1
ATOM 4191 O O . ASP A 1 562 ? -2.187 -0.627 -0.493 1.00 95.00 562 ASP A O 1
ATOM 4195 N N . ARG A 1 563 ? -1.554 0.682 1.221 1.00 93.44 563 ARG A N 1
ATOM 4196 C CA . ARG A 1 563 ? -1.126 -0.410 2.114 1.00 93.44 563 ARG A CA 1
ATOM 4197 C C . ARG A 1 563 ? -2.291 -1.352 2.486 1.00 93.44 563 ARG A C 1
ATOM 4199 O O . ARG A 1 563 ? -2.104 -2.568 2.490 1.00 93.44 563 ARG A O 1
ATOM 4206 N N . ALA A 1 564 ? -3.497 -0.836 2.749 1.00 94.44 564 ALA A N 1
ATOM 4207 C CA . ALA A 1 564 ? -4.676 -1.639 3.109 1.00 94.44 564 ALA A CA 1
ATOM 4208 C C . ALA A 1 564 ? -5.371 -2.330 1.919 1.00 94.44 564 ALA A C 1
ATOM 4210 O O . ALA A 1 564 ? -6.031 -3.358 2.117 1.00 94.44 564 ALA A O 1
ATOM 4211 N N . TYR A 1 565 ? -5.232 -1.794 0.702 1.00 96.94 565 TYR A N 1
ATOM 4212 C CA . TYR A 1 565 ? -5.842 -2.325 -0.530 1.00 96.94 565 TYR A CA 1
ATOM 4213 C C . TYR A 1 565 ? -4.830 -2.984 -1.488 1.00 96.94 565 TYR A C 1
ATOM 4215 O O . TYR A 1 565 ? -5.137 -3.250 -2.648 1.00 96.94 565 TYR A O 1
ATOM 4223 N N . ILE A 1 566 ? -3.640 -3.331 -0.989 1.00 95.69 566 ILE A N 1
ATOM 4224 C CA . ILE A 1 566 ? -2.566 -4.048 -1.702 1.00 95.69 566 ILE A CA 1
ATOM 4225 C C . ILE A 1 566 ? -3.016 -5.353 -2.393 1.00 95.69 566 ILE A C 1
ATOM 4227 O O . ILE A 1 566 ? -2.447 -5.758 -3.409 1.00 95.69 566 ILE A O 1
ATOM 4231 N N . ASP A 1 567 ? -4.058 -6.001 -1.870 1.00 96.12 567 ASP A N 1
ATOM 4232 C CA . ASP A 1 567 ? -4.720 -7.164 -2.463 1.00 96.12 567 ASP A CA 1
ATOM 4233 C C . ASP A 1 567 ? -5.579 -6.796 -3.683 1.00 96.12 567 ASP A C 1
ATOM 4235 O O . ASP A 1 567 ? -5.455 -7.446 -4.723 1.00 96.12 567 ASP A O 1
ATOM 4239 N N . LYS A 1 568 ? -6.373 -5.722 -3.596 1.00 97.56 568 LYS A N 1
ATOM 4240 C CA . LYS A 1 568 ? -7.125 -5.166 -4.730 1.00 97.56 568 LYS A CA 1
ATOM 4241 C C . LYS A 1 568 ? -6.209 -4.588 -5.805 1.00 97.56 568 LYS A C 1
ATOM 4243 O O . LYS A 1 568 ? -6.411 -4.904 -6.973 1.00 97.56 568 LYS A O 1
ATOM 4248 N N . HIS A 1 569 ? -5.133 -3.884 -5.449 1.00 97.88 569 HIS A N 1
ATOM 4249 C CA . HIS A 1 569 ? -4.130 -3.472 -6.436 1.00 97.88 569 HIS A CA 1
ATOM 4250 C C . HIS A 1 569 ? -3.508 -4.683 -7.162 1.00 97.88 569 HIS A C 1
ATOM 4252 O O . HIS A 1 569 ? -3.328 -4.639 -8.377 1.00 97.88 569 HIS A O 1
ATOM 4258 N N . GLN A 1 570 ? -3.237 -5.798 -6.466 1.00 98.06 570 GLN A N 1
ATOM 4259 C CA . GLN A 1 570 ? -2.740 -7.023 -7.110 1.00 98.06 570 GLN A CA 1
ATOM 4260 C C . GLN A 1 570 ? -3.785 -7.682 -8.030 1.00 98.06 570 GLN A C 1
ATOM 4262 O O . GLN A 1 570 ? -3.435 -8.212 -9.087 1.00 98.06 570 GLN A O 1
ATOM 4267 N N . GLU A 1 571 ? -5.053 -7.704 -7.619 1.00 97.69 571 GLU A N 1
ATOM 4268 C CA . GLU A 1 571 ? -6.174 -8.212 -8.418 1.00 97.69 571 GLU A CA 1
ATOM 4269 C C . GLU A 1 571 ? -6.324 -7.406 -9.715 1.00 97.69 571 GLU A C 1
ATOM 4271 O O . GLU A 1 571 ? -6.328 -7.973 -10.810 1.00 97.69 571 GLU A O 1
ATOM 4276 N N . TRP A 1 572 ? -6.348 -6.080 -9.596 1.00 98.38 572 TRP A N 1
ATOM 4277 C CA . TRP A 1 572 ? -6.543 -5.160 -10.710 1.00 98.38 572 TRP A CA 1
ATOM 4278 C C . TRP A 1 572 ? -5.317 -5.044 -11.623 1.00 98.38 572 TRP A C 1
ATOM 4280 O O . TRP A 1 572 ? -5.488 -4.906 -12.831 1.00 98.38 572 TRP A O 1
ATOM 4290 N N . TYR A 1 573 ? -4.093 -5.195 -11.100 1.00 98.38 573 TYR A N 1
ATOM 4291 C CA . TYR A 1 573 ? -2.885 -5.302 -11.927 1.00 98.38 573 TYR A CA 1
ATOM 4292 C C . TYR A 1 573 ? -2.946 -6.506 -12.878 1.00 98.38 573 TYR A C 1
ATOM 4294 O O . TYR A 1 573 ? -2.715 -6.351 -14.074 1.00 98.38 573 TYR A O 1
ATOM 4302 N N . ARG A 1 574 ? -3.341 -7.693 -12.389 1.00 98.12 574 ARG A N 1
ATOM 4303 C CA . ARG A 1 574 ? -3.512 -8.884 -13.249 1.00 98.12 574 ARG A CA 1
ATOM 4304 C C . ARG A 1 574 ? -4.596 -8.688 -14.307 1.00 98.12 574 ARG A C 1
ATOM 4306 O O . ARG A 1 574 ? -4.450 -9.148 -15.432 1.00 98.12 574 ARG A O 1
ATOM 4313 N N . LEU A 1 575 ? -5.681 -8.014 -13.937 1.00 97.50 575 LEU A N 1
ATOM 4314 C CA . LEU A 1 575 ? -6.794 -7.719 -14.834 1.00 97.50 575 LEU A CA 1
ATOM 4315 C C . LEU A 1 575 ? -6.394 -6.700 -15.920 1.00 97.50 575 LEU A C 1
ATOM 4317 O O . LEU A 1 575 ? -6.804 -6.831 -17.071 1.00 97.50 575 LEU A O 1
ATOM 4321 N N . ALA A 1 576 ? -5.519 -5.746 -15.591 1.00 97.81 576 ALA A N 1
ATOM 4322 C CA . ALA A 1 576 ? -4.876 -4.875 -16.570 1.00 97.81 576 ALA A CA 1
ATOM 4323 C C . ALA A 1 576 ? -3.869 -5.630 -17.461 1.00 97.81 576 ALA A C 1
ATOM 4325 O O . ALA A 1 576 ? -3.838 -5.380 -18.663 1.00 97.81 576 ALA A O 1
ATOM 4326 N N . GLU A 1 577 ? -3.109 -6.598 -16.928 1.00 97.81 577 GLU A N 1
ATOM 4327 C CA . GLU A 1 577 ? -2.254 -7.485 -17.742 1.00 97.81 577 GLU A CA 1
ATOM 4328 C C . GLU A 1 577 ? -3.060 -8.363 -18.717 1.00 97.81 577 GLU A C 1
ATOM 4330 O O . GLU A 1 577 ? -2.531 -8.739 -19.762 1.00 97.81 577 GLU A O 1
ATOM 4335 N N . GLU A 1 578 ? -4.317 -8.695 -18.404 1.00 97.69 578 GLU A N 1
ATOM 4336 C CA . GLU A 1 578 ? -5.203 -9.468 -19.285 1.00 97.69 578 GLU A CA 1
ATOM 4337 C C . GLU A 1 578 ? -5.860 -8.603 -20.377 1.00 97.69 578 GLU A C 1
ATOM 4339 O O . GLU A 1 578 ? -5.932 -9.028 -21.532 1.00 97.69 578 GLU A O 1
ATOM 4344 N N . ILE A 1 579 ? -6.322 -7.392 -20.035 1.00 97.12 579 ILE A N 1
ATOM 4345 C CA . ILE A 1 579 ? -7.109 -6.537 -20.945 1.00 97.12 579 ILE A CA 1
ATOM 4346 C C . ILE A 1 579 ? -6.226 -5.568 -21.760 1.00 97.12 579 ILE A C 1
ATOM 4348 O O . ILE A 1 579 ? -6.519 -5.338 -22.935 1.00 97.12 579 ILE A O 1
ATOM 4352 N N . ASP A 1 580 ? -5.133 -5.039 -21.194 1.00 97.75 580 ASP A N 1
ATOM 4353 C CA . ASP A 1 580 ? -4.151 -4.185 -21.891 1.00 97.75 580 ASP A CA 1
ATOM 4354 C C . ASP A 1 580 ? -2.704 -4.736 -21.780 1.00 97.75 580 ASP A C 1
ATOM 4356 O O . ASP A 1 580 ? -1.808 -4.075 -21.248 1.00 97.75 580 ASP A O 1
ATOM 4360 N N . PRO A 1 581 ? -2.428 -5.949 -22.309 1.00 97.69 581 PRO A N 1
ATOM 4361 C CA . PRO A 1 581 ? -1.143 -6.652 -22.162 1.00 97.69 581 PRO A CA 1
ATOM 4362 C C . PRO A 1 581 ? 0.072 -5.947 -22.790 1.00 97.69 581 PRO A C 1
ATOM 4364 O O . PRO A 1 581 ? 1.205 -6.392 -22.592 1.00 97.69 581 PRO A O 1
ATOM 4367 N N . GLU A 1 582 ? -0.144 -4.884 -23.568 1.00 97.25 582 GLU A N 1
ATOM 4368 C CA . GLU A 1 582 ? 0.892 -4.084 -24.233 1.00 97.25 582 GLU A CA 1
ATOM 4369 C C . GLU A 1 582 ? 0.945 -2.628 -23.722 1.00 97.25 582 GLU A C 1
ATOM 4371 O O . GLU A 1 582 ? 1.741 -1.850 -24.243 1.00 97.25 582 GLU A O 1
ATOM 4376 N N . ASN A 1 583 ? 0.148 -2.261 -22.707 1.00 97.38 583 ASN A N 1
ATOM 4377 C CA . ASN A 1 583 ? 0.023 -0.893 -22.180 1.00 97.38 583 ASN A CA 1
ATOM 4378 C C . ASN A 1 583 ? -0.345 0.157 -23.259 1.00 97.38 583 ASN A C 1
ATOM 4380 O O . ASN A 1 583 ? 0.143 1.286 -23.261 1.00 97.38 583 ASN A O 1
ATOM 4384 N N . LYS A 1 584 ? -1.188 -0.223 -24.226 1.00 96.19 584 LYS A N 1
ATOM 4385 C CA . LYS A 1 584 ? -1.606 0.619 -25.362 1.00 96.19 584 LYS A CA 1
ATOM 4386 C C . LYS A 1 584 ? -2.642 1.676 -24.993 1.00 96.19 584 LYS A C 1
ATOM 4388 O O . LYS A 1 584 ? -2.819 2.619 -25.761 1.00 96.19 584 LYS A O 1
ATOM 4393 N N . ALA A 1 585 ? -3.336 1.498 -23.873 1.00 94.56 585 ALA A N 1
ATOM 4394 C CA . ALA A 1 585 ? -4.342 2.419 -23.359 1.00 94.56 585 ALA A CA 1
ATOM 4395 C C . ALA A 1 585 ? -3.905 3.103 -22.048 1.00 94.56 585 ALA A C 1
ATOM 4397 O O . ALA A 1 585 ? -4.706 3.810 -21.448 1.00 94.56 585 ALA A O 1
ATOM 4398 N N . GLY A 1 586 ? -2.663 2.891 -21.589 1.00 96.19 586 GLY A N 1
ATOM 4399 C CA . GLY A 1 586 ? -2.123 3.502 -20.364 1.00 96.19 586 GLY A CA 1
ATOM 4400 C C . GLY A 1 586 ? -2.719 2.957 -19.057 1.00 96.19 586 GLY A C 1
ATOM 4401 O O . GLY A 1 586 ? -2.421 3.453 -17.975 1.00 96.19 586 GLY A O 1
ATOM 4402 N N . PHE A 1 587 ? -3.562 1.924 -19.103 1.00 96.69 587 PHE A N 1
ATOM 4403 C CA . PHE A 1 587 ? -4.174 1.375 -17.888 1.00 96.69 587 PHE A CA 1
ATOM 4404 C C . PHE A 1 587 ? -3.249 0.411 -17.136 1.00 96.69 587 PHE A C 1
ATOM 4406 O O . PHE A 1 587 ? -3.318 0.326 -15.906 1.00 96.69 587 PHE A O 1
ATOM 4413 N N . LEU A 1 588 ? -2.369 -0.301 -17.850 1.00 97.81 588 LEU A N 1
ATOM 4414 C CA . LEU A 1 588 ? -1.441 -1.248 -17.232 1.00 97.81 588 LEU A CA 1
ATOM 4415 C C . LEU A 1 588 ? -0.370 -0.532 -16.397 1.00 97.81 588 LEU A C 1
ATOM 4417 O O . LEU A 1 588 ? -0.033 -1.018 -15.323 1.00 97.81 588 LEU A O 1
ATOM 4421 N N . GLU A 1 589 ? 0.115 0.639 -16.817 1.00 97.62 589 GLU A N 1
ATOM 4422 C CA . GLU A 1 589 ? 1.037 1.448 -16.004 1.00 97.62 589 GLU A CA 1
ATOM 4423 C C . GLU A 1 589 ? 0.395 2.033 -14.744 1.00 97.62 589 GLU A C 1
ATOM 4425 O O . GLU A 1 589 ? 1.041 2.045 -13.698 1.00 97.62 589 GLU A O 1
ATOM 4430 N N . HIS A 1 590 ? -0.873 2.456 -14.794 1.00 96.25 590 HIS A N 1
ATOM 4431 C CA . HIS A 1 590 ? -1.587 2.914 -13.600 1.00 96.25 590 HIS A CA 1
ATOM 4432 C C . HIS A 1 590 ? -1.771 1.776 -12.587 1.00 96.25 590 HIS A C 1
ATOM 4434 O O . HIS A 1 590 ? -1.443 1.933 -11.412 1.00 96.25 590 HIS A O 1
ATOM 4440 N N . ALA A 1 591 ? -2.247 0.611 -13.039 1.00 97.75 591 ALA A N 1
ATOM 4441 C CA . ALA A 1 591 ? -2.426 -0.545 -12.164 1.00 97.75 591 ALA A CA 1
ATOM 4442 C C . ALA A 1 591 ? -1.082 -1.111 -11.661 1.00 97.75 591 ALA A C 1
ATOM 4444 O O . ALA A 1 591 ? -0.996 -1.559 -10.517 1.00 97.75 591 ALA A O 1
ATOM 4445 N N . PHE A 1 592 ? -0.025 -1.051 -12.483 1.00 98.31 592 PHE A N 1
ATOM 4446 C CA . PHE A 1 592 ? 1.338 -1.392 -12.077 1.00 98.31 592 PHE A CA 1
ATOM 4447 C C . PHE A 1 592 ? 1.841 -0.457 -10.980 1.00 98.31 592 PHE A C 1
ATOM 4449 O O . PHE A 1 592 ? 2.264 -0.935 -9.931 1.00 98.31 592 PHE A O 1
ATOM 4456 N N . ALA A 1 593 ? 1.770 0.857 -11.207 1.00 97.56 593 ALA A N 1
ATOM 4457 C CA . ALA A 1 593 ? 2.307 1.861 -10.301 1.00 97.56 593 ALA A CA 1
ATOM 4458 C C . ALA A 1 593 ? 1.674 1.766 -8.910 1.00 97.56 593 ALA A C 1
ATOM 4460 O O . ALA A 1 593 ? 2.419 1.661 -7.942 1.00 97.56 593 ALA A O 1
ATOM 4461 N N . SER A 1 594 ? 0.339 1.700 -8.804 1.00 97.25 594 SER A N 1
ATOM 4462 C CA . SER A 1 594 ? -0.346 1.544 -7.509 1.00 97.25 594 SER A CA 1
ATOM 4463 C C . SER A 1 594 ? -0.006 0.220 -6.812 1.00 97.25 594 SER A C 1
ATOM 4465 O O . SER A 1 594 ? 0.241 0.198 -5.610 1.00 97.25 594 SER A O 1
ATOM 4467 N N . TYR A 1 595 ? 0.069 -0.900 -7.541 1.00 98.19 595 TYR A N 1
ATOM 4468 C CA . TYR A 1 595 ? 0.448 -2.185 -6.936 1.00 98.19 595 TYR A CA 1
ATOM 4469 C C . TYR A 1 595 ? 1.920 -2.223 -6.488 1.00 98.19 595 TYR A C 1
ATOM 4471 O O . TYR A 1 595 ? 2.261 -2.841 -5.473 1.00 98.19 595 TYR A O 1
ATOM 4479 N N . TRP A 1 596 ? 2.800 -1.563 -7.238 1.00 98.06 596 TRP A N 1
ATOM 4480 C CA . TRP A 1 596 ? 4.224 -1.485 -6.950 1.00 98.06 596 TRP A CA 1
ATOM 4481 C C . TRP A 1 596 ? 4.525 -0.514 -5.799 1.00 98.06 596 TRP A C 1
ATOM 4483 O O . TRP A 1 596 ? 5.251 -0.893 -4.879 1.00 98.06 596 TRP A O 1
ATOM 4493 N N . SER A 1 597 ? 3.914 0.676 -5.779 1.00 96.06 597 SER A N 1
ATOM 4494 C CA . SER A 1 597 ? 4.066 1.657 -4.695 1.00 96.06 597 SER A CA 1
ATOM 4495 C C . SER A 1 597 ? 3.484 1.136 -3.379 1.00 96.06 597 SER A C 1
ATOM 4497 O O . SER A 1 597 ? 4.171 1.197 -2.363 1.00 96.06 597 SER A O 1
ATOM 4499 N N . ALA A 1 598 ? 2.301 0.506 -3.392 1.00 95.31 598 ALA A N 1
ATOM 4500 C CA . ALA A 1 598 ? 1.719 -0.151 -2.216 1.00 95.31 598 ALA A CA 1
ATOM 4501 C C . ALA A 1 598 ? 2.683 -1.170 -1.581 1.00 95.31 598 ALA A C 1
ATOM 4503 O O . ALA A 1 598 ? 2.824 -1.238 -0.357 1.00 95.31 598 ALA A O 1
ATOM 4504 N N . ARG A 1 599 ? 3.388 -1.948 -2.416 1.00 96.06 599 ARG A N 1
ATOM 4505 C CA . ARG A 1 599 ? 4.407 -2.906 -1.962 1.00 96.06 599 ARG A CA 1
ATOM 4506 C C . ARG A 1 599 ? 5.697 -2.241 -1.500 1.00 96.06 599 ARG A C 1
ATOM 4508 O O . ARG A 1 599 ? 6.295 -2.749 -0.557 1.00 96.06 599 ARG A O 1
ATOM 4515 N N . LEU A 1 600 ? 6.120 -1.145 -2.126 1.00 95.19 600 LEU A N 1
ATOM 4516 C CA . LEU A 1 600 ? 7.300 -0.389 -1.705 1.00 95.19 600 LEU A CA 1
ATOM 4517 C C . LEU A 1 600 ? 7.077 0.266 -0.338 1.00 95.19 600 LEU A C 1
ATOM 4519 O O . LEU A 1 600 ? 7.895 0.078 0.555 1.00 95.19 600 LEU A O 1
ATOM 4523 N N . LEU A 1 601 ? 5.939 0.936 -0.138 1.00 90.94 601 LEU A N 1
ATOM 4524 C CA . LEU A 1 601 ? 5.559 1.554 1.137 1.00 90.94 601 LEU A CA 1
ATOM 4525 C C . LEU A 1 601 ? 5.458 0.515 2.266 1.00 90.94 601 LEU A C 1
ATOM 4527 O O . LEU A 1 601 ? 5.956 0.745 3.366 1.00 90.94 601 LEU A O 1
ATOM 4531 N N . LEU A 1 602 ? 4.878 -0.660 1.987 1.00 89.00 602 LEU A N 1
ATOM 4532 C CA . LEU A 1 602 ? 4.847 -1.769 2.944 1.00 89.00 602 LEU A CA 1
ATOM 4533 C C . LEU A 1 602 ? 6.257 -2.304 3.257 1.00 89.00 602 LEU A C 1
ATOM 4535 O O . LEU A 1 602 ? 6.582 -2.544 4.420 1.00 89.00 602 LEU A O 1
ATOM 4539 N N . ALA A 1 603 ? 7.106 -2.467 2.238 1.00 90.50 603 ALA A N 1
ATOM 4540 C CA . ALA A 1 603 ? 8.488 -2.905 2.411 1.00 90.50 603 ALA A CA 1
ATOM 4541 C C . ALA A 1 603 ? 9.303 -1.905 3.248 1.00 90.50 603 ALA A C 1
ATOM 4543 O O . ALA A 1 603 ? 10.042 -2.322 4.136 1.00 90.50 603 ALA A O 1
ATOM 4544 N N . MET A 1 604 ? 9.141 -0.595 3.016 1.00 87.31 604 MET A N 1
ATOM 4545 C CA . MET A 1 604 ? 9.860 0.470 3.734 1.00 87.31 604 MET A CA 1
ATOM 4546 C C . MET A 1 604 ? 9.667 0.403 5.253 1.00 87.31 604 MET A C 1
ATOM 4548 O O . MET A 1 604 ? 10.590 0.750 5.991 1.00 87.31 604 MET A O 1
ATOM 4552 N N . GLN A 1 605 ? 8.506 -0.082 5.702 1.00 82.31 605 GLN A N 1
ATOM 4553 C CA . GLN A 1 605 ? 8.126 -0.164 7.114 1.00 82.31 605 GLN A CA 1
ATOM 4554 C C . GLN A 1 605 ? 8.324 -1.556 7.734 1.00 82.31 605 GLN A C 1
ATOM 4556 O O . GLN A 1 605 ? 8.643 -1.649 8.917 1.00 82.31 605 GLN A O 1
ATOM 4561 N N . VAL A 1 606 ? 8.108 -2.637 6.973 1.00 80.44 606 VAL A N 1
ATOM 4562 C CA . VAL A 1 606 ? 7.977 -3.999 7.533 1.00 80.44 606 VAL A CA 1
ATOM 4563 C C . VAL A 1 606 ? 9.058 -4.970 7.050 1.00 80.44 606 VAL A C 1
ATOM 4565 O O . VAL A 1 606 ? 9.407 -5.893 7.784 1.00 80.44 606 VAL A O 1
ATOM 4568 N N . ASP A 1 607 ? 9.574 -4.803 5.829 1.00 81.62 607 ASP A N 1
ATOM 4569 C CA . ASP A 1 607 ? 10.467 -5.777 5.190 1.00 81.62 607 ASP A CA 1
ATOM 4570 C C . ASP A 1 607 ? 11.329 -5.119 4.097 1.00 81.62 607 ASP A C 1
ATOM 4572 O O . ASP A 1 607 ? 11.010 -5.147 2.902 1.00 81.62 607 ASP A O 1
ATOM 4576 N N . GLN A 1 608 ? 12.449 -4.520 4.516 1.00 84.94 608 GLN A N 1
ATOM 4577 C CA . GLN A 1 608 ? 13.393 -3.883 3.595 1.00 84.94 608 GLN A CA 1
ATOM 4578 C C . GLN A 1 608 ? 14.124 -4.897 2.691 1.00 84.94 608 GLN A C 1
ATOM 4580 O O . GLN A 1 608 ? 14.645 -4.512 1.642 1.00 84.94 608 GLN A O 1
ATOM 4585 N N . GLU A 1 609 ? 14.088 -6.203 3.003 1.00 84.44 609 GLU A N 1
ATOM 4586 C CA . GLU A 1 609 ? 14.658 -7.250 2.142 1.00 84.44 609 GLU A CA 1
ATOM 4587 C C . GLU A 1 609 ? 13.924 -7.350 0.790 1.00 84.44 609 GLU A C 1
ATOM 4589 O O . GLU A 1 609 ? 14.497 -7.822 -0.195 1.00 84.44 609 GLU A O 1
ATOM 4594 N N . GLN A 1 610 ? 12.680 -6.858 0.687 1.00 88.62 610 GLN A N 1
ATOM 4595 C CA . GLN A 1 610 ? 11.946 -6.825 -0.585 1.00 88.62 610 GLN A CA 1
ATOM 4596 C C . GLN A 1 610 ? 12.454 -5.755 -1.567 1.00 88.62 610 GLN A C 1
ATOM 4598 O O . GLN A 1 610 ? 12.102 -5.829 -2.748 1.00 88.62 610 GLN A O 1
ATOM 4603 N N . PHE A 1 611 ? 13.253 -4.765 -1.142 1.00 90.00 611 PHE A N 1
ATOM 4604 C CA . PHE A 1 611 ? 13.624 -3.625 -1.998 1.00 90.00 611 PHE A CA 1
ATOM 4605 C C . PHE A 1 611 ? 14.338 -4.055 -3.294 1.00 90.00 611 PHE A C 1
ATOM 4607 O O . PHE A 1 611 ? 13.843 -3.691 -4.365 1.00 90.00 611 PHE A O 1
ATOM 4614 N N . PRO A 1 612 ? 15.434 -4.852 -3.276 1.00 87.50 612 PRO A N 1
ATOM 4615 C CA . PRO A 1 612 ? 16.145 -5.221 -4.505 1.00 87.50 612 PRO A CA 1
ATOM 4616 C C . PRO A 1 612 ? 15.233 -5.939 -5.502 1.00 87.50 612 PRO A C 1
ATOM 4618 O O . PRO A 1 612 ? 15.286 -5.683 -6.705 1.00 87.50 612 PRO A O 1
ATOM 4621 N N . ARG A 1 613 ? 14.327 -6.777 -4.985 1.00 91.75 613 ARG A N 1
ATOM 4622 C CA . ARG A 1 613 ? 13.319 -7.483 -5.770 1.00 91.75 613 ARG A CA 1
ATOM 4623 C C . ARG A 1 613 ? 12.287 -6.531 -6.382 1.00 91.75 613 ARG A C 1
ATOM 4625 O O . ARG A 1 613 ? 11.985 -6.665 -7.562 1.00 91.75 613 ARG A O 1
ATOM 4632 N N . LEU A 1 614 ? 11.745 -5.577 -5.623 1.00 95.56 614 LEU A N 1
ATOM 4633 C CA . LEU A 1 614 ? 10.797 -4.584 -6.150 1.00 95.56 614 LEU A CA 1
ATOM 4634 C C . LEU A 1 614 ? 11.435 -3.726 -7.246 1.00 95.56 614 LEU A C 1
ATOM 4636 O O . LEU A 1 614 ? 10.810 -3.453 -8.268 1.00 95.56 614 LEU A O 1
ATOM 4640 N N . LEU A 1 615 ? 12.697 -3.349 -7.067 1.00 93.25 615 LEU A N 1
ATOM 4641 C CA . LEU A 1 615 ? 13.452 -2.513 -8.001 1.00 93.25 615 LEU A CA 1
ATOM 4642 C C . LEU A 1 615 ? 13.835 -3.294 -9.276 1.00 93.25 615 LEU A C 1
ATOM 4644 O O . LEU A 1 615 ? 13.859 -2.730 -10.370 1.00 93.25 615 LEU A O 1
ATOM 4648 N N . TYR A 1 616 ? 14.040 -4.609 -9.158 1.00 93.12 616 TYR A N 1
ATOM 4649 C CA . TYR A 1 616 ? 14.162 -5.539 -10.284 1.00 93.12 616 TYR A CA 1
ATOM 4650 C C . TYR A 1 616 ? 12.828 -5.768 -11.015 1.00 93.12 616 TYR A C 1
ATOM 4652 O O . TYR A 1 616 ? 12.804 -5.788 -12.245 1.00 93.12 616 TYR A O 1
ATOM 4660 N N . GLU A 1 617 ? 11.710 -5.886 -10.288 1.00 96.25 617 GLU A N 1
ATOM 4661 C CA . GLU A 1 617 ? 10.361 -5.963 -10.869 1.00 96.25 617 GLU A CA 1
ATOM 4662 C C . GLU A 1 617 ? 10.013 -4.673 -11.644 1.00 96.25 617 GLU A C 1
ATOM 4664 O O . GLU A 1 617 ? 9.489 -4.770 -12.752 1.00 96.25 617 GLU A O 1
ATOM 4669 N N . LEU A 1 618 ? 10.399 -3.487 -11.144 1.00 97.38 618 LEU A N 1
ATOM 4670 C CA . LEU A 1 618 ? 10.304 -2.213 -11.877 1.00 97.38 618 LEU A CA 1
ATOM 4671 C C . LEU A 1 618 ? 11.135 -2.226 -13.165 1.00 97.38 618 LEU A C 1
ATOM 4673 O O . LEU A 1 618 ? 10.599 -1.965 -14.241 1.00 97.38 618 LEU A O 1
ATOM 4677 N N . LYS A 1 619 ? 12.419 -2.596 -13.080 1.00 96.12 619 LYS A N 1
ATOM 4678 C CA . LYS A 1 619 ? 13.298 -2.661 -14.257 1.00 96.12 619 LYS A CA 1
ATOM 4679 C C . LYS A 1 619 ? 12.761 -3.632 -15.316 1.00 96.12 619 LYS A C 1
ATOM 4681 O O . LYS A 1 619 ? 12.730 -3.286 -16.492 1.00 96.12 619 LYS A O 1
ATOM 4686 N N . LYS A 1 620 ? 12.266 -4.810 -14.912 1.00 96.50 620 LYS A N 1
ATOM 4687 C CA . LYS A 1 620 ? 11.634 -5.775 -15.831 1.00 96.50 620 LYS A CA 1
ATOM 4688 C C . LYS A 1 620 ? 10.300 -5.290 -16.404 1.00 96.50 620 LYS A C 1
ATOM 4690 O O . LYS A 1 620 ? 9.954 -5.690 -17.515 1.00 96.50 620 LYS A O 1
ATOM 4695 N N . TRP A 1 621 ? 9.568 -4.425 -15.700 1.00 97.56 621 TRP A N 1
ATOM 4696 C CA . TRP A 1 621 ? 8.403 -3.749 -16.271 1.00 97.56 621 TRP A CA 1
ATOM 4697 C C . TRP A 1 621 ? 8.839 -2.740 -17.347 1.00 97.56 621 TRP A C 1
ATOM 4699 O O . TRP A 1 621 ? 8.362 -2.844 -18.473 1.00 97.56 621 TRP A O 1
ATOM 4709 N N . GLN A 1 622 ? 9.819 -1.870 -17.062 1.00 96.62 622 GLN A N 1
ATOM 4710 C CA . GLN A 1 622 ? 10.385 -0.897 -18.021 1.00 96.62 622 GLN A CA 1
ATOM 4711 C C . GLN A 1 622 ? 11.042 -1.555 -19.258 1.00 96.62 622 GLN A C 1
ATOM 4713 O O . GLN A 1 622 ? 11.066 -0.973 -20.339 1.00 96.62 622 GLN A O 1
ATOM 4718 N N . GLU A 1 623 ? 11.580 -2.771 -19.125 1.00 96.38 623 GLU A N 1
ATOM 4719 C CA . GLU A 1 623 ? 12.132 -3.556 -20.245 1.00 96.38 623 GLU A CA 1
ATOM 4720 C C . GLU A 1 623 ? 11.052 -4.139 -21.173 1.00 96.38 623 GLU A C 1
ATOM 4722 O O . GLU A 1 623 ? 11.321 -4.403 -22.346 1.00 96.38 623 GLU A O 1
ATOM 4727 N N . LYS A 1 624 ? 9.835 -4.355 -20.655 1.00 97.50 624 LYS A N 1
ATOM 4728 C CA . LYS A 1 624 ? 8.692 -4.941 -21.377 1.00 97.50 624 LYS A CA 1
ATOM 4729 C C . LYS A 1 624 ? 7.709 -3.877 -21.885 1.00 97.50 624 LYS A C 1
ATOM 4731 O O . LYS A 1 624 ? 7.064 -4.089 -22.911 1.00 97.50 624 LYS A O 1
ATOM 4736 N N . HIS A 1 625 ? 7.589 -2.760 -21.171 1.00 97.50 625 HIS A N 1
ATOM 4737 C CA . HIS A 1 625 ? 6.589 -1.716 -21.368 1.00 97.50 625 HIS A CA 1
ATOM 4738 C C . HIS A 1 625 ? 7.227 -0.327 -21.293 1.00 97.50 625 HIS A C 1
ATOM 4740 O O . HIS A 1 625 ? 8.080 -0.065 -20.450 1.00 97.50 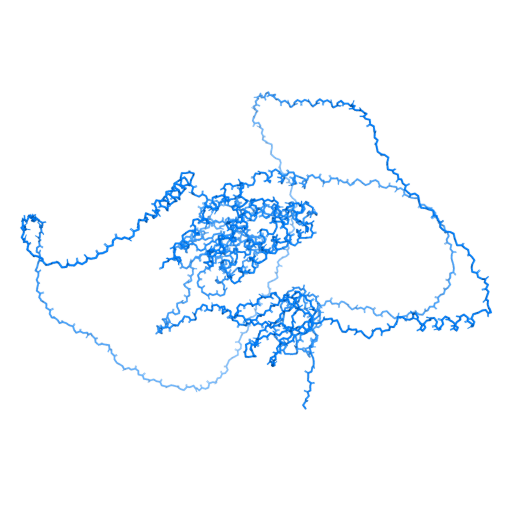625 HIS A O 1
ATOM 4746 N N . ALA A 1 626 ? 6.758 0.591 -22.137 1.00 95.88 626 ALA A N 1
ATOM 4747 C CA . ALA A 1 626 ? 7.022 2.014 -21.966 1.00 95.88 626 ALA A CA 1
ATOM 4748 C C . ALA A 1 626 ? 5.902 2.652 -21.135 1.00 95.88 626 ALA A C 1
ATOM 4750 O O . ALA A 1 626 ? 4.738 2.281 -21.304 1.00 95.88 626 ALA A O 1
ATOM 4751 N N . PHE A 1 627 ? 6.254 3.629 -20.296 1.00 97.00 627 PHE A N 1
ATOM 4752 C CA . PHE A 1 627 ? 5.278 4.541 -19.702 1.00 97.00 627 PHE A CA 1
ATOM 4753 C C . PHE A 1 627 ? 4.749 5.522 -20.763 1.00 97.00 627 PHE A C 1
ATOM 4755 O O . PHE A 1 627 ? 5.529 6.065 -21.551 1.00 97.00 627 PHE A O 1
ATOM 4762 N N . SER A 1 628 ? 3.439 5.752 -20.769 1.00 96.19 628 SER A N 1
ATOM 4763 C CA . SER A 1 628 ? 2.726 6.695 -21.630 1.00 96.19 628 SER A CA 1
ATOM 4764 C C . SER A 1 628 ? 2.533 8.051 -20.941 1.00 96.19 628 SER A C 1
ATOM 4766 O O . SER A 1 628 ? 2.786 9.086 -21.559 1.00 96.19 628 SER A O 1
ATOM 4768 N N . ASP A 1 629 ? 2.202 8.056 -19.644 1.00 95.88 629 ASP A N 1
ATOM 4769 C CA . ASP A 1 629 ? 2.228 9.239 -18.787 1.00 95.88 629 ASP A CA 1
ATOM 4770 C C . ASP A 1 629 ? 3.631 9.459 -18.194 1.00 95.88 629 ASP A C 1
ATOM 4772 O O . ASP A 1 629 ? 4.150 8.675 -17.392 1.00 95.88 629 ASP A O 1
ATOM 4776 N N . GLN A 1 630 ? 4.240 10.589 -18.559 1.00 96.19 630 GLN A N 1
ATOM 4777 C CA . GLN A 1 630 ? 5.534 11.022 -18.029 1.00 96.19 630 GLN A CA 1
ATOM 4778 C C . GLN A 1 630 ? 5.476 11.353 -16.529 1.00 96.19 630 GLN A C 1
ATOM 4780 O O . GLN A 1 630 ? 6.485 11.214 -15.840 1.00 96.19 630 GLN A O 1
ATOM 4785 N N . ASN A 1 631 ? 4.314 11.755 -16.000 1.00 96.12 631 ASN A N 1
ATOM 4786 C CA . ASN A 1 631 ? 4.140 11.987 -14.566 1.00 96.12 631 ASN A CA 1
ATOM 4787 C C . ASN A 1 631 ? 4.167 10.657 -13.805 1.00 96.12 631 ASN A C 1
ATOM 4789 O O . ASN A 1 631 ? 4.903 10.545 -12.830 1.00 96.12 631 ASN A O 1
ATOM 4793 N N . ARG A 1 632 ? 3.452 9.629 -14.287 1.00 96.06 632 ARG A N 1
ATOM 4794 C CA . ARG A 1 632 ? 3.492 8.264 -13.735 1.00 96.06 632 ARG A CA 1
ATOM 4795 C C . ARG A 1 632 ? 4.899 7.665 -13.754 1.00 96.06 632 ARG A C 1
ATOM 4797 O O . ARG A 1 632 ? 5.329 7.095 -12.755 1.00 96.06 632 ARG A O 1
ATOM 4804 N N . ALA A 1 633 ? 5.635 7.848 -14.853 1.00 97.00 633 ALA A N 1
ATOM 4805 C CA . ALA A 1 633 ? 7.038 7.442 -14.942 1.00 97.00 633 ALA A CA 1
ATOM 4806 C C . ALA A 1 633 ? 7.898 8.135 -13.869 1.00 97.00 633 ALA A C 1
ATOM 4808 O O . ALA A 1 633 ? 8.635 7.474 -13.136 1.00 97.00 633 ALA A O 1
ATOM 4809 N N . ALA A 1 634 ? 7.777 9.463 -13.752 1.00 97.31 634 ALA A N 1
ATOM 4810 C CA . ALA A 1 634 ? 8.526 10.259 -12.786 1.00 97.31 634 ALA A CA 1
ATOM 4811 C C . ALA A 1 634 ? 8.179 9.901 -11.330 1.00 97.31 634 ALA A C 1
ATOM 4813 O O . ALA A 1 634 ? 9.083 9.746 -10.519 1.00 97.31 634 ALA A O 1
ATOM 4814 N N . GLU A 1 635 ? 6.899 9.725 -11.001 1.00 96.19 635 GLU A N 1
ATOM 4815 C CA . GLU A 1 635 ? 6.411 9.320 -9.675 1.00 96.19 635 GLU A CA 1
ATOM 4816 C C . GLU A 1 635 ? 7.033 7.985 -9.225 1.00 96.19 635 GLU A C 1
ATOM 4818 O O . GLU A 1 635 ? 7.648 7.909 -8.159 1.00 96.19 635 GLU A O 1
ATOM 4823 N N . VAL A 1 636 ? 6.952 6.950 -10.067 1.00 97.31 636 VAL A N 1
ATOM 4824 C CA . VAL A 1 636 ? 7.504 5.615 -9.775 1.00 97.31 636 VAL A CA 1
ATOM 4825 C C . VAL A 1 636 ? 9.031 5.656 -9.619 1.00 97.31 636 VAL A C 1
ATOM 4827 O O . VAL A 1 636 ? 9.578 5.037 -8.703 1.00 97.31 636 VAL A O 1
ATOM 4830 N N . LEU A 1 637 ? 9.730 6.427 -10.460 1.00 97.75 637 LEU A N 1
ATOM 4831 C CA . LEU A 1 637 ? 11.181 6.621 -10.363 1.00 97.75 637 LEU A CA 1
ATOM 4832 C C . LEU A 1 637 ? 11.599 7.441 -9.128 1.00 97.75 637 LEU A C 1
ATOM 4834 O O . LEU A 1 637 ? 12.634 7.147 -8.531 1.00 97.75 637 LEU A O 1
ATOM 4838 N N . LEU A 1 638 ? 10.803 8.428 -8.704 1.00 97.50 638 LEU A N 1
ATOM 4839 C CA . LEU A 1 638 ? 11.050 9.202 -7.481 1.00 97.50 638 LEU A CA 1
ATOM 4840 C C . LEU A 1 638 ? 10.885 8.341 -6.227 1.00 97.50 638 LEU A C 1
ATOM 4842 O O . LEU A 1 638 ? 11.733 8.404 -5.337 1.00 97.50 638 LEU A O 1
ATOM 4846 N N . TYR A 1 639 ? 9.867 7.477 -6.181 1.00 96.25 639 TYR A N 1
ATOM 4847 C CA . TYR A 1 639 ? 9.732 6.480 -5.118 1.00 96.25 639 TYR A CA 1
ATOM 4848 C C . TYR A 1 639 ? 10.897 5.471 -5.124 1.00 96.25 639 TYR A C 1
ATOM 4850 O O . TYR A 1 639 ? 11.438 5.154 -4.064 1.00 96.25 639 TYR A O 1
ATOM 4858 N N . ALA A 1 640 ? 11.358 5.020 -6.299 1.00 96.69 640 ALA A N 1
ATOM 4859 C CA . ALA A 1 640 ? 12.546 4.164 -6.412 1.00 96.69 640 ALA A CA 1
ATOM 4860 C C . ALA A 1 640 ? 13.830 4.860 -5.913 1.00 96.69 640 ALA A C 1
ATOM 4862 O O . ALA A 1 640 ? 14.660 4.229 -5.252 1.00 96.69 640 ALA A O 1
ATOM 4863 N N . ALA A 1 641 ? 13.986 6.159 -6.190 1.00 97.19 641 ALA A N 1
ATOM 4864 C CA . ALA A 1 641 ? 15.094 6.969 -5.695 1.00 97.19 641 ALA A CA 1
ATOM 4865 C C . ALA A 1 641 ? 15.035 7.160 -4.169 1.00 97.19 641 ALA A C 1
ATOM 4867 O O . ALA A 1 641 ? 16.049 6.986 -3.499 1.00 97.19 641 ALA A O 1
ATOM 4868 N N . GLU A 1 642 ? 13.861 7.452 -3.602 1.00 95.88 642 GLU A N 1
ATOM 4869 C CA . GLU A 1 642 ? 13.682 7.625 -2.154 1.00 95.88 642 GLU A CA 1
ATOM 4870 C C . GLU A 1 642 ? 13.940 6.315 -1.386 1.00 95.88 642 GLU A C 1
ATOM 4872 O O . GLU A 1 642 ? 14.697 6.308 -0.416 1.00 95.88 642 GLU A O 1
ATOM 4877 N N . ALA A 1 643 ? 13.456 5.174 -1.888 1.00 92.88 643 ALA A N 1
ATOM 4878 C CA . ALA A 1 643 ? 13.788 3.857 -1.337 1.00 92.88 643 ALA A CA 1
ATOM 4879 C C . ALA A 1 643 ? 15.295 3.523 -1.434 1.00 92.88 643 ALA A C 1
ATOM 4881 O O . ALA A 1 643 ? 15.871 2.941 -0.512 1.00 92.88 643 ALA A O 1
ATOM 4882 N N . MET A 1 644 ? 15.974 3.927 -2.515 1.00 94.62 644 MET A N 1
ATOM 4883 C CA . MET A 1 644 ? 17.436 3.807 -2.613 1.00 94.62 644 MET A CA 1
ATOM 4884 C C . MET A 1 644 ? 18.166 4.685 -1.590 1.00 94.62 644 MET A C 1
ATOM 4886 O O . MET A 1 644 ? 19.177 4.248 -1.036 1.00 94.62 644 MET A O 1
ATOM 4890 N N . LEU A 1 645 ? 17.651 5.882 -1.288 1.00 94.81 645 LEU A N 1
ATOM 4891 C CA . LEU A 1 645 ? 18.203 6.721 -0.227 1.00 94.81 645 LEU A CA 1
ATOM 4892 C C . LEU A 1 645 ? 18.038 6.086 1.149 1.00 94.81 645 LEU A C 1
ATOM 4894 O O . LEU A 1 645 ? 18.983 6.170 1.930 1.00 94.81 645 LEU A O 1
ATOM 4898 N N . GLU A 1 646 ? 16.922 5.426 1.465 1.00 90.75 646 GLU A N 1
ATOM 4899 C CA . GLU A 1 646 ? 16.771 4.770 2.775 1.00 90.75 646 GLU A CA 1
ATOM 4900 C C . GLU A 1 646 ? 17.681 3.551 2.959 1.00 90.75 646 GLU A C 1
ATOM 4902 O O . GLU A 1 646 ? 18.285 3.407 4.021 1.00 90.75 646 GLU A O 1
ATOM 4907 N N . MET A 1 647 ? 17.963 2.791 1.895 1.00 89.75 647 MET A N 1
ATOM 4908 C CA . MET A 1 647 ? 19.062 1.805 1.892 1.00 89.75 647 MET A CA 1
ATOM 4909 C C . MET A 1 647 ? 20.474 2.436 1.916 1.00 89.75 647 MET A C 1
ATOM 4911 O O . MET A 1 647 ? 21.474 1.725 1.840 1.00 89.75 647 MET A O 1
ATOM 4915 N N . ASN A 1 648 ? 20.582 3.768 1.980 1.00 93.50 648 ASN A N 1
ATOM 4916 C CA . ASN A 1 648 ? 21.813 4.559 1.861 1.00 93.50 648 ASN A CA 1
ATOM 4917 C C . ASN A 1 648 ? 22.599 4.330 0.549 1.00 93.50 648 ASN A C 1
ATOM 4919 O O . ASN A 1 648 ? 23.780 4.668 0.451 1.00 93.50 648 ASN A O 1
ATOM 4923 N N . ASN A 1 649 ? 21.938 3.823 -0.497 1.00 94.12 649 ASN A N 1
ATOM 4924 C CA . ASN A 1 649 ? 22.510 3.597 -1.823 1.00 94.12 649 ASN A CA 1
ATOM 4925 C C . ASN A 1 649 ? 22.406 4.866 -2.693 1.00 94.12 649 ASN A C 1
ATOM 4927 O O . ASN A 1 649 ? 21.641 4.950 -3.657 1.00 94.12 649 ASN A O 1
ATOM 4931 N N . VAL A 1 650 ? 23.192 5.877 -2.314 1.00 96.50 650 VAL A N 1
ATOM 4932 C CA . VAL A 1 650 ? 23.179 7.225 -2.908 1.00 96.50 650 VAL A CA 1
ATOM 4933 C C . VAL A 1 650 ? 23.442 7.209 -4.420 1.00 96.50 650 VAL A C 1
ATOM 4935 O O . VAL A 1 650 ? 22.769 7.925 -5.158 1.00 96.50 650 VAL A O 1
ATOM 4938 N N . GLU A 1 651 ? 24.367 6.378 -4.914 1.00 95.69 651 GLU A N 1
ATOM 4939 C CA . GLU A 1 651 ? 24.662 6.325 -6.355 1.00 95.69 651 GLU A CA 1
ATOM 4940 C C . GLU A 1 651 ? 23.488 5.773 -7.167 1.00 95.69 651 GLU A C 1
ATOM 4942 O O . GLU A 1 651 ? 23.153 6.320 -8.217 1.00 95.69 651 GLU A O 1
ATOM 4947 N N . ARG A 1 652 ? 22.793 4.748 -6.665 1.00 94.69 652 ARG A N 1
ATOM 4948 C CA . ARG A 1 652 ? 21.635 4.190 -7.368 1.00 94.69 652 ARG A CA 1
ATOM 4949 C C . ARG A 1 652 ? 20.391 5.080 -7.258 1.00 94.69 652 ARG A C 1
ATOM 4951 O O . ARG A 1 652 ? 19.577 5.082 -8.178 1.00 94.69 652 ARG A O 1
ATOM 4958 N N . ALA A 1 653 ? 20.277 5.901 -6.210 1.00 97.00 653 ALA A N 1
ATOM 4959 C CA . ALA A 1 653 ? 19.291 6.984 -6.161 1.00 97.00 653 ALA A CA 1
ATOM 4960 C C . ALA A 1 653 ? 19.547 8.041 -7.257 1.00 97.00 653 ALA A C 1
ATOM 4962 O O . ALA A 1 653 ? 18.615 8.432 -7.959 1.00 97.00 653 ALA A O 1
ATOM 4963 N N . LYS A 1 654 ? 20.813 8.444 -7.473 1.00 97.50 654 LYS A N 1
ATOM 4964 C CA . LYS A 1 654 ? 21.202 9.359 -8.567 1.00 97.50 654 LYS A CA 1
ATOM 4965 C C . LYS A 1 654 ? 20.876 8.798 -9.955 1.00 97.50 654 LYS A C 1
ATOM 4967 O O . LYS A 1 654 ? 20.526 9.570 -10.842 1.00 97.50 654 LYS A O 1
ATOM 4972 N N . GLU A 1 655 ? 20.985 7.484 -10.163 1.00 97.12 655 GLU A N 1
ATOM 4973 C CA . GLU A 1 655 ? 20.618 6.857 -11.442 1.00 97.12 655 GLU A CA 1
ATOM 4974 C C . GLU A 1 655 ? 19.122 7.027 -11.751 1.00 97.12 655 GLU A C 1
ATOM 4976 O O . GLU A 1 655 ? 18.789 7.494 -12.840 1.00 97.12 655 GLU A O 1
ATOM 4981 N N . TYR A 1 656 ? 18.231 6.768 -10.786 1.00 97.75 656 TYR A N 1
ATOM 4982 C CA . TYR A 1 656 ? 16.792 7.004 -10.966 1.00 97.75 656 TYR A CA 1
ATOM 4983 C C . TYR A 1 656 ? 16.449 8.495 -11.105 1.00 97.75 656 TYR A C 1
ATOM 4985 O O . TYR A 1 656 ? 15.673 8.858 -11.986 1.00 97.75 656 TYR A O 1
ATOM 4993 N N . LEU A 1 657 ? 17.072 9.382 -10.316 1.00 98.12 657 LEU A N 1
ATOM 4994 C CA . LEU A 1 657 ? 16.900 10.836 -10.467 1.00 98.12 657 LEU A CA 1
ATOM 4995 C C . LEU A 1 657 ? 17.282 11.320 -11.872 1.00 98.12 657 LEU A C 1
ATOM 4997 O O . LEU A 1 657 ? 16.565 12.120 -12.463 1.00 98.12 657 LEU A O 1
ATOM 5001 N N . LYS A 1 658 ? 18.358 10.779 -12.448 1.00 97.94 658 LYS A N 1
ATOM 5002 C CA . LYS A 1 658 ? 18.791 11.080 -13.816 1.00 97.94 658 LYS A CA 1
ATOM 5003 C C . LYS A 1 658 ? 17.809 10.572 -14.884 1.00 97.94 658 LYS A C 1
ATOM 5005 O O . LYS A 1 658 ? 17.695 11.197 -15.937 1.00 97.94 658 LYS A O 1
ATOM 5010 N N . GLU A 1 659 ? 17.102 9.466 -14.640 1.00 96.81 659 GLU A N 1
ATOM 5011 C CA . GLU A 1 659 ? 15.998 9.022 -15.509 1.00 96.81 659 GLU A CA 1
ATOM 5012 C C . GLU A 1 659 ? 14.809 10.000 -15.440 1.00 96.81 659 GLU A C 1
ATOM 5014 O O . GLU A 1 659 ? 14.268 10.363 -16.485 1.00 96.81 659 GLU A O 1
ATOM 5019 N N . VAL A 1 660 ? 14.473 10.523 -14.251 1.00 97.62 660 VAL A N 1
ATOM 5020 C CA . VAL A 1 660 ? 13.458 11.588 -14.093 1.00 97.62 660 VAL A CA 1
ATOM 5021 C C . VAL A 1 660 ? 13.897 12.886 -14.780 1.00 97.62 660 VAL A C 1
ATOM 5023 O O . VAL A 1 660 ? 13.120 13.485 -15.515 1.00 97.62 660 VAL A O 1
ATOM 5026 N N . GLU A 1 661 ? 15.150 13.312 -14.616 1.00 96.94 661 GLU A N 1
ATOM 5027 C CA . GLU A 1 661 ? 15.705 14.512 -15.265 1.00 96.94 661 GLU A CA 1
ATOM 5028 C C . GLU A 1 661 ? 15.719 14.419 -16.803 1.00 96.94 661 GLU A C 1
ATOM 5030 O O . GLU A 1 661 ? 15.662 15.445 -17.483 1.00 96.94 661 GLU A O 1
ATOM 5035 N N . ALA A 1 662 ? 15.762 13.206 -17.367 1.00 96.75 662 ALA A N 1
ATOM 5036 C CA . ALA A 1 662 ? 15.679 12.978 -18.810 1.00 96.75 662 ALA A CA 1
ATOM 5037 C C . ALA A 1 662 ? 14.246 13.096 -19.373 1.00 96.75 662 ALA A C 1
ATOM 5039 O O . ALA A 1 662 ? 14.082 13.309 -20.576 1.00 96.75 662 ALA A O 1
ATOM 5040 N N . SER A 1 663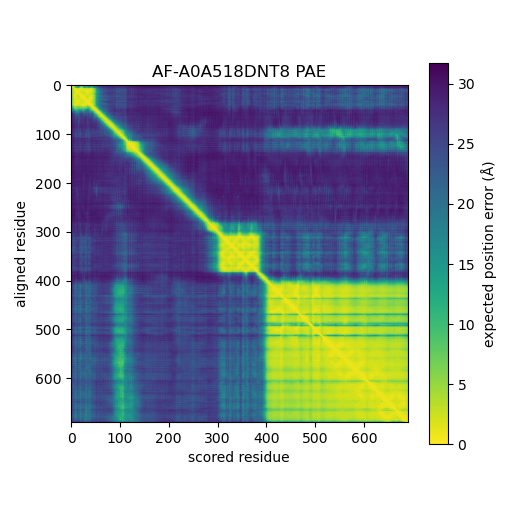 ? 13.220 12.977 -18.523 1.00 93.81 663 SER A N 1
ATOM 5041 C CA . SER A 1 663 ? 11.800 13.130 -18.867 1.00 93.81 663 SER A CA 1
ATOM 5042 C C . SER A 1 663 ? 11.045 13.806 -17.706 1.00 93.81 663 SER A C 1
ATOM 5044 O O . SER A 1 663 ? 10.226 13.158 -17.046 1.00 93.81 663 SER A O 1
ATOM 5046 N N . PRO A 1 664 ? 11.332 15.092 -17.416 1.00 93.25 664 PRO A N 1
ATOM 5047 C CA . PRO A 1 664 ? 10.900 15.742 -16.182 1.00 93.25 664 PRO A CA 1
ATOM 5048 C C . PRO A 1 664 ? 9.372 15.878 -16.099 1.00 93.25 664 PRO A C 1
ATOM 5050 O O . PRO A 1 664 ? 8.729 16.147 -17.117 1.00 93.25 664 PRO A O 1
ATOM 5053 N N . PRO A 1 665 ? 8.777 15.750 -14.897 1.00 95.62 665 PRO A N 1
ATOM 5054 C CA . PRO A 1 665 ? 7.328 15.745 -14.734 1.00 95.62 665 PRO A CA 1
ATOM 5055 C C . PRO A 1 665 ? 6.660 17.048 -15.197 1.00 95.62 665 PRO A C 1
ATOM 5057 O O . PRO A 1 665 ? 7.203 18.156 -15.079 1.00 95.62 665 PRO A O 1
ATOM 5060 N N . GLY A 1 666 ? 5.431 16.905 -15.697 1.00 94.50 666 GLY A N 1
ATOM 5061 C CA . GLY A 1 666 ? 4.550 18.008 -16.074 1.00 94.50 666 GLY A CA 1
ATOM 5062 C C . GLY A 1 666 ? 3.925 18.709 -14.864 1.00 94.50 666 GLY A C 1
ATOM 5063 O O . GLY A 1 666 ? 3.784 19.930 -14.880 1.00 94.50 666 GLY A O 1
ATOM 5064 N N . ASN A 1 667 ? 3.597 17.940 -13.822 1.00 94.19 667 ASN A N 1
ATOM 5065 C CA . ASN A 1 667 ? 2.938 18.400 -12.598 1.00 94.19 667 ASN A CA 1
ATOM 5066 C C . ASN A 1 667 ? 3.941 18.968 -11.563 1.00 94.19 667 ASN A C 1
ATOM 5068 O O . ASN A 1 667 ? 4.963 18.344 -11.261 1.00 94.19 667 ASN A O 1
ATOM 5072 N N . ASP A 1 668 ? 3.632 20.135 -10.987 1.00 95.38 668 ASP A N 1
ATOM 5073 C CA . ASP A 1 668 ? 4.495 20.843 -10.029 1.00 95.38 668 ASP A CA 1
ATOM 5074 C C . ASP A 1 668 ? 4.656 20.136 -8.667 1.00 95.38 668 ASP A C 1
ATOM 5076 O O . ASP A 1 668 ? 5.689 20.302 -8.014 1.00 95.38 668 ASP A O 1
ATOM 5080 N N . VAL A 1 669 ? 3.713 19.276 -8.260 1.00 93.25 669 VAL A N 1
ATOM 5081 C CA . VAL A 1 669 ? 3.851 18.423 -7.061 1.00 93.25 669 VAL A CA 1
ATOM 5082 C C . VAL A 1 669 ? 5.025 17.454 -7.235 1.00 93.25 669 VAL A C 1
ATOM 5084 O O . VAL A 1 669 ? 5.883 17.344 -6.360 1.00 93.25 669 VAL A O 1
ATOM 5087 N N . LEU A 1 670 ? 5.133 16.814 -8.404 1.00 95.25 670 LEU A N 1
ATOM 5088 C CA . LEU A 1 670 ? 6.239 15.900 -8.711 1.00 95.25 670 LEU A CA 1
ATOM 5089 C C . LEU A 1 670 ? 7.566 16.638 -8.945 1.00 95.25 670 LEU A C 1
ATOM 5091 O O . LEU A 1 670 ? 8.623 16.090 -8.642 1.00 95.25 670 LEU A O 1
ATOM 5095 N N . ARG A 1 671 ? 7.540 17.891 -9.422 1.00 96.56 671 ARG A N 1
ATOM 5096 C CA . ARG A 1 671 ? 8.745 18.748 -9.467 1.00 96.56 671 ARG A CA 1
ATOM 5097 C C . ARG A 1 671 ? 9.233 19.120 -8.069 1.00 96.56 671 ARG A C 1
ATOM 5099 O O . ARG A 1 671 ? 10.434 19.098 -7.822 1.00 96.56 671 ARG A O 1
ATOM 5106 N N . THR A 1 672 ? 8.311 19.408 -7.153 1.00 96.06 672 THR A N 1
ATOM 5107 C CA . THR A 1 672 ? 8.625 19.669 -5.741 1.00 96.06 672 THR A CA 1
ATOM 5108 C C . THR A 1 672 ? 9.245 18.424 -5.103 1.00 96.06 672 THR A C 1
ATOM 5110 O O . THR A 1 672 ? 10.347 18.499 -4.562 1.00 96.06 672 THR A O 1
ATOM 5113 N N . LYS A 1 673 ? 8.633 17.249 -5.306 1.00 95.94 673 LYS A N 1
ATOM 5114 C CA . LYS A 1 673 ? 9.171 15.959 -4.849 1.00 95.94 673 LYS A CA 1
ATOM 5115 C C . LYS A 1 673 ? 10.541 15.621 -5.460 1.00 95.94 673 LYS A C 1
ATOM 5117 O O . LYS A 1 673 ? 11.401 15.084 -4.767 1.00 95.94 673 LYS A O 1
ATOM 5122 N N . LEU A 1 674 ? 10.784 15.970 -6.727 1.00 97.19 674 LEU A N 1
ATOM 5123 C CA . LEU A 1 674 ? 12.101 15.834 -7.364 1.00 97.19 674 LEU A CA 1
ATOM 5124 C C . LEU A 1 674 ? 13.169 16.679 -6.653 1.00 97.19 674 LEU A C 1
ATOM 5126 O O . LEU A 1 674 ? 14.235 16.151 -6.333 1.00 97.19 674 LEU A O 1
ATOM 5130 N N . LEU A 1 675 ? 12.873 17.947 -6.349 1.00 97.06 675 LEU A N 1
ATOM 5131 C CA . LEU A 1 675 ? 13.782 18.823 -5.601 1.00 97.06 675 LEU A CA 1
ATOM 5132 C C . LEU A 1 675 ? 14.048 18.289 -4.182 1.00 97.06 675 LEU A C 1
ATOM 5134 O O . LEU A 1 675 ? 15.200 18.251 -3.754 1.00 97.06 675 LEU A O 1
ATOM 5138 N N . GLU A 1 676 ? 13.020 17.810 -3.473 1.00 96.75 676 GLU A N 1
ATOM 5139 C CA . GLU A 1 676 ? 13.170 17.175 -2.153 1.00 96.75 676 GLU A CA 1
ATOM 5140 C C . GLU A 1 676 ? 14.129 15.977 -2.195 1.00 96.75 676 GLU A C 1
ATOM 5142 O O . GLU A 1 676 ? 15.065 15.899 -1.395 1.00 96.75 676 GLU A O 1
ATOM 5147 N N . VAL A 1 677 ? 13.933 15.044 -3.135 1.00 97.06 677 VAL A N 1
ATOM 5148 C CA . VAL A 1 677 ? 14.763 13.832 -3.233 1.00 97.06 677 VAL A CA 1
ATOM 5149 C C . VAL A 1 677 ? 16.184 14.170 -3.711 1.00 97.06 677 VAL A C 1
ATOM 5151 O O . VAL A 1 677 ? 17.145 13.586 -3.205 1.00 97.06 677 VAL A O 1
ATOM 5154 N N . GLN A 1 678 ? 16.364 15.163 -4.592 1.00 97.81 678 GLN A N 1
ATOM 5155 C CA . GLN A 1 678 ? 17.686 15.709 -4.940 1.00 97.81 678 GLN A CA 1
ATOM 5156 C C . GLN A 1 678 ? 18.405 16.309 -3.715 1.00 97.81 678 GLN A C 1
ATOM 5158 O O . GLN A 1 678 ? 19.595 16.042 -3.517 1.00 97.81 678 GLN A O 1
ATOM 5163 N N . VAL A 1 679 ? 17.704 17.064 -2.860 1.00 97.50 679 VAL A N 1
ATOM 5164 C CA . VAL A 1 679 ? 18.267 17.625 -1.617 1.00 97.50 679 VAL A CA 1
ATOM 5165 C C . VAL A 1 679 ? 18.644 16.510 -0.637 1.00 97.50 679 VAL A C 1
ATOM 5167 O O . VAL A 1 679 ? 19.805 16.454 -0.225 1.00 97.50 679 VAL A O 1
ATOM 5170 N N . LYS A 1 680 ? 17.741 15.555 -0.355 1.00 97.00 680 LYS A N 1
ATOM 5171 C CA . LYS A 1 680 ? 18.043 14.371 0.479 1.00 97.00 680 LYS A CA 1
ATOM 5172 C C . LYS A 1 680 ? 19.271 13.599 -0.037 1.00 97.00 680 LYS A C 1
ATOM 5174 O O . LYS A 1 680 ? 20.116 13.174 0.751 1.00 97.00 680 LYS A O 1
ATOM 5179 N N . THR A 1 681 ? 19.409 13.457 -1.360 1.00 97.25 681 THR A N 1
ATOM 5180 C CA . THR A 1 681 ? 20.563 12.806 -2.014 1.00 97.25 681 THR A CA 1
ATOM 5181 C C . THR A 1 681 ? 21.867 13.564 -1.748 1.00 97.25 681 THR A C 1
ATOM 5183 O O . THR A 1 681 ? 22.865 12.963 -1.347 1.00 97.25 681 THR A O 1
ATOM 5186 N N . ALA A 1 682 ? 21.864 14.889 -1.926 1.00 97.00 682 ALA A N 1
ATOM 5187 C CA . ALA A 1 682 ? 23.031 15.742 -1.690 1.00 97.00 682 ALA A CA 1
ATOM 5188 C C . ALA A 1 682 ? 23.430 15.818 -0.202 1.00 97.00 682 ALA A C 1
ATOM 5190 O O . ALA A 1 682 ? 24.609 16.001 0.118 1.00 97.00 682 ALA A O 1
ATOM 5191 N N . GLU A 1 683 ? 22.475 15.661 0.717 1.00 96.56 683 GLU A N 1
ATOM 5192 C CA . GLU A 1 683 ? 22.746 15.552 2.150 1.00 96.56 683 GLU A CA 1
ATOM 5193 C C . GLU A 1 683 ? 23.351 14.195 2.521 1.00 96.56 683 GLU A C 1
ATOM 5195 O O . GLU A 1 683 ? 24.411 14.184 3.156 1.00 96.56 683 GLU A O 1
ATOM 5200 N N . LYS A 1 684 ? 22.774 13.070 2.059 1.00 95.88 684 LYS A N 1
ATOM 5201 C CA . LYS A 1 684 ? 23.352 11.735 2.302 1.00 95.88 684 LYS A CA 1
ATOM 5202 C C . LYS A 1 684 ? 24.754 11.593 1.680 1.00 95.88 684 LYS A C 1
ATOM 5204 O O . LYS A 1 684 ? 25.654 11.068 2.339 1.00 95.88 684 LYS A O 1
ATOM 5209 N N . GLU A 1 685 ? 25.001 12.163 0.493 1.00 96.12 685 GLU A N 1
ATOM 5210 C CA . GLU A 1 685 ? 26.349 12.275 -0.101 1.00 96.12 685 GLU A CA 1
ATOM 5211 C C . GLU A 1 685 ? 27.319 13.054 0.811 1.00 96.12 685 GLU A C 1
ATOM 5213 O O . GLU A 1 685 ? 28.428 12.596 1.096 1.00 96.12 685 GLU A O 1
ATOM 5218 N N . ARG A 1 686 ? 26.895 14.217 1.329 1.00 95.81 686 ARG A N 1
ATOM 5219 C CA . ARG A 1 686 ? 27.705 15.053 2.234 1.00 95.81 686 ARG A CA 1
ATOM 5220 C C . ARG A 1 686 ? 28.010 14.363 3.569 1.00 95.81 686 ARG A C 1
ATOM 5222 O O . ARG A 1 686 ? 29.022 14.697 4.188 1.00 95.81 686 ARG A O 1
ATOM 5229 N N . THR A 1 687 ? 27.159 13.452 4.042 1.00 94.88 687 THR A N 1
ATOM 5230 C CA . THR A 1 687 ? 27.436 12.649 5.246 1.00 94.88 687 THR A CA 1
ATOM 5231 C C . THR A 1 687 ? 28.313 11.434 4.969 1.00 94.88 687 THR A C 1
ATOM 5233 O O . THR A 1 687 ? 29.154 11.130 5.804 1.00 94.88 687 THR A O 1
ATOM 5236 N N . ALA A 1 688 ? 28.184 10.783 3.807 1.00 91.31 688 ALA A N 1
ATOM 5237 C CA . ALA A 1 688 ? 28.998 9.619 3.442 1.00 91.31 688 ALA A CA 1
ATOM 5238 C C . ALA A 1 688 ? 30.475 9.967 3.150 1.00 91.31 688 ALA A C 1
ATOM 5240 O O . ALA A 1 688 ? 31.344 9.104 3.227 1.00 91.31 688 ALA A O 1
ATOM 5241 N N . GLY A 1 689 ? 30.767 11.231 2.823 1.00 81.12 689 GLY A N 1
ATOM 5242 C CA . GLY A 1 689 ? 32.125 11.746 2.604 1.00 81.12 689 GLY A CA 1
ATOM 5243 C C . GLY A 1 689 ? 32.838 12.313 3.843 1.00 81.12 689 GLY A C 1
ATOM 5244 O O . GLY A 1 689 ? 33.729 13.148 3.666 1.00 81.12 689 GLY A O 1
ATOM 5245 N N . LYS A 1 690 ? 32.432 11.942 5.067 1.00 67.69 690 LYS A N 1
ATOM 5246 C CA . LYS A 1 690 ? 33.008 12.416 6.344 1.00 67.69 690 LYS A CA 1
ATOM 5247 C C . LYS A 1 690 ? 33.577 11.279 7.188 1.00 67.69 690 LYS A C 1
ATOM 5249 O O . LYS A 1 690 ? 34.634 11.538 7.804 1.00 67.69 690 LYS A O 1
#

Sequence (690 aa):
MSTTPTKIQVACPQCGSAFRVMASDVGRKGRCNRCAHIFRIPAPNAPRQTMPGEPPFDARSPRDPAADSPASESKSGESKSGESKSGESKSDAAAAADGVEATLETYEGPGFLSELSAEQLRDLQAGMDEAGAARRSVSVDRHPLAGESAASEKTSLTSGEKTSLTSSEKSSVKGSSAEKTLAKSPPGPKDSGGHVLHPDEEEDDDENIPTFPIVTPPPPSEVAAGSGIRSDVTGPPADMGSETGPPPIPPVVAGGKDPGRRHQSRVRPPASVPMLVLMGAAGLAAVATLAVLLIIFLPRTEVPVAPPVGGLVIEWPVSERAGGSLLIDKERLKLALSGHLQFDLPPGEHDVILQRPGFFPHEEQVFLENDKVTTLRPEWYVVDAVPPMTEEYFPPSETTSTPAEVTGFEGWTRDLAAAKAQAAEQNKGLFVVFVDDDSLAIAKARILDNPELSEPIAAEYVLTLLRLANDTPEAKVNRELHAAVGFEDDGRVGISIAITDAEGKPFAVAESYESVEAWLTSWRKAREERDRVFAAVDELEGAEKLSAILSANLWIGKNLFDRAYIDKHQEWYRLAEEIDPENKAGFLEHAFASYWSARLLLAMQVDQEQFPRLLYELKKWQEKHAFSDQNRAAEVLLYAAEAMLEMNNVERAKEYLKEVEASPPGNDVLRTKLLEVQVKTAEKERTAGK

InterPro domains:
  IPR011723 Zinc finger/thioredoxin putative [PF13719] (10-40)
  IPR011723 Zinc finger/thioredoxin putative [TIGR02098] (10-39)
  IPR011990 Tetratricopeptide-like helical domain superfamily [SSF48452] (632-670)

Nearest PDB structures (foldseek):
  6hif-assembly1_Y  TM=7.479E-01  e=1.988E-03  Candidatus Kuenenia stuttgartensis
  6ejn-assembly1_B  TM=5.581E-01  e=1.541E+00  Mus musculus
  6ejn-assembly1_A  TM=5.615E-01  e=2.613E+00  Mus musculus

Radius of gyration: 42.0 Å; Cα contacts (8 Å, |Δi|>4): 625; chains: 1; bounding box: 127×106×130 Å

pLDDT: mean 72.54, std 26.14, range [29.08, 98.38]

Solvent-accessible surface area (backbone atoms only — not comparable to full-atom values): 44638 Å² total; per-residue (Å²): 133,87,86,82,82,70,64,41,79,47,62,37,91,90,75,62,56,71,48,74,46,54,70,88,45,50,70,37,82,43,66,35,94,88,77,63,52,76,45,65,35,72,56,96,81,58,78,79,79,76,73,91,80,78,77,85,80,81,85,78,77,90,82,86,92,84,80,87,85,86,90,84,84,88,87,89,82,91,79,80,92,78,90,76,86,79,83,86,90,82,70,74,72,62,65,61,56,75,49,48,70,64,44,65,83,66,69,81,70,77,62,93,73,72,83,66,48,84,61,55,52,52,54,51,50,50,53,52,52,50,55,58,48,63,64,66,72,76,67,85,87,81,83,86,93,82,80,86,84,85,80,89,88,87,86,81,89,80,91,84,84,88,78,91,89,84,91,88,88,90,87,88,85,88,82,90,84,91,87,86,87,92,84,87,86,87,85,82,89,82,92,84,80,92,84,88,82,85,92,74,84,91,82,88,85,80,89,85,84,86,81,79,83,86,83,78,82,81,82,86,79,84,84,79,90,79,85,88,83,90,82,91,84,84,86,84,89,86,82,88,84,82,90,87,80,86,82,83,84,80,82,85,82,89,81,81,87,85,88,91,82,87,83,81,83,83,84,79,85,87,85,87,86,83,83,83,92,81,65,96,75,53,54,68,63,48,49,52,52,49,50,53,45,42,71,70,66,46,75,75,79,66,74,77,72,74,73,66,36,7,34,42,35,44,66,67,59,54,90,62,48,70,86,32,48,36,28,49,73,79,44,75,51,84,72,66,82,54,82,80,50,72,45,81,38,65,52,43,79,39,48,35,38,41,38,35,80,69,33,54,68,38,73,50,78,47,74,32,52,61,84,36,76,44,77,48,66,80,74,82,51,65,50,80,65,77,67,80,72,82,71,72,79,68,74,80,76,81,73,77,66,71,77,78,78,77,79,72,60,86,89,48,38,71,47,72,68,60,42,28,53,52,7,56,75,69,76,22,22,32,38,37,36,39,28,45,84,45,71,66,15,50,57,56,54,54,60,56,58,39,61,93,53,31,51,72,46,54,74,54,22,37,50,32,49,38,49,48,53,67,96,44,78,63,17,49,54,39,42,57,48,47,45,20,59,47,57,75,92,82,77,72,91,38,47,44,37,40,35,21,40,31,88,63,52,68,52,42,72,46,74,79,84,80,61,63,68,62,49,54,54,50,45,52,51,37,39,53,53,49,56,51,34,50,48,41,36,73,74,42,61,72,72,58,18,46,55,23,46,49,53,34,50,53,53,34,56,65,65,45,27,34,51,62,41,43,66,55,30,49,53,48,27,54,51,22,52,70,74,33,73,73,39,82,80,48,47,29,56,55,30,42,47,54,32,50,49,19,50,48,60,46,21,76,76,75,39,65,82,49,47,70,57,53,55,47,53,50,52,56,44,60,75,75,37,76,75,78,50,51,46,62,47,26,53,54,32,49,52,54,18,52,54,24,45,74,73,65,38,51,69,64,16,51,54,31,49,52,55,29,68,75,46,61,47,85,50,66,65,57,47,50,51,48,52,51,50,52,50,54,44,56,49,53,52,62,60,75,76,110

Mean predicted aligned error: 20.39 Å

Secondary structure (DSSP, 8-state):
-------EEEE-TTT--EEEE-GGGTTSEEE-TTT--EEEPPPTTS-----TT-PPP--PPP----------------------------STTHHHHHHHHHHHTT-----TTTTS-TTHHHHHHHHHHHHHHHTTS-----PPP---------------------------------------PPPP----------------------PPPP-PPPPPPP----------------------PPPPPPPPPP-------PPPP-PPPPPPP------TTTHHHHHHHHHHHHHHHSPP-----PPP-EEEEE---GGG-TT-EEEETTEEE---SSS-EEEEE-SEEEEEEEE-TTB--EEEEEEE-TT-EEEE-----B--------------------PPP----TT-B--HHHHHHHHHHHT-EEEEEEE-SSHHHHHHHGGGGSHHHHHHHHHHEEEEEEE--SS-HHHHHHHHHHHHTT--------EEEEEE-TT--EEEEESS---HHHHHHHHHHHHHHHHHHHHHHHH--HHHHHHHHHHHHHHHHHTT-TTTTHHHHHHHHHHHHHH-TT-SSSHHHHHHHHHHHHHHHHHHHH-GGGHHHHHHHHHHHHHH---S-HHHHHHHHHHHHHHHHHTT-HHHHHHHHHHHHHS--SSHHHHHHHHHHHHHHHHHHHHHT-